Protein AF-A0A140K676-F1 (afdb_monomer)

Radius of gyration: 35.65 Å; Cα contacts (8 Å, |Δi|>4): 917; chains: 1; bounding box: 70×56×112 Å

Foldseek 3Di:
DVVVVVVPDDPVVVVVVPPDLVCPLVPQLQDDDLLVLLCQQLVLLLLLVVLVVVLVVLLLVLLVVVDPLSNVLVVLCVVVVLLLVLLLLLLLLLLLLVLLLCVLLVPLVLNLLLLQLSLVVQQVVLVVQLVVQLVCLVVSSVVVVDDPVSSVSNNLLSNLLSVLSSLVRSLSNLQSSCLLSSDNNLNSVLSNQLSVQLSVQSCCACVVPPNRDNNNSNSNSNSNSVSSVSSVCSSCCCVCVRVNSHDDPDDDPVSSVVSCCSSCLRSVLSSLLSVLVVVLVVVLLVLQVVVDPLSSLLVVLLVVVVVSLCSSLVSSLSSLLSSLLSCVSNVVLVSLVVNLVSQLVCLCVSLVVQLVVLLVCQLVSQCVPDVDPSSSVSNNLLSNQQSNLRSLLSLLSSLQSSCSSNSNNVVNSVLSCCLRPVQLVVQLVVLCPPPHNSSNSNSNSVSSNVSSVVSVVVSVVVSVVVVVVVVVVVVVVVCVVVVVVVVVVVVPDDPPDPPCPLKDKEKAKEKEAFPAQAPVRLLVGLVVGVVVQCVLAVDDLVFWAAKEKEWEPRHDNDFSLVSCCPDPSNVPHHYYYDYDDDDPPPDHRMMMMMIIGIDSDDNVSRQHYQDDPSCVVCVVNVVVD

Sequence (625 aa):
MIFAKIGLLTKSEVCVMKSNPSQAIEQTLTTGSVRSHLIQLSVPMFWGLLTVVALSLTDTYFVAQLGTKELAAMSFIFPIFSTFACLAMGLGNGAGAVIARAIGEGDRDKMKRLITDTLALSVLISVCFTLAGLITIKPLFTALGAEAEILPAIADYMEIWYLGTISLVVPIIANSIIRAAGNSQFPALVMTVATVVNIVLDPLLIFGWAGFPRLEVQGAALATVISQIIGLIAVFWFLYYREKVIIFNPPKIQEVAESWQEVLHIGIPAAVTNAISPIAIAIITSMIAAYGAEAVAGFGIASRIESLVFIAFIALSASVTPLVGQNWGAGKLKRVNQSFYWSAIFCLIWGGLAALILGLSSSHLASVFNQNPEVISIATTYLIIVPVSYAAAGVVQMSGSTFNALGKPLPSVVMNLVQMFVLYLPLAYAGSRLLGVNEIFIGISLSNLAIGLGAYCWNQKALKNLAHQFVQSTNQLFNYYIDMNQLTFLQHRPAYRPQTVSWRVRGLRGATTVTENSSRAIAEAVRELFDVLERKNQLDPELIVSVVFSVTKDLNAIFPASVVRHRPGWDLVPLLDVQQMDVPDSLPRCIRVLIQFNTPLPQTALQPVYLRDAALLRPDLAIAH

Secondary structure (DSSP, 8-state):
-HHHHTT-S-HHHHHHTTS-TT-TT---TTSS-HHHHHHHHHHHHHHHHHHHHHHHHHHHHHHHTT-HHHHHHHHHHHHHHHHHHHHHHHHHHHHHHHHHHHHHHT-HHHHHHHHHHHHHHHHHHHHHHHHHHHHHHHHHHHHTT--TTTHHHHHHHHHHHHHHHHHHHHHHHHHHHHHHTT--HHHHHHHHHHHHHHHHHHHHHHH-GGG----HHHHHHHHHHHHHHHHHHHHHHIIIIIS-----SPPPHHHHHHHHHHHHHHHHHHHHHHHHHHHHHHHHHHHHHTT-HHHHHHHHHHHHHHHHHHHHHHHHHHHHHHHHHHHHHTT-HHHHHHHHHHHHHHHHHHHHHHHHHHHHHHHHHHHHH---HHHHHHHHHHHHHSGGGHHHHHHHHHHHHHHHHTT--HHHHHHHHIIIIIIIHHHHHHHHHHT-SHHHHHHHHHHHHHHHHHHHHHHHHHHHHHHHHHHHHHHHHHHHHTTTTTTHHHH------------EEEEEEEEEE-SSS-HHHHHHHHHHHHHHHHHHH---GGGEEEEEEEE-TT--SS-HHHHHTTSTT-SSS-EEEEEPP--TT--SSEEEEEEEEEESS-GGG---EE-GGGGGG-HHHHTT-

Mean predicted aligned error: 14.44 Å

Solvent-accessible surface area (backbone atoms only — not comparable to full-atom values): 31403 Å² total; per-residue (Å²): 118,71,61,65,76,69,67,80,58,55,76,68,62,56,54,69,68,68,61,64,93,88,50,81,68,66,56,60,69,71,55,84,59,64,69,56,50,46,50,64,27,14,54,35,29,32,53,17,51,51,30,53,51,52,36,57,53,48,56,53,54,58,42,52,70,76,32,70,64,57,40,50,28,50,60,67,47,45,63,57,53,50,51,52,47,25,45,31,51,8,38,10,52,12,42,12,11,54,43,2,21,27,58,25,58,64,40,63,65,62,28,26,46,44,54,34,47,49,52,52,51,38,49,52,51,27,51,54,49,26,56,53,44,67,76,34,48,67,67,52,42,47,71,73,66,52,50,85,85,43,45,58,61,37,47,53,23,46,55,53,39,36,74,29,35,46,31,52,39,41,34,50,28,46,38,26,44,44,29,20,45,62,41,24,55,61,43,17,48,40,39,38,51,24,29,54,49,21,68,59,33,28,56,28,25,26,66,18,44,97,80,39,68,65,42,43,64,40,12,46,31,48,20,48,37,54,17,26,41,54,30,31,52,51,48,49,47,42,41,46,73,70,59,58,40,62,70,84,74,84,73,57,69,67,62,45,52,51,45,50,48,61,23,45,65,30,5,53,48,40,14,53,47,52,47,50,54,62,53,52,52,52,53,50,48,58,59,39,45,77,72,36,71,51,44,40,51,6,48,54,55,36,53,55,55,48,52,62,62,45,42,56,47,54,17,40,30,65,30,44,17,21,43,33,2,18,13,51,38,52,68,36,56,71,56,32,53,49,47,53,51,54,50,42,51,47,19,46,52,53,18,50,48,49,19,52,53,34,41,79,40,18,60,64,58,29,48,74,78,39,86,52,68,68,26,24,50,46,17,20,52,42,31,48,50,35,32,70,17,37,21,24,46,35,30,35,48,46,38,29,26,47,29,36,17,72,71,43,29,62,65,35,36,51,53,53,48,43,34,46,68,67,31,26,50,50,34,24,52,52,19,50,74,74,79,35,76,72,33,27,36,50,17,44,21,52,21,30,39,54,44,14,53,49,32,51,55,48,47,56,51,50,54,52,52,48,53,51,50,51,54,50,51,52,51,47,50,49,47,62,77,42,45,61,73,80,35,50,80,66,74,68,60,68,81,88,63,88,70,80,70,58,62,42,81,43,79,46,47,37,30,30,44,41,94,51,67,38,48,65,43,46,43,52,43,52,50,54,51,47,58,51,43,37,70,66,55,69,69,54,51,91,42,40,68,36,36,41,37,35,28,31,86,74,50,77,58,63,63,67,49,65,56,53,42,75,41,92,68,31,76,81,42,50,65,42,75,45,76,46,84,92,56,88,95,53,79,71,37,28,42,36,38,42,37,33,27,58,36,60,67,59,77,86,76,58,60,65,43,53,38,74,74,34,24,71,80,43,58,88,64,58,76,80,117

Nearest PDB structures (foldseek):
  6ids-assembly1_A  TM=9.600E-01  e=5.001E-21  Vibrio cholerae
  6idr-assembly1_A  TM=9.554E-01  e=7.047E-21  Vibrio cholerae
  6hfb-assembly4_D  TM=9.243E-01  e=1.798E-19  Pyrococcus furiosus DSM 3638
  6hfb-assembly3_C  TM=9.202E-01  e=8.909E-19  Pyrococcus furiosus DSM 3638
  6z70-assembly1_A  TM=9.331E-01  e=6.863E-17  Aquifex aeolicus VF5

Structure (mmCIF, N/CA/C/O backbone):
data_AF-A0A140K676-F1
#
_entry.id   AF-A0A140K676-F1
#
loop_
_atom_site.group_PDB
_atom_site.id
_atom_site.type_symbol
_atom_site.label_atom_id
_atom_site.label_alt_id
_atom_site.label_comp_id
_atom_site.label_asym_id
_atom_site.label_entity_id
_atom_site.label_seq_id
_atom_site.pdbx_PDB_ins_code
_atom_site.Cartn_x
_atom_site.Cartn_y
_atom_site.Cartn_z
_atom_site.occupancy
_atom_site.B_iso_or_equiv
_atom_site.auth_seq_id
_atom_site.auth_comp_id
_atom_site.auth_asym_id
_atom_site.auth_atom_id
_atom_site.pdbx_PDB_model_num
ATOM 1 N N . MET A 1 1 ? -15.828 -25.464 -1.361 1.00 40.56 1 MET A N 1
ATOM 2 C CA . MET A 1 1 ? -15.954 -26.929 -1.554 1.00 40.56 1 MET A CA 1
ATOM 3 C C . MET A 1 1 ? -15.278 -27.414 -2.843 1.00 40.56 1 MET A C 1
ATOM 5 O O . MET A 1 1 ? -14.651 -28.461 -2.804 1.00 40.56 1 MET A O 1
ATOM 9 N N . ILE A 1 2 ? -15.319 -26.646 -3.943 1.00 31.61 2 ILE A N 1
ATOM 10 C CA . ILE A 1 2 ? -14.657 -26.984 -5.223 1.00 31.61 2 ILE A CA 1
ATOM 11 C C . ILE A 1 2 ? -13.115 -26.942 -5.124 1.00 31.61 2 ILE A C 1
ATOM 13 O O . ILE A 1 2 ? -12.456 -27.889 -5.527 1.00 31.61 2 ILE A O 1
ATOM 17 N N . PHE A 1 3 ? -12.532 -25.935 -4.465 1.00 35.12 3 PHE A N 1
ATOM 18 C CA . PHE A 1 3 ? -11.067 -25.795 -4.345 1.00 35.12 3 PHE A CA 1
ATOM 19 C C . PHE A 1 3 ? -10.370 -26.852 -3.466 1.00 35.12 3 PHE A C 1
ATOM 21 O O . PHE A 1 3 ? -9.222 -27.198 -3.718 1.00 35.12 3 PHE A O 1
ATOM 28 N N . ALA A 1 4 ? -11.070 -27.437 -2.486 1.00 34.41 4 ALA A N 1
ATOM 29 C CA . ALA A 1 4 ? -10.532 -28.542 -1.683 1.00 34.41 4 ALA A CA 1
ATOM 30 C C . ALA A 1 4 ? -10.482 -29.870 -2.465 1.00 34.41 4 ALA A C 1
ATOM 32 O O . ALA A 1 4 ? -9.687 -30.744 -2.139 1.00 34.41 4 ALA A O 1
ATOM 33 N N . LYS A 1 5 ? -11.311 -30.017 -3.511 1.00 35.34 5 LYS A N 1
ATOM 34 C CA . LYS A 1 5 ? -11.314 -31.193 -4.395 1.00 35.34 5 LYS A CA 1
ATOM 35 C C . LYS A 1 5 ? -10.171 -31.184 -5.417 1.00 35.34 5 LYS A C 1
ATOM 37 O O . LYS A 1 5 ? -9.880 -32.235 -5.970 1.00 35.34 5 LYS A O 1
ATOM 42 N N . ILE A 1 6 ? -9.525 -30.036 -5.644 1.00 41.72 6 ILE A N 1
ATOM 43 C CA . ILE A 1 6 ? -8.452 -29.858 -6.643 1.00 41.72 6 ILE A CA 1
ATOM 44 C C . ILE A 1 6 ? -7.050 -29.938 -5.987 1.00 41.72 6 ILE A C 1
ATOM 46 O O . ILE A 1 6 ? -6.035 -29.786 -6.649 1.00 41.72 6 ILE A O 1
ATOM 50 N N . GLY A 1 7 ? -6.958 -30.209 -4.677 1.00 29.70 7 GLY A N 1
ATOM 51 C CA . GLY A 1 7 ? -5.672 -30.454 -4.000 1.00 29.70 7 GLY A CA 1
ATOM 52 C C . GLY A 1 7 ? -4.792 -29.215 -3.778 1.00 29.70 7 GLY A C 1
ATOM 53 O O . GLY A 1 7 ? -3.665 -29.349 -3.318 1.00 29.70 7 GLY A O 1
ATOM 54 N N . LEU A 1 8 ? -5.310 -28.014 -4.050 1.00 36.53 8 LEU A N 1
ATOM 55 C CA . LEU A 1 8 ? -4.585 -26.741 -3.931 1.00 36.53 8 LEU A CA 1
ATOM 56 C C . LEU A 1 8 ? -4.536 -26.161 -2.503 1.00 36.53 8 LEU A C 1
ATOM 58 O O . LEU A 1 8 ? -3.976 -25.088 -2.313 1.00 36.53 8 LEU A O 1
ATOM 62 N N . LEU A 1 9 ? -5.128 -26.828 -1.503 1.00 36.81 9 LEU A N 1
ATOM 63 C CA . LEU A 1 9 ? -5.138 -26.372 -0.106 1.00 36.81 9 LEU A CA 1
ATOM 64 C C . LEU A 1 9 ? -4.888 -27.532 0.864 1.00 36.81 9 LEU A C 1
ATOM 66 O O . LEU A 1 9 ? -5.482 -28.608 0.756 1.00 36.81 9 LEU A O 1
ATOM 70 N N . THR A 1 10 ? -4.044 -27.285 1.858 1.00 42.03 10 THR A N 1
ATOM 71 C CA . THR A 1 10 ? -3.733 -28.200 2.961 1.00 42.03 10 THR A CA 1
ATOM 72 C C . THR A 1 10 ? -4.886 -28.277 3.975 1.00 42.03 10 THR A C 1
ATOM 74 O O . THR A 1 10 ? -5.682 -27.348 4.129 1.00 42.03 10 THR A O 1
ATOM 77 N N . LYS A 1 11 ? -4.999 -29.389 4.723 1.00 38.41 11 LYS A N 1
ATOM 78 C CA . LYS A 1 11 ? -6.058 -29.586 5.744 1.00 38.41 11 LYS A CA 1
ATOM 79 C C . LYS A 1 11 ? -6.100 -28.469 6.805 1.00 38.41 11 LYS A C 1
ATOM 81 O O . LYS A 1 11 ? -7.173 -28.195 7.341 1.00 38.41 11 LYS A O 1
ATOM 86 N N . SER A 1 12 ? -4.974 -27.808 7.080 1.00 39.28 12 SER A N 1
ATOM 87 C CA . SER A 1 12 ? -4.892 -26.641 7.969 1.00 39.28 12 SER A CA 1
ATOM 88 C C . SER A 1 12 ? -5.598 -25.407 7.400 1.00 39.28 12 SER A C 1
ATOM 90 O O . SER A 1 12 ? -6.291 -24.715 8.140 1.00 39.28 12 SER A O 1
ATOM 92 N N . GLU A 1 13 ? -5.519 -25.169 6.090 1.00 42.41 13 GLU A N 1
ATOM 93 C CA . GLU A 1 13 ? -6.164 -24.025 5.422 1.00 42.41 13 GLU A CA 1
ATOM 94 C C . GLU A 1 13 ? -7.688 -24.201 5.322 1.00 42.41 13 GLU A C 1
ATOM 96 O O . GLU A 1 13 ? -8.450 -23.238 5.410 1.00 42.41 13 GLU A O 1
ATOM 101 N N . VAL A 1 14 ? -8.160 -25.450 5.237 1.00 42.53 14 VAL A N 1
ATOM 102 C CA . VAL A 1 14 ? -9.596 -25.781 5.285 1.00 42.53 14 VAL A CA 1
ATOM 103 C C . VAL A 1 14 ? -10.177 -25.602 6.695 1.00 42.53 14 VAL A C 1
ATOM 105 O O . VAL A 1 14 ? -11.349 -25.254 6.836 1.00 42.53 14 VAL A O 1
ATOM 108 N N . CYS A 1 15 ? -9.373 -25.802 7.743 1.00 33.28 15 CYS A N 1
ATOM 109 C CA . CYS A 1 15 ? -9.807 -25.646 9.134 1.00 33.28 15 CYS A CA 1
ATOM 110 C C . CYS A 1 15 ? -10.018 -24.169 9.514 1.00 33.28 15 CYS A C 1
ATOM 112 O O . CYS A 1 15 ? -10.996 -23.840 10.183 1.00 33.28 15 CYS A O 1
ATOM 114 N N . VAL A 1 16 ? -9.180 -23.260 8.999 1.00 43.84 16 VAL A N 1
ATOM 115 C CA . VAL A 1 16 ? -9.335 -21.804 9.199 1.00 43.84 16 VAL A CA 1
ATOM 116 C C . VAL A 1 16 ? -10.613 -21.265 8.538 1.00 43.84 16 VAL A C 1
ATOM 118 O O . VAL A 1 16 ? -11.197 -20.303 9.023 1.00 43.84 16 VAL A O 1
ATOM 121 N N . MET A 1 17 ? -11.115 -21.917 7.483 1.00 37.88 17 MET A N 1
ATOM 122 C CA . MET A 1 17 ? -12.381 -21.547 6.830 1.00 37.88 17 MET A CA 1
ATOM 123 C C . MET A 1 17 ? -13.646 -22.123 7.494 1.00 37.88 17 MET A C 1
ATOM 125 O O . MET A 1 17 ? -14.744 -21.870 7.004 1.00 37.88 17 MET A O 1
ATOM 129 N N . LYS A 1 18 ? -13.524 -22.894 8.585 1.00 34.31 18 LYS A N 1
ATOM 130 C CA . LYS A 1 18 ? -14.664 -23.453 9.339 1.00 34.31 18 LYS A CA 1
ATOM 131 C C . LYS A 1 18 ? -15.122 -22.590 10.525 1.00 34.31 18 LYS A C 1
ATOM 133 O O . LYS A 1 18 ? -15.976 -23.038 11.288 1.00 34.31 18 LYS A O 1
ATOM 138 N N . SER A 1 19 ? -14.592 -21.380 10.704 1.00 35.16 19 SER A N 1
ATOM 139 C CA . SER A 1 19 ? -15.116 -20.445 11.705 1.00 35.16 19 SER A CA 1
ATOM 140 C C . SER A 1 19 ? -16.458 -19.835 11.264 1.00 35.16 19 SER A C 1
ATOM 142 O O . SER A 1 19 ? -16.751 -19.705 10.077 1.00 35.16 19 SER A O 1
ATOM 144 N N . ASN A 1 20 ? -17.301 -19.526 12.252 1.00 30.52 20 ASN A N 1
ATOM 145 C CA . ASN A 1 20 ? -18.691 -19.078 12.130 1.00 30.52 20 ASN A CA 1
ATOM 146 C C . ASN A 1 20 ? -18.935 -18.026 11.014 1.00 30.52 20 ASN A C 1
ATOM 148 O O . ASN A 1 20 ? -18.246 -17.004 10.985 1.00 30.52 20 ASN A O 1
ATOM 152 N N . PRO A 1 21 ? -19.978 -18.174 10.168 1.00 37.00 21 PRO A N 1
ATOM 153 C CA . PRO A 1 21 ? -20.281 -17.245 9.068 1.00 37.00 21 PRO A CA 1
ATOM 154 C C . PRO A 1 21 ? -20.748 -15.837 9.499 1.00 37.00 21 PRO A C 1
ATOM 156 O O . PRO A 1 21 ? -21.052 -15.010 8.644 1.00 37.00 21 PRO A O 1
ATOM 159 N N . SER A 1 22 ? -20.807 -15.536 10.801 1.00 34.41 22 SER A N 1
ATOM 160 C CA . SER A 1 22 ? -21.144 -14.214 11.352 1.00 34.41 22 SER A CA 1
ATOM 161 C C . SER A 1 22 ? -19.926 -13.335 11.707 1.00 34.41 22 SER A C 1
ATOM 163 O O . SER A 1 22 ? -20.117 -12.183 12.104 1.00 34.41 22 SER A O 1
ATOM 165 N N . GLN A 1 23 ? -18.688 -13.831 11.548 1.00 39.94 23 GLN A N 1
ATOM 166 C CA . GLN A 1 23 ? -17.457 -13.168 12.030 1.00 39.94 23 GLN A CA 1
ATOM 167 C C . GLN A 1 23 ? -16.334 -13.011 10.985 1.00 39.94 23 GLN A C 1
ATOM 169 O O . GLN A 1 23 ? -15.195 -12.735 11.352 1.00 39.94 23 GLN A O 1
ATOM 174 N N . ALA A 1 24 ? -16.600 -13.174 9.688 1.00 43.78 24 ALA A N 1
ATOM 175 C CA . ALA A 1 24 ? -15.534 -13.301 8.684 1.00 43.78 24 ALA A CA 1
ATOM 176 C C . ALA A 1 24 ? -14.632 -12.042 8.484 1.00 43.78 24 ALA A C 1
ATOM 178 O O . ALA A 1 24 ? -13.481 -12.198 8.080 1.00 43.78 24 ALA A O 1
ATOM 179 N N . ILE A 1 25 ? -15.057 -10.845 8.933 1.00 45.72 25 ILE A N 1
ATOM 180 C CA . ILE A 1 25 ? -14.231 -9.609 9.013 1.00 45.72 25 ILE A CA 1
ATOM 181 C C . ILE A 1 25 ? -13.645 -9.337 10.419 1.00 45.72 25 ILE A C 1
ATOM 183 O O . ILE A 1 25 ? -12.929 -8.367 10.627 1.00 45.72 25 ILE A O 1
ATOM 187 N N . GLU A 1 26 ? -13.859 -10.190 11.422 1.00 47.03 26 GLU A N 1
ATOM 188 C CA . GLU A 1 26 ? -13.297 -9.978 12.772 1.00 47.03 26 GLU A CA 1
ATOM 189 C C . GLU A 1 26 ? -11.885 -10.560 12.960 1.00 47.03 26 GLU A C 1
ATOM 191 O O . GLU A 1 26 ? -11.504 -10.932 14.073 1.00 47.03 26 GLU A O 1
ATOM 196 N N . GLN A 1 27 ? -11.046 -10.584 11.917 1.00 56.81 27 GLN A N 1
ATOM 197 C CA . GLN A 1 27 ? -9.596 -10.695 12.127 1.00 56.81 27 GLN A CA 1
ATOM 198 C C . GLN A 1 27 ? -9.052 -9.356 12.626 1.00 56.81 27 GLN A C 1
ATOM 200 O O . GLN A 1 27 ? -8.407 -8.583 11.924 1.00 56.81 27 GLN A O 1
ATOM 205 N N . THR A 1 28 ? -9.361 -9.072 13.884 1.00 69.75 28 THR A N 1
ATOM 206 C CA . THR A 1 28 ? -9.000 -7.829 14.544 1.00 69.75 28 THR A CA 1
ATOM 207 C C . THR A 1 28 ? -7.474 -7.737 14.689 1.00 69.75 28 THR A C 1
ATOM 209 O O . THR A 1 28 ? -6.879 -8.367 15.567 1.00 69.75 28 THR A O 1
ATOM 212 N N . LEU A 1 29 ? -6.825 -6.866 13.903 1.00 89.62 29 LEU A N 1
ATOM 213 C CA . LEU A 1 29 ? -5.378 -6.582 13.995 1.00 89.62 29 LEU A CA 1
ATOM 214 C C . LEU A 1 29 ? -5.011 -5.784 15.265 1.00 89.62 29 LEU A C 1
ATOM 216 O O . LEU A 1 29 ? -3.852 -5.419 15.520 1.00 89.62 29 LEU A O 1
ATOM 220 N N . THR A 1 30 ? -6.014 -5.479 16.088 1.00 90.38 30 THR A N 1
ATOM 221 C CA . THR A 1 30 ? -5.878 -4.703 17.321 1.00 90.38 30 THR A CA 1
ATOM 222 C C . THR A 1 30 ? -5.461 -5.559 18.528 1.00 90.38 30 THR A C 1
ATOM 224 O O . THR A 1 30 ? -5.093 -5.014 19.573 1.00 90.38 30 THR A O 1
ATOM 227 N N . THR A 1 31 ? -5.462 -6.888 18.404 1.00 87.69 31 THR A N 1
ATOM 228 C CA . THR A 1 31 ? -4.997 -7.847 19.430 1.00 87.69 31 THR A CA 1
ATOM 229 C C . THR A 1 31 ? -3.792 -8.654 18.940 1.00 87.69 31 THR A C 1
ATOM 231 O O . THR A 1 31 ? -3.355 -8.471 17.813 1.00 87.69 31 THR A O 1
ATOM 234 N N . GLY A 1 32 ? -3.170 -9.486 19.783 1.00 90.12 32 GLY A N 1
ATOM 235 C CA . GLY A 1 32 ? -2.039 -10.346 19.387 1.00 90.12 32 GLY A CA 1
ATOM 236 C C . GLY A 1 32 ? -0.720 -9.612 19.087 1.00 90.12 32 GLY A C 1
ATOM 237 O O . GLY A 1 32 ? -0.555 -8.431 19.387 1.00 90.12 32 GLY A O 1
ATOM 238 N N . SER A 1 33 ? 0.252 -10.314 18.503 1.00 93.94 33 SER A N 1
ATOM 239 C CA . SER A 1 33 ? 1.601 -9.788 18.229 1.00 93.94 33 SER A CA 1
ATOM 240 C C . SER A 1 33 ? 1.626 -8.866 17.003 1.00 93.94 33 SER A C 1
ATOM 242 O O . SER A 1 33 ? 1.277 -9.284 15.904 1.00 93.94 33 SER A O 1
ATOM 244 N N . VAL A 1 34 ? 2.090 -7.620 17.163 1.00 94.50 34 VAL A N 1
ATOM 245 C CA . VAL A 1 34 ? 2.258 -6.660 16.049 1.00 94.50 34 VAL A CA 1
ATOM 246 C C . VAL A 1 34 ? 3.226 -7.204 14.991 1.00 94.50 34 VAL A C 1
ATOM 248 O O . VAL A 1 34 ? 2.920 -7.181 13.803 1.00 94.50 34 VAL A O 1
ATOM 251 N N . ARG A 1 35 ? 4.361 -7.771 15.423 1.00 94.38 35 ARG A N 1
ATOM 252 C CA . ARG A 1 35 ? 5.355 -8.388 14.531 1.00 94.38 35 ARG A CA 1
ATOM 253 C C . ARG A 1 35 ? 4.759 -9.545 13.726 1.00 94.38 35 ARG A C 1
ATOM 255 O O . ARG A 1 35 ? 5.034 -9.659 12.538 1.00 94.38 35 ARG A O 1
ATOM 262 N N . SER A 1 36 ? 3.942 -10.387 14.363 1.00 93.12 36 SER A N 1
ATOM 263 C CA . SER A 1 36 ? 3.289 -11.514 13.686 1.00 93.12 36 SER A CA 1
ATOM 264 C C . SER A 1 36 ? 2.330 -11.032 12.603 1.00 93.12 36 SER A C 1
ATOM 266 O O . SER A 1 36 ? 2.377 -11.551 11.494 1.00 93.12 36 SER A O 1
ATOM 268 N N . HIS A 1 37 ? 1.516 -10.010 12.888 1.00 94.44 37 HIS A N 1
ATOM 269 C CA . HIS A 1 37 ? 0.615 -9.434 11.887 1.00 94.44 37 HIS A CA 1
ATOM 270 C C . HIS A 1 37 ? 1.376 -8.816 10.716 1.00 94.44 37 HIS A C 1
ATOM 272 O O . HIS A 1 37 ? 0.993 -9.045 9.576 1.00 94.44 37 HIS A O 1
ATOM 278 N N . LEU A 1 38 ? 2.478 -8.096 10.965 1.00 94.94 38 LEU A N 1
ATOM 279 C CA . LEU A 1 38 ? 3.310 -7.566 9.879 1.00 94.94 38 LEU A CA 1
ATOM 280 C C . LEU A 1 38 ? 3.798 -8.682 8.949 1.00 94.94 38 LEU A C 1
ATOM 282 O O . LEU A 1 38 ? 3.681 -8.545 7.737 1.00 94.94 38 LEU A O 1
ATOM 286 N N . ILE A 1 39 ? 4.287 -9.801 9.492 1.00 94.75 39 ILE A N 1
ATOM 287 C CA . ILE A 1 39 ? 4.764 -10.936 8.684 1.00 94.75 39 ILE A CA 1
ATOM 288 C C . ILE A 1 39 ? 3.603 -11.605 7.935 1.00 94.75 39 ILE A C 1
ATOM 290 O O . ILE A 1 39 ? 3.694 -11.814 6.727 1.00 94.75 39 ILE A O 1
ATOM 294 N N . GLN A 1 40 ? 2.506 -11.910 8.633 1.00 93.06 40 GLN A N 1
ATOM 295 C CA . GLN A 1 40 ? 1.332 -12.575 8.055 1.00 93.06 40 GLN A CA 1
ATOM 296 C C . GLN A 1 40 ? 0.687 -11.751 6.938 1.00 93.06 40 GLN A C 1
ATOM 298 O O . GLN A 1 40 ? 0.209 -12.319 5.960 1.00 93.06 40 GLN A O 1
ATOM 303 N N . LEU A 1 41 ? 0.707 -10.422 7.059 1.00 94.38 41 LEU A N 1
ATOM 304 C CA . LEU A 1 41 ? 0.199 -9.526 6.030 1.00 94.38 41 LEU A CA 1
ATOM 305 C C . LEU A 1 41 ? 1.191 -9.367 4.869 1.00 94.38 41 LEU A C 1
ATOM 307 O O . LEU A 1 41 ? 0.790 -9.489 3.713 1.00 94.38 41 LEU A O 1
ATOM 311 N N . SER A 1 42 ? 2.481 -9.175 5.162 1.00 96.44 42 SER A N 1
ATOM 312 C CA . SER A 1 42 ? 3.479 -8.803 4.147 1.00 96.44 42 SER A CA 1
ATOM 313 C C . SER A 1 42 ? 3.928 -9.968 3.271 1.00 96.44 42 SER A C 1
ATOM 315 O O . SER A 1 42 ? 4.154 -9.763 2.084 1.00 96.44 42 SER A O 1
ATOM 317 N N . VAL A 1 43 ? 4.057 -11.187 3.810 1.00 96.56 43 VAL A N 1
ATOM 318 C CA . VAL A 1 43 ? 4.580 -12.335 3.041 1.00 96.56 43 VAL A CA 1
ATOM 319 C C . VAL A 1 43 ? 3.670 -12.711 1.864 1.00 96.56 43 VAL A C 1
ATOM 321 O O . VAL A 1 43 ? 4.181 -12.812 0.748 1.00 96.56 43 VAL A O 1
ATOM 324 N N . PRO A 1 44 ? 2.340 -12.864 2.032 1.00 95.88 44 PRO A N 1
ATOM 325 C CA . PRO A 1 44 ? 1.454 -13.083 0.891 1.00 95.88 44 PRO A CA 1
ATOM 326 C C . PRO A 1 44 ? 1.507 -11.923 -0.104 1.00 95.88 44 PRO A C 1
ATOM 328 O O . PRO A 1 44 ? 1.557 -12.154 -1.307 1.00 95.88 44 PRO A O 1
ATOM 331 N N . MET A 1 45 ? 1.563 -10.676 0.378 1.00 95.38 45 MET A N 1
ATOM 332 C CA . MET A 1 45 ? 1.644 -9.513 -0.510 1.00 95.38 45 MET A CA 1
ATOM 333 C C . MET A 1 45 ? 2.922 -9.477 -1.336 1.00 95.38 45 MET A C 1
ATOM 335 O O . MET A 1 45 ? 2.860 -9.135 -2.512 1.00 95.38 45 MET A O 1
ATOM 339 N N . PHE A 1 46 ? 4.058 -9.852 -0.750 1.00 97.12 46 PHE A N 1
ATOM 340 C CA . PHE A 1 46 ? 5.316 -9.983 -1.475 1.00 97.12 46 PHE A CA 1
ATOM 341 C C . PHE A 1 46 ? 5.179 -10.990 -2.619 1.00 97.12 46 PHE A C 1
ATOM 343 O O . PHE A 1 46 ? 5.523 -10.667 -3.753 1.00 97.12 46 PHE A O 1
ATOM 350 N N . TRP A 1 47 ? 4.593 -12.162 -2.350 1.00 96.25 47 TRP A N 1
ATOM 351 C CA . TRP A 1 47 ? 4.319 -13.163 -3.383 1.00 96.25 47 TRP A CA 1
ATOM 352 C C . TRP A 1 47 ? 3.387 -12.642 -4.475 1.00 96.25 47 TRP A C 1
ATOM 354 O O . TRP A 1 47 ? 3.712 -12.754 -5.652 1.00 96.25 47 TRP A O 1
ATOM 364 N N . GLY A 1 48 ? 2.269 -12.016 -4.101 1.00 95.31 48 GLY A N 1
ATOM 365 C CA . GLY A 1 48 ? 1.338 -11.431 -5.066 1.00 95.31 48 GLY A CA 1
ATOM 366 C C . GLY A 1 48 ? 2.013 -10.388 -5.959 1.00 95.31 48 GLY A C 1
ATOM 367 O O . GLY A 1 48 ? 1.880 -10.437 -7.179 1.00 95.31 48 GLY A O 1
ATOM 368 N N . LEU A 1 49 ? 2.792 -9.471 -5.384 1.00 94.25 49 LEU A N 1
ATOM 369 C CA . LEU A 1 49 ? 3.513 -8.452 -6.153 1.00 94.25 49 LEU A CA 1
ATOM 370 C C . LEU A 1 49 ? 4.602 -9.054 -7.049 1.00 94.25 49 LEU A C 1
ATOM 372 O O . LEU A 1 49 ? 4.776 -8.588 -8.171 1.00 94.25 49 LEU A O 1
ATOM 376 N N . LEU A 1 50 ? 5.281 -10.113 -6.601 1.00 94.81 50 LEU A N 1
ATOM 377 C CA . LEU A 1 50 ? 6.239 -10.840 -7.432 1.00 94.81 50 LEU A CA 1
ATOM 378 C C . LEU A 1 50 ? 5.558 -11.442 -8.670 1.00 94.81 50 LEU A C 1
ATOM 380 O O . LEU A 1 50 ? 6.118 -11.370 -9.761 1.00 94.81 50 LEU A O 1
ATOM 384 N N . THR A 1 51 ? 4.330 -11.963 -8.532 1.00 94.88 51 THR A N 1
ATOM 385 C CA . THR A 1 51 ? 3.566 -12.451 -9.694 1.00 94.88 51 THR A CA 1
ATOM 386 C C . THR A 1 51 ? 3.226 -11.332 -10.677 1.00 94.88 51 THR A C 1
ATOM 388 O O . THR A 1 51 ? 3.392 -11.517 -11.874 1.00 94.88 51 THR A O 1
ATOM 391 N N . VAL A 1 52 ? 2.887 -10.130 -10.202 1.00 91.06 52 VAL A N 1
ATOM 392 C CA . VAL A 1 52 ? 2.632 -8.976 -11.086 1.00 91.06 52 VAL A CA 1
ATOM 393 C C . VAL A 1 52 ? 3.892 -8.530 -11.838 1.00 91.06 52 VAL A C 1
ATOM 395 O O . VAL A 1 52 ? 3.800 -8.063 -12.970 1.00 91.06 52 VAL A O 1
ATOM 398 N N . VAL A 1 53 ? 5.081 -8.692 -11.254 1.00 90.69 53 VAL A N 1
ATOM 399 C CA . VAL A 1 53 ? 6.337 -8.450 -11.983 1.00 90.69 53 VAL A CA 1
ATOM 400 C C . VAL A 1 53 ? 6.621 -9.565 -12.992 1.00 90.69 53 VAL A C 1
ATOM 402 O O . VAL A 1 53 ? 7.063 -9.287 -14.101 1.00 90.69 53 VAL A O 1
ATOM 405 N N . ALA A 1 54 ? 6.337 -10.823 -12.652 1.00 91.19 54 ALA A N 1
ATOM 406 C CA . ALA A 1 54 ? 6.454 -11.927 -13.604 1.00 91.19 54 ALA A CA 1
ATOM 407 C C . ALA A 1 54 ? 5.509 -11.748 -14.805 1.00 91.19 54 ALA A C 1
ATOM 409 O O . ALA A 1 54 ? 5.907 -12.020 -15.936 1.00 91.19 54 ALA A O 1
ATOM 410 N N . LEU A 1 55 ? 4.300 -11.235 -14.559 1.00 91.19 55 LEU A N 1
ATOM 411 C CA . LEU A 1 55 ? 3.339 -10.844 -15.585 1.00 91.19 55 LEU A CA 1
ATOM 412 C C . LEU A 1 55 ? 3.958 -9.836 -16.560 1.00 91.19 55 LEU A C 1
ATOM 414 O O . LEU A 1 55 ? 4.084 -10.131 -17.739 1.00 91.19 55 LEU A O 1
ATOM 418 N N . SER A 1 56 ? 4.444 -8.692 -16.066 1.00 88.38 56 SER A N 1
ATOM 419 C CA . SER A 1 56 ? 4.975 -7.640 -16.945 1.00 88.38 56 SER A CA 1
ATOM 420 C C . SER A 1 56 ? 6.190 -8.084 -17.767 1.00 88.38 56 SER A C 1
ATOM 422 O O . SER A 1 56 ? 6.357 -7.657 -18.912 1.00 88.38 56 SER A O 1
ATOM 424 N N . LEU A 1 57 ? 7.034 -8.960 -17.211 1.00 88.06 57 LEU A N 1
ATOM 425 C CA . LEU A 1 57 ? 8.143 -9.571 -17.944 1.00 88.06 57 LEU A CA 1
ATOM 426 C C . LEU A 1 57 ? 7.653 -10.517 -19.044 1.00 88.06 57 LEU A C 1
ATOM 428 O O . LEU A 1 57 ? 8.237 -10.533 -20.127 1.00 88.06 57 LEU A O 1
ATOM 432 N N . THR A 1 58 ? 6.596 -11.281 -18.773 1.00 90.56 58 THR A N 1
ATOM 433 C CA . THR A 1 58 ? 6.032 -12.250 -19.717 1.00 90.56 58 THR A CA 1
ATOM 434 C C . THR A 1 58 ? 5.329 -11.554 -20.882 1.00 90.56 58 THR A C 1
ATOM 436 O O . THR A 1 58 ? 5.662 -11.856 -22.028 1.00 90.56 58 THR A O 1
ATOM 439 N N . ASP A 1 59 ? 4.489 -10.548 -20.613 1.00 88.88 59 ASP A N 1
ATOM 440 C CA . ASP A 1 59 ? 3.859 -9.713 -21.647 1.00 88.88 59 ASP A CA 1
ATOM 441 C C . ASP A 1 59 ? 4.920 -9.106 -22.572 1.00 88.88 59 ASP A C 1
ATOM 443 O O . ASP A 1 59 ? 4.855 -9.207 -23.799 1.00 88.88 59 ASP A O 1
ATOM 447 N N . THR A 1 60 ? 5.955 -8.499 -21.976 1.00 87.06 60 THR A N 1
ATOM 448 C CA . THR A 1 60 ? 7.039 -7.868 -22.741 1.00 87.06 60 THR A CA 1
ATOM 449 C C . THR A 1 60 ? 7.770 -8.898 -23.603 1.00 87.06 60 THR A C 1
ATOM 451 O O . THR A 1 60 ? 8.115 -8.607 -24.746 1.00 87.06 60 THR A O 1
ATOM 454 N N . TYR A 1 61 ? 8.000 -10.104 -23.077 1.00 91.56 61 TYR A N 1
ATOM 455 C CA . TYR A 1 61 ? 8.663 -11.185 -23.800 1.00 91.56 61 TYR A CA 1
ATOM 456 C C . TYR A 1 61 ? 7.850 -11.676 -25.003 1.00 91.56 61 TYR A C 1
ATOM 458 O O . TYR A 1 61 ? 8.423 -11.869 -26.076 1.00 91.56 61 TYR A O 1
ATOM 466 N N . PHE A 1 62 ? 6.538 -11.872 -24.856 1.00 92.38 62 PHE A N 1
ATOM 467 C CA . PHE A 1 62 ? 5.702 -12.329 -25.965 1.00 92.38 62 PHE A CA 1
ATOM 468 C C . PHE A 1 62 ? 5.486 -11.245 -27.017 1.00 92.38 62 PHE A C 1
ATOM 470 O O . PHE A 1 62 ? 5.607 -11.531 -28.208 1.00 92.38 62 PHE A O 1
ATOM 477 N N . VAL A 1 63 ? 5.263 -9.991 -26.614 1.00 88.31 63 VAL A N 1
ATOM 478 C CA . VAL A 1 63 ? 5.127 -8.891 -27.580 1.00 88.31 63 VAL A CA 1
ATOM 479 C C . VAL A 1 63 ? 6.438 -8.635 -28.328 1.00 88.31 63 VAL A C 1
ATOM 481 O O . VAL A 1 63 ? 6.413 -8.401 -29.534 1.00 88.31 63 VAL A O 1
ATOM 484 N N . ALA A 1 64 ? 7.593 -8.764 -27.667 1.00 88.31 64 ALA A N 1
ATOM 485 C CA . ALA A 1 64 ? 8.895 -8.618 -28.324 1.00 88.31 64 ALA A CA 1
ATOM 486 C C . ALA A 1 64 ? 9.141 -9.645 -29.449 1.00 88.31 64 ALA A C 1
ATOM 488 O O . ALA A 1 64 ? 9.971 -9.395 -30.321 1.00 88.31 64 ALA A O 1
ATOM 489 N N . GLN A 1 65 ? 8.433 -10.781 -29.457 1.00 90.75 65 GLN A N 1
ATOM 490 C CA . GLN A 1 65 ? 8.528 -11.780 -30.528 1.00 90.75 65 GLN A CA 1
ATOM 491 C C . GLN A 1 65 ? 7.701 -11.433 -31.772 1.00 90.75 65 GLN A C 1
ATOM 493 O O . GLN A 1 65 ? 7.950 -12.015 -32.826 1.00 90.75 65 GLN A O 1
ATOM 498 N N . LEU A 1 66 ? 6.726 -10.522 -31.674 1.00 89.06 66 LEU A N 1
ATOM 499 C CA . LEU A 1 66 ? 5.939 -10.082 -32.831 1.00 89.06 66 LEU A CA 1
ATOM 500 C C . LEU A 1 66 ? 6.772 -9.207 -33.770 1.00 89.06 66 LEU A C 1
ATOM 502 O O . LEU A 1 66 ? 6.741 -9.402 -34.984 1.00 89.06 66 LEU A O 1
ATOM 506 N N . GLY A 1 67 ? 7.551 -8.289 -33.198 1.00 89.19 67 GLY A N 1
ATOM 507 C CA . GLY A 1 67 ? 8.385 -7.374 -33.959 1.00 89.19 67 GLY A CA 1
ATOM 508 C C . GLY A 1 67 ? 8.768 -6.121 -33.179 1.00 89.19 67 GLY A C 1
ATOM 509 O O . GLY A 1 67 ? 8.313 -5.852 -32.064 1.00 89.19 67 GLY A O 1
ATOM 510 N N . THR A 1 68 ? 9.661 -5.335 -33.778 1.00 86.56 68 THR A N 1
ATOM 511 C CA . THR A 1 68 ? 10.145 -4.074 -33.201 1.00 86.56 68 THR A CA 1
ATOM 512 C C . THR A 1 68 ? 9.065 -2.994 -33.184 1.00 86.56 68 THR A C 1
ATOM 514 O O . THR A 1 68 ? 9.056 -2.158 -32.281 1.00 86.56 68 THR A O 1
ATOM 517 N N . LYS A 1 69 ? 8.138 -3.022 -34.148 1.00 87.06 69 LYS A N 1
ATOM 518 C CA . LYS A 1 69 ? 7.035 -2.064 -34.275 1.00 87.06 69 LYS A CA 1
ATOM 519 C C . LYS A 1 69 ? 6.028 -2.206 -33.134 1.00 87.06 69 LYS A C 1
ATOM 521 O O . LYS A 1 69 ? 5.626 -1.217 -32.527 1.00 87.06 69 LYS A O 1
ATOM 526 N N . GLU A 1 70 ? 5.668 -3.438 -32.807 1.00 88.06 70 GLU A N 1
ATOM 527 C CA . GLU A 1 70 ? 4.743 -3.801 -31.735 1.00 88.06 70 GLU A CA 1
ATOM 528 C C . GLU A 1 70 ? 5.352 -3.468 -30.370 1.00 88.06 70 GLU A C 1
ATOM 530 O O . GLU A 1 70 ? 4.695 -2.889 -29.502 1.00 88.06 70 GLU A O 1
ATOM 535 N N . LEU A 1 71 ? 6.649 -3.739 -30.204 1.00 85.19 71 LEU A N 1
ATOM 536 C CA . LEU A 1 71 ? 7.391 -3.366 -29.003 1.00 85.19 71 LEU A CA 1
ATOM 537 C C . LEU A 1 71 ? 7.498 -1.837 -28.830 1.00 85.19 71 LEU A C 1
ATOM 539 O O . LEU A 1 71 ? 7.388 -1.323 -27.710 1.00 85.19 71 LEU A O 1
ATOM 543 N N . ALA A 1 72 ? 7.670 -1.094 -29.928 1.00 86.19 72 ALA A N 1
ATOM 544 C CA . ALA A 1 72 ? 7.642 0.366 -29.909 1.00 86.19 72 ALA A CA 1
ATOM 545 C C . ALA A 1 72 ? 6.256 0.893 -29.500 1.00 86.19 72 ALA A C 1
ATOM 547 O O . ALA A 1 72 ? 6.172 1.769 -28.638 1.00 86.19 72 ALA A O 1
ATOM 548 N N . ALA A 1 73 ? 5.169 0.315 -30.029 1.00 88.44 73 ALA A N 1
ATOM 549 C CA . ALA A 1 73 ? 3.804 0.655 -29.620 1.00 88.44 73 ALA A CA 1
ATOM 550 C C . ALA A 1 73 ? 3.595 0.463 -28.105 1.00 88.44 73 ALA A C 1
ATOM 552 O O . ALA A 1 73 ? 3.120 1.378 -27.427 1.00 88.44 73 ALA A O 1
ATOM 553 N N . MET A 1 74 ? 4.036 -0.670 -27.545 1.00 87.50 74 MET A N 1
ATOM 554 C CA . MET A 1 74 ? 3.964 -0.930 -26.098 1.00 87.50 74 MET A CA 1
ATOM 555 C C . MET A 1 74 ? 4.724 0.106 -25.264 1.00 87.50 74 MET A C 1
ATOM 557 O O . MET A 1 74 ? 4.271 0.489 -24.183 1.00 87.50 74 MET A O 1
ATOM 561 N N . SER A 1 75 ? 5.851 0.605 -25.775 1.00 86.88 75 SER A N 1
ATOM 562 C CA 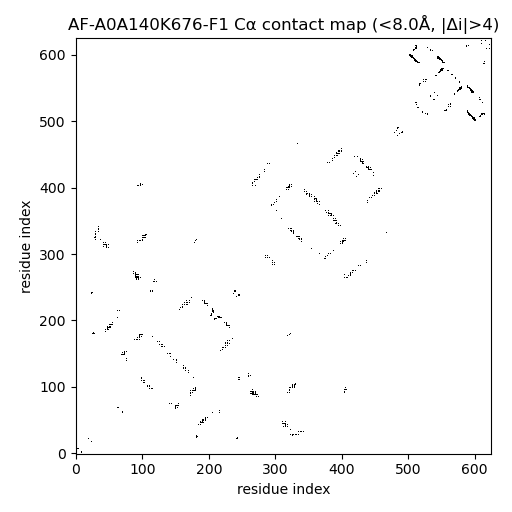. SER A 1 75 ? 6.644 1.636 -25.098 1.00 86.88 75 SER A CA 1
ATOM 563 C C . SER A 1 75 ? 5.895 2.969 -25.000 1.00 86.88 75 SER A C 1
ATOM 565 O O . SER A 1 75 ? 5.980 3.636 -23.969 1.00 86.88 75 SER A O 1
ATOM 567 N N . PHE A 1 76 ? 5.105 3.334 -26.018 1.00 88.88 76 PHE A N 1
ATOM 568 C CA . PHE A 1 76 ? 4.216 4.502 -25.956 1.00 88.88 76 PHE A CA 1
ATOM 569 C C . PHE A 1 76 ? 3.042 4.295 -24.992 1.00 88.88 76 PHE A C 1
ATOM 571 O O . PHE A 1 76 ? 2.638 5.232 -24.304 1.00 88.88 76 PHE A O 1
ATOM 578 N N . ILE A 1 77 ? 2.496 3.079 -24.924 1.00 91.31 77 ILE A N 1
ATOM 579 C CA . ILE A 1 77 ? 1.337 2.734 -24.085 1.00 91.31 77 ILE A CA 1
ATOM 580 C C . ILE A 1 77 ? 1.688 2.732 -22.588 1.00 91.31 77 ILE A C 1
ATOM 582 O O . ILE A 1 77 ? 0.885 3.148 -21.747 1.00 91.31 77 ILE A O 1
ATOM 586 N N . PHE A 1 78 ? 2.895 2.291 -22.232 1.00 87.50 78 PHE A N 1
ATOM 587 C CA . PHE A 1 78 ? 3.311 2.083 -20.843 1.00 87.50 78 PHE A CA 1
ATOM 588 C C . PHE A 1 78 ? 3.187 3.325 -19.922 1.00 87.50 78 PHE A C 1
ATOM 590 O O . PHE A 1 78 ? 2.663 3.188 -18.810 1.00 87.50 78 PHE A O 1
ATOM 597 N N . PRO A 1 79 ? 3.582 4.552 -20.326 1.00 87.81 79 PRO A N 1
ATOM 598 C CA . PRO A 1 79 ? 3.343 5.767 -19.538 1.00 87.81 79 PRO A CA 1
ATOM 599 C C . PRO A 1 79 ? 1.870 5.998 -19.172 1.00 87.81 79 PRO A C 1
ATOM 601 O O . PRO A 1 79 ? 1.555 6.419 -18.056 1.00 87.81 79 PRO A O 1
ATOM 604 N N . ILE A 1 80 ? 0.952 5.675 -20.084 1.00 90.69 80 ILE A N 1
ATOM 605 C CA . ILE A 1 80 ? -0.486 5.809 -19.847 1.00 90.69 80 ILE A CA 1
ATOM 606 C C . ILE A 1 80 ? -0.943 4.774 -18.818 1.00 90.69 80 ILE A C 1
ATOM 608 O O . ILE A 1 80 ? -1.541 5.139 -17.803 1.00 90.69 80 ILE A O 1
ATOM 612 N N . PHE A 1 81 ? -0.573 3.505 -19.018 1.00 88.62 81 PHE A N 1
ATOM 613 C CA . PHE A 1 81 ? -0.838 2.424 -18.065 1.00 88.62 81 PHE A CA 1
ATOM 614 C C . PHE A 1 81 ? -0.336 2.763 -16.653 1.00 88.62 81 PHE A C 1
ATOM 616 O O . PHE A 1 81 ? -1.089 2.685 -15.680 1.00 88.62 81 PHE A O 1
ATOM 623 N N . SER A 1 82 ? 0.926 3.184 -16.540 1.00 87.44 82 SER A N 1
ATOM 624 C CA . SER A 1 82 ? 1.553 3.515 -15.256 1.00 87.44 82 SER A CA 1
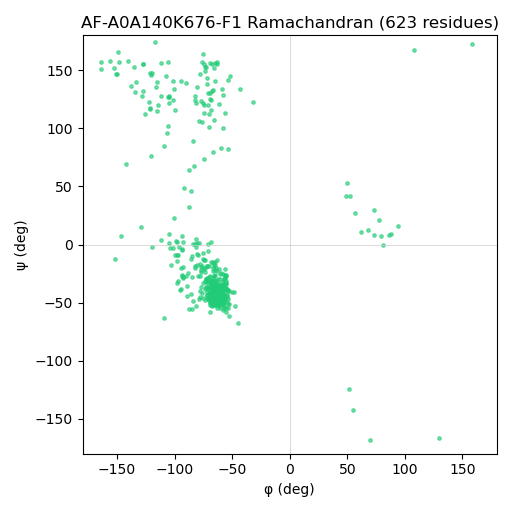ATOM 625 C C . SER A 1 82 ? 0.869 4.691 -14.555 1.00 87.44 82 SER A C 1
ATOM 627 O O . SER A 1 82 ? 0.647 4.627 -13.348 1.00 87.44 82 SER A O 1
ATOM 629 N N . THR A 1 83 ? 0.437 5.716 -15.296 1.00 88.38 83 THR A N 1
ATOM 630 C CA . THR A 1 83 ? -0.321 6.846 -14.738 1.00 88.38 83 THR A CA 1
ATOM 631 C C . THR A 1 83 ? -1.637 6.379 -14.114 1.00 88.38 83 THR A C 1
ATOM 633 O O . THR A 1 83 ? -1.933 6.709 -12.961 1.00 88.38 83 THR A O 1
ATOM 636 N N . PHE A 1 84 ? -2.411 5.556 -14.830 1.00 89.31 84 PHE A N 1
ATOM 637 C CA . PHE A 1 84 ? -3.655 4.992 -14.300 1.00 89.31 84 PHE A CA 1
ATOM 638 C C . PHE A 1 84 ? -3.412 4.081 -13.096 1.00 89.31 84 PHE A C 1
ATOM 640 O O . PHE A 1 84 ? -4.152 4.158 -12.112 1.00 89.31 84 PHE A O 1
ATOM 647 N N . ALA A 1 85 ? -2.351 3.274 -13.131 1.00 89.44 85 ALA A N 1
ATOM 648 C CA . ALA A 1 85 ? -1.955 2.437 -12.006 1.00 89.44 85 ALA A CA 1
ATOM 649 C C . ALA A 1 85 ? -1.605 3.281 -10.766 1.00 89.44 85 ALA A C 1
ATOM 651 O O . ALA A 1 85 ? -2.120 3.001 -9.683 1.00 89.44 85 ALA A O 1
ATOM 652 N N . CYS A 1 86 ? -0.819 4.357 -10.904 1.00 90.69 86 CYS A N 1
ATOM 653 C CA . CYS A 1 86 ? -0.478 5.268 -9.803 1.00 90.69 86 CYS A CA 1
ATOM 654 C C . CYS A 1 86 ? -1.724 5.903 -9.167 1.00 90.69 86 CYS A C 1
ATOM 656 O O . CYS A 1 86 ? -1.826 5.950 -7.934 1.00 90.69 86 CYS A O 1
ATOM 658 N N . LEU A 1 87 ? -2.678 6.349 -9.994 1.00 91.88 87 LEU A N 1
ATOM 659 C CA . LEU A 1 87 ? -3.953 6.923 -9.552 1.00 91.88 87 LEU A CA 1
ATOM 660 C C . LEU A 1 87 ? -4.808 5.888 -8.806 1.00 91.88 87 LEU A C 1
ATOM 662 O O . LEU A 1 87 ? -5.258 6.149 -7.689 1.00 91.88 87 LEU A O 1
ATOM 666 N N . ALA A 1 88 ? -4.979 4.693 -9.379 1.00 94.25 88 ALA A N 1
ATOM 667 C CA . ALA A 1 88 ? -5.752 3.610 -8.773 1.00 94.25 88 ALA A CA 1
ATOM 668 C C . ALA A 1 88 ? -5.129 3.116 -7.457 1.00 94.25 88 ALA A C 1
ATOM 670 O O . ALA A 1 88 ? -5.841 2.904 -6.475 1.00 94.25 88 ALA A O 1
ATOM 671 N N . MET A 1 89 ? -3.800 2.987 -7.400 1.00 93.38 89 MET A N 1
ATOM 672 C CA . MET A 1 89 ? -3.072 2.640 -6.177 1.00 93.38 89 MET A CA 1
ATOM 673 C C . MET A 1 89 ? -3.203 3.729 -5.110 1.00 93.38 89 MET A C 1
ATOM 675 O O . MET A 1 89 ? -3.387 3.413 -3.937 1.00 93.38 89 MET A O 1
ATOM 679 N N . GLY A 1 90 ? -3.142 5.008 -5.497 1.00 93.75 90 GLY A N 1
ATOM 680 C CA . GLY A 1 90 ? -3.365 6.125 -4.581 1.00 93.75 90 GLY A CA 1
ATOM 681 C C . GLY A 1 90 ? -4.758 6.074 -3.961 1.00 93.75 90 GLY A C 1
ATOM 682 O O . GLY A 1 90 ? -4.894 6.091 -2.737 1.00 93.75 90 GLY A O 1
ATOM 683 N N . LEU A 1 91 ? -5.786 5.897 -4.794 1.00 95.38 91 LEU A N 1
ATOM 684 C CA . LEU A 1 91 ? -7.166 5.740 -4.341 1.00 95.38 91 LEU A CA 1
ATOM 685 C C . LEU A 1 91 ? -7.350 4.500 -3.452 1.00 95.38 91 LEU A C 1
ATOM 687 O O . LEU A 1 91 ? -7.990 4.589 -2.407 1.00 95.38 91 LEU A O 1
ATOM 691 N N . GLY A 1 92 ? -6.731 3.371 -3.810 1.00 96.00 92 GLY A N 1
ATOM 692 C CA . GLY A 1 92 ? -6.720 2.151 -3.001 1.00 96.00 92 GLY A CA 1
ATOM 693 C C . GLY A 1 92 ? -6.066 2.347 -1.629 1.00 96.00 92 GLY A C 1
ATOM 694 O O . GLY A 1 92 ? -6.596 1.874 -0.624 1.00 96.00 92 GLY A O 1
ATOM 695 N N . ASN A 1 93 ? -4.966 3.101 -1.555 1.00 93.94 93 ASN A N 1
ATOM 696 C CA . ASN A 1 93 ? -4.313 3.456 -0.293 1.00 93.94 93 ASN A CA 1
ATOM 697 C C . ASN A 1 93 ? -5.212 4.345 0.580 1.00 93.94 93 ASN A C 1
ATOM 699 O O . ASN A 1 93 ? -5.295 4.128 1.790 1.00 93.94 93 ASN A O 1
ATOM 703 N N . GLY A 1 94 ? -5.909 5.312 -0.029 1.00 95.38 94 GLY A N 1
ATOM 704 C CA . GLY A 1 94 ? -6.896 6.149 0.655 1.00 95.38 94 GLY A CA 1
ATOM 705 C C . GLY A 1 94 ? -8.060 5.332 1.209 1.00 95.38 94 GLY A C 1
ATOM 706 O O . GLY A 1 94 ? -8.323 5.370 2.410 1.00 95.38 94 GLY A O 1
ATOM 707 N N . ALA A 1 95 ? -8.681 4.513 0.360 1.00 96.38 95 ALA A N 1
ATOM 708 C CA . ALA A 1 95 ? -9.747 3.588 0.729 1.00 96.38 95 ALA A CA 1
ATOM 709 C C . ALA A 1 95 ? -9.338 2.676 1.890 1.00 96.38 95 ALA A C 1
ATOM 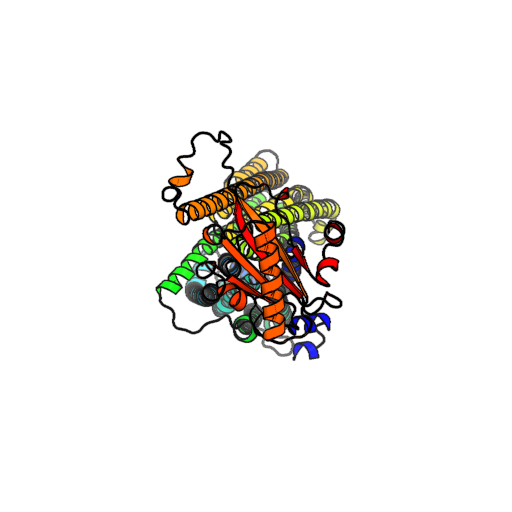711 O O . ALA A 1 95 ? -10.022 2.602 2.911 1.00 96.38 95 ALA A O 1
ATOM 712 N N . GLY A 1 96 ? -8.180 2.021 1.759 1.00 95.69 96 GLY A N 1
ATOM 713 C CA . GLY A 1 96 ? -7.668 1.106 2.768 1.00 95.69 96 GLY A CA 1
ATOM 714 C C . GLY A 1 96 ? -7.412 1.789 4.111 1.00 95.69 96 GLY A C 1
ATOM 715 O O . GLY A 1 96 ? -7.722 1.212 5.150 1.00 95.69 96 GLY A O 1
ATOM 716 N N . ALA A 1 97 ? -6.908 3.027 4.111 1.00 96.00 97 ALA A N 1
ATOM 717 C CA . ALA A 1 97 ? -6.675 3.792 5.332 1.00 96.00 97 ALA A CA 1
ATOM 718 C C . ALA A 1 97 ? -7.980 4.169 6.054 1.00 96.00 97 ALA A C 1
ATOM 720 O O . ALA A 1 97 ? -8.083 3.958 7.263 1.00 96.00 97 ALA A O 1
ATOM 721 N N . VAL A 1 98 ? -8.973 4.707 5.335 1.00 96.31 98 VAL A N 1
ATOM 722 C CA . VAL A 1 98 ? -10.260 5.111 5.932 1.00 96.31 98 VAL A CA 1
ATOM 723 C C . VAL A 1 98 ? -11.018 3.887 6.459 1.00 96.31 98 VAL A C 1
ATOM 725 O O . VAL A 1 98 ? -11.469 3.885 7.604 1.00 96.31 98 VAL A O 1
ATOM 728 N N . ILE A 1 99 ? -11.083 2.809 5.673 1.00 96.38 99 ILE A N 1
ATOM 729 C CA . ILE A 1 99 ? -11.792 1.580 6.053 1.00 96.38 99 ILE A CA 1
ATOM 730 C C . ILE A 1 99 ? -11.091 0.871 7.216 1.00 96.38 99 ILE A C 1
ATOM 732 O O . ILE A 1 99 ? -11.763 0.422 8.142 1.00 96.38 99 ILE A O 1
ATOM 736 N N . ALA A 1 100 ? -9.754 0.820 7.238 1.00 96.44 100 ALA A N 1
ATOM 737 C CA . ALA A 1 100 ? -9.021 0.258 8.371 1.00 96.44 100 ALA A CA 1
ATOM 738 C C . ALA A 1 100 ? -9.311 1.017 9.674 1.00 96.44 100 ALA A C 1
ATOM 740 O O . ALA A 1 100 ? -9.447 0.389 10.722 1.00 96.44 100 ALA A O 1
ATOM 741 N N . ARG A 1 101 ? -9.449 2.350 9.627 1.00 94.69 101 ARG A N 1
ATOM 742 C CA . ARG A 1 101 ? -9.860 3.133 10.803 1.00 94.69 101 ARG A CA 1
ATOM 743 C C . ARG A 1 101 ? -11.281 2.803 11.241 1.00 94.69 101 ARG A C 1
ATOM 745 O O . ARG A 1 101 ? -11.459 2.515 12.417 1.00 94.69 101 ARG A O 1
ATOM 752 N N . ALA A 1 102 ? -12.244 2.758 10.318 1.00 94.31 102 ALA A N 1
ATOM 753 C CA . ALA A 1 102 ? -13.629 2.397 10.636 1.00 94.31 102 ALA A CA 1
ATOM 754 C C . ALA A 1 102 ? -13.734 0.992 11.269 1.00 94.31 102 ALA A C 1
ATOM 756 O O . ALA A 1 102 ? -14.451 0.799 12.248 1.00 94.31 102 ALA A O 1
ATOM 757 N N . ILE A 1 103 ? -12.945 0.025 10.781 1.00 94.69 103 ILE A N 1
ATOM 758 C CA . ILE A 1 103 ? -12.828 -1.310 11.394 1.00 94.69 103 ILE A CA 1
ATOM 759 C C . ILE A 1 103 ? -12.256 -1.217 12.814 1.00 94.69 103 ILE A C 1
ATOM 761 O O . ILE A 1 103 ? -12.757 -1.869 13.726 1.00 94.69 103 ILE A O 1
ATOM 765 N N . GLY A 1 104 ? -11.217 -0.403 13.016 1.00 93.69 104 GLY A N 1
ATOM 766 C CA . GLY A 1 104 ? -10.621 -0.160 14.331 1.00 93.69 104 GLY A CA 1
ATOM 767 C C . GLY A 1 104 ? -11.567 0.510 15.330 1.00 93.69 104 GLY A C 1
ATOM 768 O O . GLY A 1 104 ? -11.548 0.163 16.507 1.00 93.69 104 GLY A O 1
ATOM 769 N N . GLU A 1 105 ? -12.394 1.441 14.853 1.00 92.56 105 GLU A N 1
ATOM 770 C CA . GLU A 1 105 ? -13.437 2.139 15.619 1.00 92.56 105 GLU A CA 1
ATOM 771 C C . GLU A 1 105 ? -14.570 1.188 16.052 1.00 92.56 105 GLU A C 1
ATOM 773 O O . GLU A 1 105 ? -15.297 1.482 16.997 1.00 92.56 105 GLU A O 1
ATOM 778 N N . GLY A 1 106 ? -14.709 0.032 15.391 1.00 89.56 106 GLY A N 1
ATOM 779 C CA . GLY A 1 106 ? -15.802 -0.916 15.620 1.00 89.56 106 GLY A CA 1
ATOM 780 C C . GLY A 1 106 ? -17.118 -0.516 14.943 1.00 89.56 106 GLY A C 1
ATOM 781 O O . GLY A 1 106 ? -18.135 -1.180 15.149 1.00 89.56 106 GLY A O 1
ATOM 782 N N . ASP A 1 107 ? -17.108 0.530 14.112 1.00 89.00 107 ASP A N 1
ATOM 783 C CA . ASP A 1 107 ? -18.284 1.035 13.404 1.00 89.00 107 ASP A CA 1
ATOM 784 C C . ASP A 1 107 ? -18.518 0.246 12.106 1.00 89.00 107 ASP A C 1
ATOM 786 O O . ASP A 1 107 ? -18.003 0.556 11.024 1.00 89.00 107 ASP A O 1
ATOM 790 N N . ARG A 1 108 ? -19.293 -0.837 12.227 1.00 89.00 108 ARG A N 1
ATOM 791 C CA . ARG A 1 108 ? -19.589 -1.739 11.106 1.00 89.00 108 ARG A CA 1
ATOM 792 C C . ARG A 1 108 ? -20.445 -1.090 10.022 1.00 89.00 108 ARG A C 1
ATOM 794 O O . ARG A 1 108 ? -20.296 -1.467 8.858 1.00 89.00 108 ARG A O 1
ATOM 801 N N . ASP A 1 109 ? -21.326 -0.162 10.374 1.00 90.69 109 ASP A N 1
ATOM 802 C CA . ASP A 1 109 ? -22.226 0.470 9.409 1.00 90.69 109 ASP A CA 1
ATOM 803 C C . ASP A 1 109 ? -21.461 1.487 8.566 1.00 90.69 109 ASP A C 1
ATOM 805 O O . ASP A 1 109 ? -21.496 1.410 7.333 1.00 90.69 109 ASP A O 1
ATOM 809 N N . LYS A 1 110 ? -20.647 2.335 9.211 1.00 91.38 110 LYS A N 1
ATOM 810 C CA . LYS A 1 110 ? -19.700 3.219 8.522 1.00 91.38 110 LYS A CA 1
ATOM 811 C C . LYS A 1 110 ? -18.738 2.427 7.646 1.00 91.38 110 LYS A C 1
ATOM 813 O O . LYS A 1 110 ? -18.533 2.784 6.490 1.00 91.38 110 LYS A O 1
ATOM 818 N N . MET A 1 111 ? -18.192 1.313 8.141 1.00 93.88 111 MET A N 1
ATOM 819 C CA . MET A 1 111 ? -17.321 0.435 7.351 1.00 93.88 111 MET A CA 1
ATOM 820 C C . MET A 1 111 ? -18.013 -0.069 6.075 1.00 93.88 111 MET A C 1
ATOM 822 O O . MET A 1 111 ? -17.476 0.105 4.982 1.00 93.88 111 MET A O 1
ATOM 826 N N . LYS A 1 112 ? -19.193 -0.697 6.184 1.00 93.94 112 LYS A N 1
ATOM 827 C CA . LYS A 1 112 ? -19.936 -1.214 5.017 1.00 93.94 112 LYS A CA 1
ATOM 828 C C . LYS A 1 112 ? -20.272 -0.109 4.024 1.00 93.94 112 LYS A C 1
ATOM 830 O O . LYS A 1 112 ? -20.211 -0.320 2.807 1.00 93.94 112 LYS A O 1
ATOM 835 N N . ARG A 1 113 ? -20.600 1.073 4.547 1.00 94.44 113 ARG A N 1
ATOM 836 C CA . ARG A 1 113 ? -20.918 2.227 3.723 1.00 94.44 113 ARG A CA 1
ATOM 837 C C . ARG A 1 113 ? -19.714 2.728 2.944 1.00 94.44 113 ARG A C 1
ATOM 839 O O . ARG A 1 113 ? -19.789 2.804 1.722 1.00 94.44 113 ARG A O 1
ATOM 846 N N . LEU A 1 114 ? -18.594 2.954 3.626 1.00 95.38 114 LEU A N 1
ATOM 847 C CA . LEU A 1 114 ? -17.332 3.341 3.002 1.00 95.38 114 LEU A CA 1
ATOM 848 C C . LEU A 1 114 ? -16.916 2.345 1.919 1.00 95.38 114 LEU A C 1
ATOM 850 O O . LEU A 1 114 ? -16.529 2.763 0.832 1.00 95.38 114 LEU A O 1
ATOM 854 N N . ILE A 1 115 ? -17.026 1.037 2.180 1.00 95.94 115 ILE A N 1
ATOM 855 C CA . ILE A 1 115 ? -16.711 -0.012 1.198 1.00 95.94 115 ILE A CA 1
ATOM 856 C C . ILE A 1 115 ? -17.561 0.153 -0.064 1.00 95.94 115 ILE A C 1
ATOM 858 O O . ILE A 1 115 ? -17.023 0.190 -1.170 1.00 95.94 115 ILE A O 1
ATOM 862 N N . THR A 1 116 ? -18.876 0.274 0.099 1.00 95.56 116 THR A N 1
ATOM 863 C CA . THR A 1 116 ? -19.822 0.373 -1.020 1.00 95.56 116 THR A CA 1
ATOM 864 C C . THR A 1 116 ? -19.608 1.661 -1.817 1.00 95.56 116 THR A C 1
ATOM 866 O O . THR A 1 116 ? -19.446 1.613 -3.037 1.00 95.56 116 THR A O 1
ATOM 869 N N . ASP A 1 117 ? -19.522 2.802 -1.132 1.00 95.81 117 ASP A N 1
ATOM 870 C CA . ASP A 1 117 ? -19.374 4.115 -1.763 1.00 95.81 117 ASP A CA 1
ATOM 871 C C . ASP A 1 117 ? -18.030 4.251 -2.479 1.00 95.81 117 ASP A C 1
ATOM 873 O O . ASP A 1 117 ? -17.958 4.836 -3.559 1.00 95.81 117 ASP A O 1
ATOM 877 N N . THR A 1 118 ? -16.970 3.665 -1.922 1.00 96.00 118 THR A N 1
ATOM 878 C CA . THR A 1 118 ? -15.647 3.643 -2.554 1.00 96.00 118 THR A CA 1
ATOM 879 C C . THR A 1 118 ? -15.635 2.784 -3.815 1.00 96.00 118 THR A C 1
ATOM 881 O O . THR A 1 118 ? -15.026 3.169 -4.814 1.00 96.00 118 THR A O 1
ATOM 884 N N . LEU A 1 119 ? -16.309 1.629 -3.806 1.00 96.12 119 LEU A N 1
ATOM 885 C CA . LEU A 1 119 ? -16.445 0.810 -5.012 1.00 96.12 119 LEU A CA 1
ATOM 886 C C . LEU A 1 119 ? -17.250 1.558 -6.085 1.00 96.12 119 LEU A C 1
ATOM 888 O O . LEU A 1 119 ? -16.836 1.577 -7.243 1.00 96.12 119 LEU A O 1
ATOM 892 N N . ALA A 1 120 ? -18.323 2.257 -5.713 1.00 95.31 120 ALA A N 1
ATOM 893 C CA . ALA A 1 120 ? -19.066 3.110 -6.642 1.00 95.31 120 ALA A CA 1
ATOM 894 C C . ALA A 1 120 ? -18.194 4.245 -7.218 1.00 95.31 120 ALA A C 1
ATOM 896 O O . ALA A 1 120 ? -18.192 4.461 -8.431 1.00 95.31 120 ALA A O 1
ATOM 897 N N . LEU A 1 121 ? -17.389 4.909 -6.378 1.00 95.88 121 LEU A N 1
ATOM 898 C CA . LEU A 1 121 ? -16.421 5.921 -6.815 1.00 95.88 121 LEU A CA 1
ATOM 899 C C . LEU A 1 121 ? -15.405 5.341 -7.803 1.00 95.88 121 LEU A C 1
ATOM 901 O O . LEU A 1 121 ? -15.086 5.978 -8.804 1.00 95.88 121 LEU A O 1
ATOM 905 N N . SER A 1 122 ? -14.911 4.127 -7.548 1.00 95.50 122 SER A N 1
ATOM 906 C CA . SER A 1 122 ? -13.953 3.472 -8.438 1.00 95.50 122 SER A CA 1
ATOM 907 C C . SER A 1 122 ? -14.533 3.200 -9.824 1.00 95.50 122 SER A C 1
ATOM 909 O O . SER A 1 122 ? -13.870 3.484 -10.816 1.00 95.50 122 SER A O 1
ATOM 911 N N . VAL A 1 123 ? -15.789 2.748 -9.899 1.00 95.75 123 VAL A N 1
ATOM 912 C CA . VAL A 1 123 ? -16.499 2.543 -11.169 1.00 95.75 123 VAL A CA 1
ATOM 913 C C . VAL A 1 123 ? -16.689 3.870 -11.899 1.00 95.75 123 VAL A C 1
ATOM 915 O O . VAL A 1 123 ? -16.400 3.949 -13.091 1.00 95.75 123 VAL A O 1
ATOM 918 N N . LEU A 1 124 ? -17.112 4.925 -11.194 1.00 95.75 124 LEU A N 1
ATOM 919 C CA . LEU A 1 124 ? -17.272 6.257 -11.781 1.00 95.75 124 LEU A CA 1
ATOM 920 C C . LEU A 1 124 ? -15.955 6.765 -12.384 1.00 95.75 124 LEU A C 1
ATOM 922 O O . LEU A 1 124 ? -15.927 7.199 -13.533 1.00 95.75 124 LEU A O 1
ATOM 926 N N . ILE A 1 125 ? -14.855 6.662 -11.635 1.00 93.88 125 ILE A N 1
ATOM 927 C CA . ILE A 1 125 ? -13.523 7.068 -12.095 1.00 93.88 125 ILE A CA 1
ATOM 928 C C . ILE A 1 125 ? -13.089 6.241 -13.313 1.00 93.88 125 ILE A C 1
ATOM 930 O O . ILE A 1 125 ? -12.607 6.812 -14.290 1.00 93.88 125 ILE A O 1
ATOM 934 N N . SER A 1 126 ? -13.310 4.922 -13.307 1.00 94.94 126 SER A N 1
ATOM 935 C CA . SER A 1 126 ? -13.017 4.060 -14.458 1.00 94.94 126 SER A CA 1
ATOM 936 C C . SER A 1 126 ? -13.804 4.445 -15.705 1.00 94.94 126 SER A C 1
ATOM 938 O O . SER A 1 126 ? -13.230 4.462 -16.792 1.00 94.94 126 SER A O 1
ATOM 940 N N . VAL A 1 127 ? -15.093 4.770 -15.571 1.00 96.00 127 VAL A N 1
ATOM 941 C CA . VAL A 1 127 ? -15.928 5.208 -16.700 1.00 96.00 127 VAL A CA 1
ATOM 942 C C . VAL A 1 127 ? -15.414 6.534 -17.256 1.00 96.00 127 VAL A C 1
ATOM 944 O O . VAL A 1 127 ? -15.203 6.643 -18.462 1.00 96.00 127 VAL A O 1
ATOM 947 N N . CYS A 1 128 ? -15.131 7.512 -16.391 1.00 94.50 128 CYS A N 1
ATOM 948 C CA . CYS A 1 128 ? -14.555 8.792 -16.807 1.00 94.50 128 CYS A CA 1
ATOM 949 C C . CYS A 1 128 ? -13.229 8.603 -17.559 1.00 94.50 128 CYS A C 1
ATOM 951 O O . CYS A 1 128 ? -13.017 9.218 -18.602 1.00 94.50 128 CYS A O 1
ATOM 953 N N . PHE A 1 129 ? -12.357 7.721 -17.066 1.00 91.81 129 PHE A N 1
ATOM 954 C CA . PHE A 1 129 ? -11.083 7.413 -17.710 1.00 91.81 129 PHE A CA 1
ATOM 955 C C . PHE A 1 129 ? -11.225 6.665 -19.028 1.00 91.81 129 PHE A C 1
ATOM 957 O O . PHE A 1 129 ? -10.505 6.978 -19.969 1.00 91.81 129 PHE A O 1
ATOM 964 N N . THR A 1 130 ? -12.174 5.738 -19.122 1.00 95.19 130 THR A N 1
ATOM 965 C CA . THR A 1 130 ? -12.469 5.022 -20.367 1.00 95.19 130 THR A CA 1
ATOM 966 C C . THR A 1 130 ? -12.929 6.003 -21.444 1.00 95.19 130 THR A C 1
ATOM 968 O O . THR A 1 130 ? -12.387 6.011 -22.544 1.00 95.19 130 THR A O 1
ATOM 971 N N . LEU A 1 131 ? -13.875 6.889 -21.114 1.00 95.88 131 LEU A N 1
ATOM 972 C CA . LEU A 1 131 ? -14.393 7.890 -22.051 1.00 95.88 131 LEU A CA 1
ATOM 973 C C . LEU A 1 131 ? -13.308 8.880 -22.486 1.00 95.88 131 LEU A C 1
ATOM 975 O O . LEU A 1 131 ? -13.121 9.102 -23.681 1.00 95.88 131 LEU A O 1
ATOM 979 N N . ALA A 1 132 ? -12.570 9.447 -21.528 1.00 94.19 132 ALA A N 1
ATOM 980 C CA . ALA A 1 132 ? -11.482 10.373 -21.827 1.00 94.19 132 ALA A CA 1
ATOM 981 C C . ALA A 1 132 ? -10.389 9.695 -22.664 1.00 94.19 132 ALA A C 1
ATOM 983 O O . ALA A 1 132 ? -9.918 10.270 -23.642 1.00 94.19 132 ALA A O 1
ATOM 984 N N . GLY A 1 133 ? -10.026 8.461 -22.318 1.00 93.50 133 GLY A N 1
ATOM 985 C CA . GLY A 1 133 ? -9.024 7.663 -23.011 1.00 93.50 133 GLY A CA 1
ATOM 986 C C . GLY A 1 133 ? -9.379 7.401 -24.468 1.00 93.50 133 GLY A C 1
ATOM 987 O O . GLY A 1 133 ? -8.616 7.777 -25.353 1.00 93.50 133 GLY A O 1
ATOM 988 N N . LEU A 1 134 ? -10.568 6.847 -24.727 1.00 94.94 134 LEU A N 1
ATOM 989 C CA . LEU A 1 134 ? -11.032 6.520 -26.081 1.00 94.94 134 LEU A CA 1
ATOM 990 C C . LEU A 1 134 ? -11.082 7.749 -27.001 1.00 94.94 134 LEU A C 1
ATOM 992 O O . LEU A 1 134 ? -10.661 7.678 -28.153 1.00 94.94 134 LEU A O 1
ATOM 996 N N . ILE A 1 135 ? -11.543 8.896 -26.490 1.00 96.00 135 ILE A N 1
ATOM 997 C CA . ILE A 1 135 ? -11.615 10.144 -27.269 1.00 96.00 135 ILE A CA 1
ATOM 998 C C . ILE A 1 135 ? -10.212 10.706 -27.555 1.00 96.00 135 ILE A C 1
ATOM 1000 O O . ILE A 1 135 ? -10.005 11.387 -28.562 1.00 96.00 135 ILE A O 1
ATOM 1004 N N . THR A 1 136 ? -9.237 10.429 -26.685 1.00 95.00 136 THR A N 1
ATOM 1005 C CA . THR A 1 136 ? -7.907 11.043 -26.748 1.00 95.00 136 THR A CA 1
ATOM 1006 C C . THR A 1 136 ? -6.821 10.164 -27.357 1.00 95.00 136 THR A C 1
ATOM 1008 O O . THR A 1 136 ? -5.735 10.694 -27.552 1.00 95.00 136 THR A O 1
ATOM 1011 N N . ILE A 1 137 ? -7.081 8.903 -27.748 1.00 94.25 137 ILE A N 1
ATOM 1012 C CA . ILE A 1 137 ? -6.064 7.984 -28.314 1.00 94.25 137 ILE A CA 1
ATOM 1013 C C . ILE A 1 137 ? -5.192 8.687 -29.368 1.00 94.25 137 ILE A C 1
ATOM 1015 O O . ILE A 1 137 ? -4.013 8.943 -29.140 1.00 94.25 137 ILE A O 1
ATOM 1019 N N . LYS A 1 138 ? -5.769 9.064 -30.513 1.00 93.38 138 LYS A N 1
ATOM 1020 C CA . LYS A 1 138 ? -5.008 9.687 -31.608 1.00 93.38 138 LYS A CA 1
ATOM 1021 C C . LYS A 1 138 ? -4.287 10.978 -31.181 1.00 93.38 138 LYS A C 1
ATOM 1023 O O . LYS A 1 138 ? -3.067 11.016 -31.317 1.00 93.38 138 LYS A O 1
ATOM 1028 N N . PRO A 1 139 ? -4.966 12.017 -30.647 1.00 94.69 139 PRO A N 1
ATOM 1029 C CA . PRO A 1 139 ? -4.290 13.273 -30.322 1.00 94.69 139 PRO A CA 1
ATOM 1030 C C . PRO A 1 139 ? -3.221 13.118 -29.233 1.00 94.69 139 PRO A C 1
ATOM 1032 O O . PRO A 1 139 ? -2.184 13.770 -29.316 1.00 94.69 139 PRO A O 1
ATOM 1035 N N . LEU A 1 140 ? -3.433 12.243 -28.245 1.00 93.12 140 LEU A N 1
ATOM 1036 C CA . LEU A 1 140 ? -2.475 11.995 -27.170 1.00 93.12 140 LEU A CA 1
ATOM 1037 C C . LEU A 1 140 ? -1.214 11.314 -27.697 1.00 93.12 140 LEU A C 1
ATOM 1039 O O . LEU A 1 140 ? -0.114 11.802 -27.461 1.00 93.12 140 LEU A O 1
ATOM 1043 N N . PHE A 1 141 ? -1.357 10.213 -28.437 1.00 92.50 141 PHE A N 1
ATOM 1044 C CA . PHE A 1 141 ? -0.201 9.464 -28.925 1.00 92.50 141 PHE A CA 1
ATOM 1045 C C . PHE A 1 141 ? 0.555 10.209 -30.029 1.00 92.50 141 PHE A C 1
ATOM 1047 O O . PHE A 1 141 ? 1.783 10.162 -30.049 1.00 92.50 141 PHE A O 1
ATOM 1054 N N . THR A 1 142 ? -0.129 10.990 -30.871 1.00 92.94 142 THR A N 1
ATOM 1055 C CA . THR A 1 142 ? 0.548 11.918 -31.790 1.00 92.94 142 THR A CA 1
ATOM 1056 C C . THR A 1 142 ? 1.324 12.996 -31.029 1.00 92.94 142 THR A C 1
ATOM 1058 O O . THR A 1 142 ? 2.462 13.284 -31.388 1.00 92.94 142 THR A O 1
ATOM 1061 N N . ALA A 1 143 ? 0.768 13.557 -29.948 1.00 91.31 143 ALA A N 1
ATOM 1062 C CA . ALA A 1 143 ? 1.476 14.535 -29.116 1.00 91.31 143 ALA A CA 1
ATOM 1063 C C . ALA A 1 143 ? 2.686 13.935 -28.376 1.00 91.31 143 ALA A C 1
ATOM 1065 O O . ALA A 1 143 ? 3.658 14.643 -28.122 1.00 91.31 143 ALA A O 1
ATOM 1066 N N . LEU A 1 144 ? 2.652 12.636 -28.064 1.00 87.00 144 LEU A N 1
ATOM 1067 C CA . LEU A 1 144 ? 3.790 11.898 -27.508 1.00 87.00 144 LEU A CA 1
ATOM 1068 C C . LEU A 1 144 ? 4.872 11.572 -28.552 1.00 87.00 144 LEU A C 1
ATOM 1070 O O . LEU A 1 144 ? 5.939 11.097 -28.173 1.00 87.00 144 LEU A O 1
ATOM 1074 N N . GLY A 1 145 ? 4.625 11.840 -29.839 1.00 89.06 145 GLY A N 1
ATOM 1075 C CA . GLY A 1 145 ? 5.575 11.602 -30.927 1.00 89.06 145 GLY A CA 1
ATOM 1076 C C . GLY A 1 145 ? 5.408 10.260 -31.641 1.00 89.06 145 GLY A C 1
ATOM 1077 O O . GLY A 1 145 ? 6.322 9.843 -32.346 1.00 89.06 145 GLY A O 1
ATOM 1078 N N . ALA A 1 146 ? 4.272 9.571 -31.482 1.00 90.25 146 ALA A N 1
ATOM 1079 C CA . ALA A 1 146 ? 4.002 8.348 -32.234 1.00 90.25 146 ALA A CA 1
ATOM 1080 C C . ALA A 1 146 ? 3.789 8.657 -33.725 1.00 90.25 146 ALA A C 1
ATOM 1082 O O . ALA A 1 146 ? 2.919 9.449 -34.101 1.00 90.25 146 ALA A O 1
ATOM 1083 N N . GLU A 1 147 ? 4.572 7.997 -34.577 1.00 90.44 147 GLU A N 1
ATOM 1084 C CA . GLU A 1 147 ? 4.475 8.116 -36.030 1.00 90.44 147 GLU A CA 1
ATOM 1085 C C . GLU A 1 147 ? 3.186 7.481 -36.573 1.00 90.44 147 GLU A C 1
ATOM 1087 O O . GLU A 1 147 ? 2.619 6.554 -35.984 1.00 90.44 147 GLU A O 1
ATOM 1092 N N . ALA A 1 148 ? 2.745 7.942 -37.749 1.00 89.19 148 ALA A N 1
ATOM 1093 C CA . ALA A 1 148 ? 1.522 7.470 -38.403 1.00 89.19 148 ALA A CA 1
ATOM 1094 C C . ALA A 1 148 ? 1.494 5.949 -38.630 1.00 89.19 148 ALA A C 1
ATOM 1096 O O . ALA A 1 148 ? 0.422 5.350 -38.659 1.00 89.19 148 ALA A O 1
ATOM 1097 N N . GLU A 1 149 ? 2.665 5.326 -38.757 1.00 90.38 149 GLU A N 1
ATOM 1098 C CA . GLU A 1 149 ? 2.802 3.890 -38.959 1.00 90.38 149 GLU A CA 1
ATOM 1099 C C . GLU A 1 149 ? 2.516 3.058 -37.690 1.00 90.38 149 GLU A C 1
ATOM 1101 O O . GLU A 1 149 ? 2.020 1.933 -37.801 1.00 90.38 149 GLU A O 1
ATOM 1106 N N . ILE A 1 150 ? 2.807 3.591 -36.497 1.00 91.19 150 ILE A N 1
ATOM 1107 C CA . ILE A 1 150 ? 2.670 2.885 -35.206 1.00 91.19 150 ILE A CA 1
ATOM 1108 C C . ILE A 1 150 ? 1.299 3.163 -34.568 1.00 91.19 150 ILE A C 1
ATOM 1110 O O . ILE A 1 150 ? 0.771 2.327 -33.834 1.00 91.19 150 ILE A O 1
ATOM 1114 N N . LEU A 1 151 ? 0.680 4.306 -34.888 1.00 91.38 151 LEU A N 1
ATOM 1115 C CA . LEU A 1 151 ? -0.632 4.706 -34.364 1.00 91.38 151 LEU A CA 1
ATOM 1116 C C . LEU A 1 151 ? -1.734 3.632 -34.482 1.00 91.38 151 LEU A C 1
ATOM 1118 O O . LEU A 1 151 ? -2.479 3.495 -33.512 1.00 91.38 151 LEU A O 1
ATOM 1122 N N . PRO A 1 152 ? -1.861 2.860 -35.583 1.00 91.69 152 PRO A N 1
ATOM 1123 C CA . PRO A 1 152 ? -2.843 1.778 -35.659 1.00 91.69 152 PRO A CA 1
ATOM 1124 C C . PRO A 1 152 ? -2.623 0.698 -34.594 1.00 91.69 152 PRO A C 1
ATOM 1126 O O . PRO A 1 152 ? -3.560 0.353 -33.887 1.00 91.69 152 PRO A O 1
ATOM 1129 N N . ALA A 1 153 ? -1.381 0.242 -34.397 1.00 88.88 153 ALA A N 1
ATOM 1130 C CA . ALA A 1 153 ? -1.059 -0.775 -33.390 1.00 88.88 153 ALA A CA 1
ATOM 1131 C C . ALA A 1 153 ? -1.330 -0.280 -31.958 1.00 88.88 153 ALA A C 1
ATOM 1133 O O . ALA A 1 153 ? -1.782 -1.039 -31.102 1.00 88.88 153 ALA A O 1
ATOM 1134 N N . ILE A 1 154 ? -1.089 1.011 -31.702 1.00 92.94 154 ILE A N 1
ATOM 1135 C CA . ILE A 1 154 ? -1.435 1.640 -30.424 1.00 92.94 154 ILE A CA 1
ATOM 1136 C C . ILE A 1 154 ? -2.954 1.690 -30.234 1.00 92.94 154 ILE A C 1
ATOM 1138 O O . ILE A 1 154 ? -3.439 1.354 -29.156 1.00 92.94 154 ILE A O 1
ATOM 1142 N N . ALA A 1 155 ? -3.704 2.120 -31.253 1.00 93.00 155 ALA A N 1
ATOM 1143 C CA . ALA A 1 155 ? -5.159 2.227 -31.179 1.00 93.00 155 ALA A CA 1
ATOM 1144 C C . ALA A 1 155 ? -5.808 0.861 -30.923 1.00 93.00 155 ALA A C 1
ATOM 1146 O O . ALA A 1 155 ? -6.588 0.727 -29.985 1.00 93.00 155 ALA A O 1
ATOM 1147 N N . ASP A 1 156 ? -5.386 -0.152 -31.673 1.00 90.50 156 ASP A N 1
ATOM 1148 C CA . ASP A 1 156 ? -5.829 -1.538 -31.552 1.00 90.50 156 ASP A CA 1
ATOM 1149 C C . ASP A 1 156 ? -5.659 -2.096 -30.127 1.00 90.50 156 ASP A C 1
ATOM 1151 O O . ASP A 1 156 ? -6.560 -2.740 -29.586 1.00 90.50 156 ASP A O 1
ATOM 1155 N N . TYR A 1 157 ? -4.523 -1.812 -29.479 1.00 93.12 157 TYR A N 1
ATOM 1156 C CA . TYR A 1 157 ? -4.306 -2.182 -28.078 1.00 93.12 157 TYR A CA 1
ATOM 1157 C C . TYR A 1 157 ? -5.186 -1.363 -27.126 1.00 93.12 157 TYR A C 1
ATOM 1159 O O . TYR A 1 157 ? -5.840 -1.895 -26.224 1.00 93.12 157 TYR A O 1
ATOM 1167 N N . MET A 1 158 ? -5.164 -0.038 -27.292 1.00 94.94 158 MET A N 1
ATOM 1168 C CA . MET A 1 158 ? -5.712 0.902 -26.320 1.00 94.94 158 MET A CA 1
ATOM 1169 C C . MET A 1 158 ? -7.233 0.914 -26.299 1.00 94.94 158 MET A C 1
ATOM 1171 O O . MET A 1 158 ? -7.802 1.106 -25.229 1.00 94.94 158 MET A O 1
ATOM 1175 N N . GLU A 1 159 ? -7.906 0.673 -27.423 1.00 95.19 159 GLU A N 1
ATOM 1176 C CA . GLU A 1 159 ? -9.365 0.544 -27.455 1.00 95.19 159 GLU A CA 1
ATOM 1177 C C . GLU A 1 159 ? -9.836 -0.609 -26.558 1.00 95.19 159 GLU A C 1
ATOM 1179 O O . GLU A 1 159 ? -10.694 -0.415 -25.693 1.00 95.19 159 GLU A O 1
ATOM 1184 N N . ILE A 1 160 ? -9.210 -1.784 -26.684 1.00 95.38 160 ILE A N 1
ATOM 1185 C CA . ILE A 1 160 ? -9.512 -2.956 -25.850 1.00 95.38 160 ILE A CA 1
ATOM 1186 C C . ILE A 1 160 ? -9.162 -2.671 -24.387 1.00 95.38 160 ILE A C 1
ATOM 1188 O O . ILE A 1 160 ? -9.966 -2.917 -23.483 1.00 95.38 160 ILE A O 1
ATOM 1192 N N . TRP A 1 161 ? -7.970 -2.124 -24.144 1.00 94.00 161 TRP A N 1
ATOM 1193 C CA . TRP A 1 161 ? -7.489 -1.861 -22.793 1.00 94.00 161 TRP A CA 1
ATOM 1194 C C . TRP A 1 161 ? -8.352 -0.825 -22.055 1.00 94.00 161 TRP A C 1
ATOM 1196 O O . TRP A 1 161 ? -8.706 -1.045 -20.894 1.00 94.00 161 TRP A O 1
ATOM 1206 N N . TYR A 1 162 ? -8.771 0.257 -22.725 1.00 95.44 162 TYR A N 1
ATOM 1207 C CA . TYR A 1 162 ? -9.652 1.265 -22.132 1.00 95.44 162 TYR A CA 1
ATOM 1208 C C . TYR A 1 162 ? -11.029 0.695 -21.786 1.00 95.44 162 TYR A C 1
ATOM 1210 O O . TYR A 1 162 ? -11.555 0.974 -20.710 1.00 95.44 162 TYR A O 1
ATOM 1218 N N . LEU A 1 163 ? -11.609 -0.162 -22.627 1.00 94.31 163 LEU A N 1
ATOM 1219 C CA . LEU A 1 163 ? -12.857 -0.848 -22.271 1.00 94.31 163 LEU A CA 1
ATOM 1220 C C . LEU A 1 163 ? -12.679 -1.755 -21.038 1.00 94.31 163 LEU A C 1
ATOM 1222 O O . LEU A 1 163 ? -13.601 -1.917 -20.236 1.00 94.31 163 LEU A O 1
ATOM 1226 N N . GLY A 1 164 ? -11.472 -2.289 -20.843 1.00 93.12 164 GLY A N 1
ATOM 1227 C CA . GLY A 1 164 ? -11.086 -3.088 -19.686 1.00 93.12 164 GLY A CA 1
ATOM 1228 C C . GLY A 1 164 ? -10.719 -2.305 -18.420 1.00 93.12 164 GLY A C 1
ATOM 1229 O O . GLY A 1 164 ? -10.581 -2.932 -17.369 1.00 93.12 164 GLY A O 1
ATOM 1230 N N . THR A 1 165 ? -10.597 -0.969 -18.442 1.00 92.06 165 THR A N 1
ATOM 1231 C CA . THR A 1 165 ? -10.044 -0.195 -17.303 1.00 92.06 165 THR A CA 1
ATOM 1232 C C . THR A 1 165 ? -10.801 -0.409 -15.986 1.00 92.06 165 THR A C 1
ATOM 1234 O O . THR A 1 165 ? -10.216 -0.352 -14.902 1.00 92.06 165 THR A O 1
ATOM 1237 N N . ILE A 1 166 ? -12.106 -0.691 -16.048 1.00 94.12 166 ILE A N 1
ATOM 1238 C CA . ILE A 1 166 ? -12.911 -1.030 -14.864 1.00 94.12 166 ILE A CA 1
ATOM 1239 C C . ILE A 1 166 ? -12.409 -2.302 -14.166 1.00 94.12 166 ILE A C 1
ATOM 1241 O O . ILE A 1 166 ? -12.347 -2.357 -12.938 1.00 94.12 166 ILE A O 1
ATOM 1245 N N . SER A 1 167 ? -11.978 -3.296 -14.944 1.00 94.44 167 SER A N 1
ATOM 1246 C CA . SER A 1 167 ? -11.407 -4.545 -14.440 1.00 94.44 167 SER A CA 1
ATOM 1247 C C . SER A 1 167 ? -9.988 -4.379 -13.884 1.00 94.44 167 SER A C 1
ATOM 1249 O O . SER A 1 167 ? -9.535 -5.229 -13.128 1.00 94.44 167 SER A O 1
ATOM 1251 N N . LEU A 1 168 ? -9.328 -3.246 -14.142 1.00 92.31 168 LEU A N 1
ATOM 1252 C CA . LEU A 1 168 ? -8.059 -2.872 -13.513 1.00 92.31 168 LEU A CA 1
ATOM 1253 C C . LEU A 1 168 ? -8.270 -2.119 -12.192 1.00 92.31 168 LEU A C 1
ATOM 1255 O O . LEU A 1 168 ? -7.745 -2.500 -11.146 1.00 92.31 168 LEU A O 1
ATOM 1259 N N . VAL A 1 169 ? -9.027 -1.021 -12.235 1.00 95.06 169 VAL A N 1
ATOM 1260 C CA . VAL A 1 169 ? -9.111 -0.058 -11.125 1.00 95.06 169 VAL A CA 1
ATOM 1261 C C . VAL A 1 169 ? -9.902 -0.627 -9.952 1.00 95.06 169 VAL A C 1
ATOM 1263 O O . VAL A 1 169 ? -9.461 -0.533 -8.802 1.00 95.06 169 VAL A O 1
ATOM 1266 N N . VAL A 1 170 ? -11.053 -1.250 -10.227 1.00 95.44 170 VAL A N 1
ATOM 1267 C CA . VAL A 1 170 ? -11.926 -1.772 -9.171 1.00 95.44 170 VAL A CA 1
ATOM 1268 C C . VAL A 1 170 ? -11.215 -2.865 -8.364 1.00 95.44 170 VAL A C 1
ATOM 1270 O O . VAL A 1 170 ? -11.240 -2.775 -7.135 1.00 95.44 170 VAL A O 1
ATOM 1273 N N . PRO A 1 171 ? -10.498 -3.843 -8.961 1.00 94.75 171 PRO A N 1
ATOM 1274 C CA . PRO A 1 171 ? -9.790 -4.853 -8.177 1.00 94.75 171 PRO A CA 1
ATOM 1275 C C . PRO A 1 171 ? -8.613 -4.309 -7.381 1.00 94.75 171 PRO A C 1
ATOM 1277 O O . PRO A 1 171 ? -8.384 -4.789 -6.275 1.00 94.75 171 PRO A O 1
ATOM 1280 N N . ILE A 1 172 ? -7.890 -3.292 -7.863 1.00 94.88 172 ILE A N 1
ATOM 1281 C CA . ILE A 1 172 ? -6.826 -2.639 -7.076 1.00 94.88 172 ILE A CA 1
ATOM 1282 C C . ILE A 1 172 ? -7.403 -2.062 -5.776 1.00 94.88 172 ILE A C 1
ATOM 1284 O O . ILE A 1 172 ? -6.845 -2.259 -4.687 1.00 94.88 172 ILE A O 1
ATOM 1288 N N . ILE A 1 173 ? -8.553 -1.398 -5.869 1.00 96.62 173 ILE A N 1
ATOM 1289 C CA . ILE A 1 173 ? -9.221 -0.777 -4.725 1.00 96.62 173 ILE A CA 1
ATOM 1290 C C . ILE A 1 173 ? -9.866 -1.844 -3.841 1.00 96.62 173 ILE A C 1
ATOM 1292 O O . ILE A 1 173 ? -9.603 -1.866 -2.642 1.00 96.62 173 ILE A O 1
ATOM 1296 N N . ALA A 1 174 ? -10.602 -2.796 -4.412 1.00 96.25 174 ALA A N 1
ATOM 1297 C CA . ALA A 1 174 ? -11.210 -3.908 -3.683 1.00 96.25 174 ALA A CA 1
ATOM 1298 C C . ALA A 1 174 ? -10.164 -4.753 -2.937 1.00 96.25 174 ALA A C 1
ATOM 1300 O O . ALA A 1 174 ? -10.338 -5.055 -1.760 1.00 96.25 174 ALA A O 1
ATOM 1301 N N . ASN A 1 175 ? -9.025 -5.062 -3.560 1.00 95.75 175 ASN A N 1
ATOM 1302 C CA . ASN A 1 175 ? -7.910 -5.726 -2.886 1.00 95.75 175 ASN A CA 1
ATOM 1303 C C . ASN A 1 175 ? -7.374 -4.887 -1.720 1.00 95.75 175 ASN A C 1
ATOM 1305 O O . ASN A 1 175 ? -7.015 -5.441 -0.685 1.00 95.75 175 ASN A O 1
ATOM 1309 N N . SER A 1 176 ? -7.342 -3.559 -1.850 1.00 95.25 176 SER A N 1
ATOM 1310 C CA . SER A 1 176 ? -6.950 -2.662 -0.755 1.00 95.25 176 SER A CA 1
ATOM 1311 C C . SER A 1 176 ? -7.956 -2.674 0.398 1.00 95.25 176 SER A C 1
ATOM 1313 O O . SER A 1 176 ? -7.544 -2.668 1.556 1.00 95.25 176 SER A O 1
ATOM 1315 N N . ILE A 1 177 ? -9.253 -2.788 0.099 1.00 95.44 177 ILE A N 1
ATOM 1316 C CA . ILE A 1 177 ? -10.329 -2.968 1.085 1.00 95.44 177 ILE A CA 1
ATOM 1317 C C . ILE A 1 177 ? -10.183 -4.306 1.821 1.00 95.44 177 ILE A C 1
ATOM 1319 O O . ILE A 1 177 ? -10.236 -4.354 3.048 1.00 95.44 177 ILE A O 1
ATOM 1323 N N . ILE A 1 178 ? -9.949 -5.399 1.093 1.00 95.06 178 ILE A N 1
ATOM 1324 C CA . ILE A 1 178 ? -9.781 -6.732 1.689 1.00 95.06 178 ILE A CA 1
ATOM 1325 C C . ILE A 1 178 ? -8.532 -6.763 2.590 1.00 95.06 178 ILE A C 1
ATOM 1327 O O . ILE A 1 178 ? -8.574 -7.310 3.695 1.00 95.06 178 ILE A O 1
ATOM 1331 N N . ARG A 1 179 ? -7.449 -6.078 2.190 1.00 94.50 179 ARG A N 1
ATOM 1332 C CA . ARG A 1 179 ? -6.277 -5.864 3.058 1.00 94.50 179 ARG A CA 1
ATOM 1333 C C . ARG A 1 179 ? -6.593 -5.002 4.275 1.00 94.50 179 ARG A C 1
ATOM 1335 O O . ARG A 1 179 ? -6.087 -5.305 5.352 1.00 94.50 179 ARG A O 1
ATOM 1342 N N . ALA A 1 180 ? -7.429 -3.969 4.135 1.00 94.62 180 ALA A N 1
ATOM 1343 C CA . ALA A 1 180 ? -7.905 -3.136 5.247 1.00 94.62 180 ALA A CA 1
ATOM 1344 C C . ALA A 1 180 ? -8.566 -3.972 6.353 1.00 94.62 180 ALA A C 1
ATOM 1346 O O . ALA A 1 180 ? -8.388 -3.672 7.532 1.00 94.62 180 ALA A O 1
ATOM 1347 N N . ALA A 1 181 ? -9.246 -5.056 5.967 1.00 91.50 181 ALA A N 1
ATOM 1348 C CA . ALA A 1 181 ? -9.853 -6.049 6.853 1.00 91.50 181 ALA A CA 1
ATOM 1349 C C . ALA A 1 181 ? -8.877 -7.085 7.444 1.00 91.50 181 ALA A C 1
ATOM 1351 O O . ALA A 1 181 ? -9.296 -7.958 8.196 1.00 91.50 181 ALA A O 1
ATOM 1352 N N . GLY A 1 182 ? -7.578 -6.994 7.144 1.00 91.12 182 GLY A N 1
ATOM 1353 C CA . GLY A 1 182 ? -6.560 -7.909 7.664 1.00 91.12 182 GLY A CA 1
ATOM 1354 C C . GLY A 1 182 ? -6.347 -9.175 6.831 1.00 91.12 182 GLY A C 1
ATOM 1355 O O . GLY A 1 182 ? -5.595 -10.049 7.251 1.00 91.12 182 GLY A O 1
ATOM 1356 N N . ASN A 1 183 ? -6.939 -9.272 5.635 1.00 92.38 183 ASN A N 1
ATOM 1357 C CA . ASN A 1 183 ? -6.735 -10.403 4.734 1.00 92.38 183 ASN A CA 1
ATOM 1358 C C . ASN A 1 183 ? -5.823 -10.016 3.557 1.00 92.38 183 ASN A C 1
ATOM 1360 O O . ASN A 1 183 ? -6.250 -9.380 2.597 1.00 92.38 183 ASN A O 1
ATOM 1364 N N . SER A 1 184 ? -4.551 -10.414 3.613 1.00 92.94 184 SER A N 1
ATOM 1365 C CA . SER A 1 184 ? -3.600 -10.264 2.497 1.00 92.94 184 SER A CA 1
ATOM 1366 C C . SER A 1 184 ? -3.503 -11.499 1.600 1.00 92.94 184 SER A C 1
ATOM 1368 O O . SER A 1 184 ? -3.071 -11.394 0.452 1.00 92.94 184 SER A O 1
ATOM 1370 N N . GLN A 1 185 ? -3.917 -12.663 2.102 1.00 93.88 185 GLN A N 1
ATOM 1371 C CA . GLN A 1 185 ? -3.829 -13.932 1.382 1.00 93.88 185 GLN A CA 1
ATOM 1372 C C . GLN A 1 185 ? -4.754 -13.954 0.170 1.00 93.88 185 GLN A C 1
ATOM 1374 O O . GLN A 1 185 ? -4.343 -14.370 -0.909 1.00 93.88 185 GLN A O 1
ATOM 1379 N N . PHE A 1 186 ? -5.991 -13.484 0.333 1.00 94.62 186 PHE A N 1
ATOM 1380 C CA . PHE A 1 186 ? -6.956 -13.475 -0.756 1.00 94.62 186 PHE A CA 1
ATOM 1381 C C . PHE A 1 186 ? -6.538 -12.526 -1.896 1.00 94.62 186 PHE A C 1
ATOM 1383 O O . PHE A 1 186 ? -6.482 -12.992 -3.032 1.00 94.62 186 PHE A O 1
ATOM 1390 N N . PRO A 1 187 ? -6.137 -11.263 -1.640 1.00 95.00 187 PRO A N 1
ATOM 1391 C CA . PRO A 1 187 ? -5.559 -10.404 -2.673 1.00 95.00 187 PRO A CA 1
ATOM 1392 C C . PRO A 1 187 ? -4.354 -11.023 -3.390 1.00 95.00 187 PRO A C 1
ATOM 1394 O O . PRO A 1 187 ? -4.299 -11.000 -4.616 1.00 95.00 187 PRO A O 1
ATOM 1397 N N . ALA A 1 188 ? -3.414 -11.622 -2.650 1.00 96.38 188 ALA A N 1
ATOM 1398 C CA . ALA A 1 188 ? -2.242 -12.270 -3.238 1.00 96.38 188 ALA A CA 1
ATOM 1399 C C . ALA A 1 188 ? -2.612 -13.454 -4.145 1.00 96.38 188 ALA A C 1
ATOM 1401 O O . ALA A 1 188 ? -2.050 -13.609 -5.231 1.00 96.38 188 ALA A O 1
ATOM 1402 N N . LEU A 1 189 ? -3.592 -14.261 -3.728 1.00 96.06 189 LEU A N 1
ATOM 1403 C CA . LEU A 1 189 ? -4.131 -15.352 -4.533 1.00 96.06 189 LEU A CA 1
ATOM 1404 C C . LEU A 1 189 ? -4.795 -14.823 -5.807 1.00 96.06 189 LEU A C 1
ATOM 1406 O O . LEU A 1 189 ? -4.538 -15.355 -6.881 1.00 96.06 189 LEU A O 1
ATOM 1410 N N . VAL A 1 190 ? -5.606 -13.765 -5.711 1.00 95.69 190 VAL A N 1
ATOM 1411 C CA . VAL A 1 190 ? -6.243 -13.134 -6.878 1.00 95.69 190 VAL A CA 1
ATOM 1412 C C . VAL A 1 190 ? -5.193 -12.633 -7.872 1.00 95.69 190 VAL A C 1
ATOM 1414 O O . VAL A 1 190 ? -5.313 -12.911 -9.061 1.00 95.69 190 VAL A O 1
ATOM 1417 N N . MET A 1 191 ? -4.141 -11.958 -7.394 1.00 95.12 191 MET A N 1
ATOM 1418 C CA . MET A 1 191 ? -3.028 -11.488 -8.233 1.00 95.12 191 MET A CA 1
ATOM 1419 C C . MET A 1 191 ? -2.305 -12.652 -8.922 1.00 95.12 191 MET A C 1
ATOM 1421 O O . MET A 1 191 ? -2.036 -12.588 -10.121 1.00 95.12 191 MET A O 1
ATOM 1425 N N . THR A 1 192 ? -2.060 -13.739 -8.186 1.00 96.31 192 THR A N 1
ATOM 1426 C CA . THR A 1 192 ? -1.397 -14.942 -8.710 1.00 96.31 192 THR A CA 1
ATOM 1427 C C . THR A 1 192 ? -2.247 -15.624 -9.779 1.00 96.31 192 THR A C 1
ATOM 1429 O O . THR A 1 192 ? -1.748 -15.938 -10.853 1.00 96.31 192 THR A O 1
ATOM 1432 N N . VAL A 1 193 ? -3.540 -15.830 -9.515 1.00 96.12 193 VAL A N 1
ATOM 1433 C CA . VAL A 1 193 ? -4.460 -16.472 -10.464 1.00 96.12 193 VAL A CA 1
ATOM 1434 C C . VAL A 1 193 ? -4.614 -15.625 -11.722 1.00 96.12 193 VAL A C 1
ATOM 1436 O O . VAL A 1 193 ? -4.496 -16.166 -12.815 1.00 96.12 193 VAL A O 1
ATOM 1439 N N . ALA A 1 194 ? -4.824 -14.313 -11.585 1.00 94.75 194 ALA A N 1
ATOM 1440 C CA . ALA A 1 194 ? -4.908 -13.414 -12.734 1.00 94.75 194 ALA A CA 1
ATOM 1441 C C . ALA A 1 194 ? -3.615 -13.448 -13.567 1.00 94.75 194 ALA A C 1
ATOM 1443 O O . ALA A 1 194 ? -3.680 -13.575 -14.783 1.00 94.75 194 ALA A O 1
ATOM 1444 N N . THR A 1 195 ? -2.449 -13.430 -12.916 1.00 95.25 195 THR A N 1
ATOM 1445 C CA . THR A 1 195 ? -1.149 -13.554 -13.595 1.00 95.25 195 THR A CA 1
ATOM 1446 C C . THR A 1 195 ? -1.030 -14.867 -14.363 1.00 95.25 195 THR A C 1
ATOM 1448 O O . THR A 1 195 ? -0.691 -14.861 -15.538 1.00 95.25 195 THR A O 1
ATOM 1451 N N . VAL A 1 196 ? -1.317 -16.003 -13.722 1.00 96.31 196 VAL A N 1
ATOM 1452 C CA . VAL A 1 196 ? -1.197 -17.320 -14.364 1.00 96.31 196 VAL A CA 1
ATOM 1453 C C . VAL A 1 196 ? -2.150 -17.439 -15.548 1.00 96.31 196 VAL A C 1
ATOM 1455 O O . VAL A 1 196 ? -1.763 -17.962 -16.588 1.00 96.31 196 VAL A O 1
ATOM 1458 N N . VAL A 1 197 ? -3.383 -16.944 -15.409 1.00 96.56 197 VAL A N 1
ATOM 1459 C CA . VAL A 1 197 ? -4.338 -16.938 -16.519 1.00 96.56 197 VAL A CA 1
ATOM 146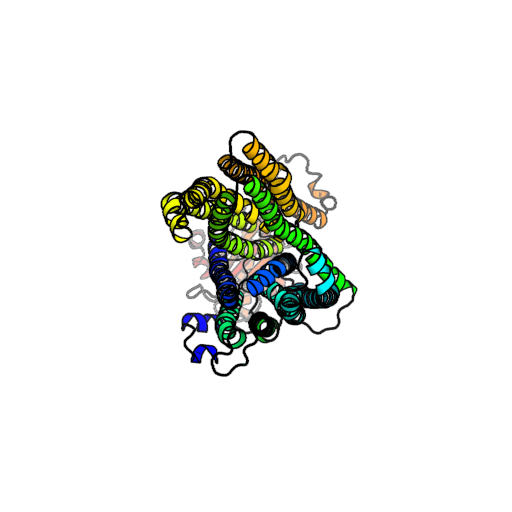0 C C . VAL A 1 197 ? -3.814 -16.091 -17.672 1.00 96.56 197 VAL A C 1
ATOM 1462 O O . VAL A 1 197 ? -3.852 -16.558 -18.805 1.00 96.56 197 VAL A O 1
ATOM 1465 N N . ASN A 1 198 ? -3.276 -14.903 -17.398 1.00 96.44 198 ASN A N 1
ATOM 1466 C CA . ASN A 1 198 ? -2.726 -14.051 -18.444 1.00 96.44 198 ASN A CA 1
ATOM 1467 C C . ASN A 1 198 ? -1.565 -14.740 -19.175 1.00 96.44 198 ASN A C 1
ATOM 1469 O O . ASN A 1 198 ? -1.642 -14.897 -20.387 1.00 96.44 198 ASN A O 1
ATOM 1473 N N . ILE A 1 199 ? -0.573 -15.256 -18.442 1.00 95.94 199 ILE A N 1
ATOM 1474 C CA . ILE A 1 199 ? 0.602 -15.934 -19.017 1.00 95.94 199 ILE A CA 1
ATOM 1475 C C . ILE A 1 199 ? 0.196 -17.095 -19.938 1.00 95.94 199 ILE A C 1
ATOM 1477 O O . ILE A 1 199 ? 0.879 -17.386 -20.918 1.00 95.94 199 ILE A O 1
ATOM 1481 N N . VAL A 1 200 ? -0.909 -17.779 -19.626 1.00 95.81 200 VAL A N 1
ATOM 1482 C CA . VAL A 1 200 ? -1.458 -18.854 -20.465 1.00 95.81 200 VAL A CA 1
ATOM 1483 C C . VAL A 1 200 ? -2.224 -18.302 -21.670 1.00 95.81 200 VAL A C 1
ATOM 1485 O O . VAL A 1 200 ? -2.127 -18.869 -22.757 1.00 95.81 200 VAL A O 1
ATOM 1488 N N . LEU A 1 201 ? -2.996 -17.228 -21.496 1.00 96.12 201 LEU A N 1
ATOM 1489 C CA . LEU A 1 201 ? -3.792 -16.616 -22.562 1.00 96.12 201 LEU A CA 1
ATOM 1490 C C . LEU A 1 201 ? -2.945 -15.866 -23.590 1.00 96.12 201 LEU A C 1
ATOM 1492 O O . LEU A 1 201 ? -3.316 -15.855 -24.760 1.00 96.12 201 LEU A O 1
ATOM 1496 N N . ASP A 1 202 ? -1.820 -15.290 -23.182 1.00 95.06 202 ASP A N 1
ATOM 1497 C CA . ASP A 1 202 ? -0.920 -14.538 -24.051 1.00 95.06 202 ASP A CA 1
ATOM 1498 C C . ASP A 1 202 ? -0.506 -15.329 -25.297 1.00 95.06 202 ASP A C 1
ATOM 1500 O O . ASP A 1 202 ? -0.882 -14.929 -26.395 1.00 95.06 202 ASP A O 1
ATOM 1504 N N . PRO A 1 203 ? 0.174 -16.488 -25.211 1.00 94.81 203 PRO A N 1
ATOM 1505 C CA . PRO A 1 203 ? 0.590 -17.206 -26.412 1.00 94.81 203 PRO A CA 1
ATOM 1506 C C . PRO A 1 203 ? -0.597 -17.737 -27.234 1.00 94.81 203 PRO A C 1
ATOM 1508 O O . PRO A 1 203 ? -0.495 -17.862 -28.457 1.00 94.81 203 PRO A O 1
ATOM 1511 N N . LEU A 1 204 ?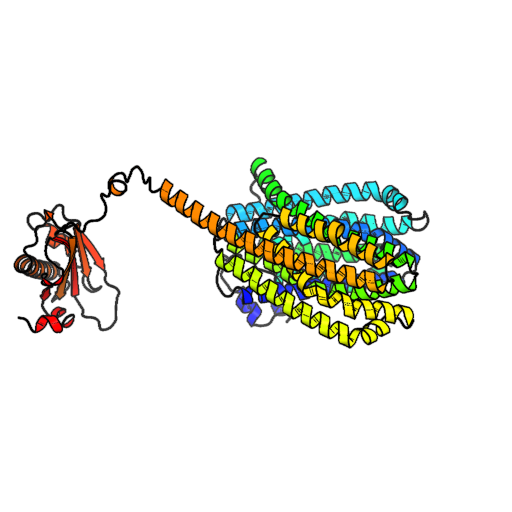 -1.738 -18.012 -26.588 1.00 96.19 204 LEU A N 1
ATOM 1512 C CA . LEU A 1 204 ? -2.965 -18.430 -27.271 1.00 96.19 204 LEU A CA 1
ATOM 1513 C C . LEU A 1 204 ? -3.532 -17.305 -28.144 1.00 96.19 204 LEU A C 1
ATOM 1515 O O . LEU A 1 204 ? -3.854 -17.548 -29.303 1.00 96.19 204 LEU A O 1
ATOM 1519 N N . LEU A 1 205 ? -3.625 -16.082 -27.618 1.00 96.12 205 LEU A N 1
ATOM 1520 C CA . LEU A 1 205 ? -4.254 -14.949 -28.303 1.00 96.12 205 LEU A CA 1
ATOM 1521 C C . LEU A 1 205 ? -3.271 -14.155 -29.173 1.00 96.12 205 LEU A C 1
ATOM 1523 O O . LEU A 1 205 ? -3.640 -13.696 -30.252 1.00 96.12 205 LEU A O 1
ATOM 1527 N N . ILE A 1 206 ? -2.016 -14.020 -28.745 1.00 94.31 206 ILE A N 1
ATOM 1528 C CA . ILE A 1 206 ? -0.971 -13.304 -29.483 1.00 94.31 206 ILE A CA 1
ATOM 1529 C C . ILE A 1 206 ? -0.595 -14.079 -30.748 1.00 94.31 206 ILE A C 1
ATOM 1531 O O . ILE A 1 206 ? -0.637 -13.520 -31.843 1.00 94.31 206 ILE A O 1
ATOM 1535 N N . PHE A 1 207 ? -0.267 -15.372 -30.622 1.00 95.12 207 PHE A N 1
ATOM 1536 C CA . PHE A 1 207 ? 0.234 -16.181 -31.743 1.00 95.12 207 PHE A CA 1
ATOM 1537 C C . PHE A 1 207 ? -0.822 -17.077 -32.396 1.00 95.12 207 PHE A C 1
ATOM 1539 O O . PHE A 1 207 ? -0.537 -17.677 -33.433 1.00 95.12 207 PHE A O 1
ATOM 1546 N N . GLY A 1 208 ? -2.020 -17.194 -31.817 1.00 92.81 208 GLY A N 1
ATOM 1547 C CA . GLY A 1 208 ? -3.060 -18.096 -32.319 1.00 92.81 208 GLY A CA 1
ATOM 1548 C C . GLY A 1 208 ? -2.778 -19.577 -32.036 1.00 92.81 208 GLY A C 1
ATOM 1549 O O . GLY A 1 208 ? -3.149 -20.458 -32.815 1.00 92.81 208 GLY A O 1
ATOM 1550 N N . TRP A 1 209 ? -2.064 -19.890 -30.948 1.00 91.38 209 TRP A N 1
ATOM 1551 C CA . TRP A 1 209 ? -1.801 -21.282 -30.569 1.00 91.38 209 TRP A CA 1
ATOM 1552 C C . TRP A 1 209 ? -3.100 -22.036 -30.247 1.00 91.38 209 TRP A C 1
ATOM 1554 O O . TRP A 1 209 ? -4.112 -21.449 -29.877 1.00 91.38 209 TRP A O 1
ATOM 1564 N N . ALA A 1 210 ? -3.073 -23.365 -30.390 1.00 88.12 210 ALA A N 1
ATOM 1565 C CA . ALA A 1 210 ? -4.217 -24.249 -30.129 1.00 88.12 210 ALA A CA 1
ATOM 1566 C C . ALA A 1 210 ? -5.499 -23.927 -30.938 1.00 88.12 210 ALA A C 1
ATOM 1568 O O . ALA A 1 210 ? -6.602 -24.250 -30.500 1.00 88.12 210 ALA A O 1
ATOM 1569 N N . GLY A 1 211 ? -5.359 -23.330 -32.129 1.00 88.75 211 GLY A N 1
ATOM 1570 C CA . GLY A 1 211 ? -6.475 -23.048 -33.043 1.00 88.75 211 GLY A CA 1
ATOM 1571 C C . GLY A 1 211 ? -7.196 -21.721 -32.790 1.00 88.75 211 GLY A C 1
ATOM 1572 O O . GLY A 1 211 ? -8.232 -21.472 -33.404 1.00 88.75 211 GLY A O 1
ATOM 1573 N N . PHE A 1 212 ? -6.665 -20.873 -31.906 1.00 92.44 212 PHE A N 1
ATOM 1574 C CA . PHE A 1 212 ? -7.154 -19.510 -31.708 1.00 92.44 212 PHE A CA 1
ATOM 1575 C C . PHE A 1 212 ? -6.757 -18.594 -32.882 1.00 92.44 212 PHE A C 1
ATOM 1577 O O . PHE A 1 212 ? -5.750 -18.842 -33.548 1.00 92.44 212 PHE A O 1
ATOM 1584 N N . PRO A 1 213 ? -7.524 -17.524 -33.163 1.00 91.62 213 PRO A N 1
ATOM 1585 C CA . PRO A 1 213 ? -7.107 -16.519 -34.134 1.00 91.62 213 PRO A CA 1
ATOM 1586 C C . PRO A 1 213 ? -5.844 -15.798 -33.642 1.00 91.62 213 PRO A C 1
ATOM 1588 O O . PRO A 1 213 ? -5.718 -15.492 -32.458 1.00 91.62 213 PRO A O 1
ATOM 1591 N N . ARG A 1 214 ? -4.918 -15.505 -34.559 1.00 93.38 214 ARG A N 1
ATOM 1592 C CA . ARG A 1 214 ? -3.724 -14.700 -34.275 1.00 93.38 214 ARG A CA 1
ATOM 1593 C C . ARG A 1 214 ? -4.124 -13.224 -34.198 1.00 93.38 214 ARG A C 1
ATOM 1595 O O . ARG A 1 214 ? -4.414 -12.625 -35.230 1.00 93.38 214 ARG A O 1
ATOM 1602 N N . LEU A 1 215 ? -4.170 -12.673 -32.985 1.00 93.19 215 LEU A N 1
ATOM 1603 C CA . LEU A 1 215 ? -4.597 -11.292 -32.708 1.00 93.19 215 LEU A CA 1
ATOM 1604 C C . LEU A 1 215 ? -3.426 -10.346 -32.401 1.00 93.19 215 LEU A C 1
ATOM 1606 O O . LEU A 1 215 ? -3.643 -9.154 -32.198 1.00 93.19 215 LEU A O 1
ATOM 1610 N N . GLU A 1 216 ? -2.194 -10.856 -32.352 1.00 92.56 216 GLU A N 1
ATOM 1611 C CA . GLU A 1 216 ? -0.976 -10.059 -32.167 1.00 92.56 216 GLU A CA 1
ATOM 1612 C C . GLU A 1 216 ? -1.085 -9.126 -30.945 1.00 92.56 216 GLU A C 1
ATOM 1614 O O . GLU A 1 216 ? -1.374 -9.587 -29.838 1.00 92.56 216 GLU A O 1
ATOM 1619 N N . VAL A 1 217 ? -0.889 -7.818 -31.125 1.00 90.25 217 VAL A N 1
ATOM 1620 C CA . VAL A 1 217 ? -0.938 -6.818 -30.047 1.00 90.25 217 VAL A CA 1
ATOM 1621 C C . VAL A 1 217 ? -2.331 -6.723 -29.407 1.00 90.25 217 VAL A C 1
ATOM 1623 O O . VAL A 1 217 ? -2.438 -6.566 -28.189 1.00 90.25 217 VAL A O 1
ATOM 1626 N N . GLN A 1 218 ? -3.406 -6.894 -30.185 1.00 93.31 218 GLN A N 1
ATOM 1627 C CA . GLN A 1 218 ? -4.773 -6.952 -29.647 1.00 93.31 218 GLN A CA 1
ATOM 1628 C C . GLN A 1 218 ? -4.954 -8.168 -28.730 1.00 93.31 218 GLN A C 1
ATOM 1630 O O . GLN A 1 218 ? -5.653 -8.094 -27.717 1.00 93.31 218 GLN A O 1
ATOM 1635 N N . GLY A 1 219 ? -4.292 -9.281 -29.063 1.00 93.81 219 GLY A N 1
ATOM 1636 C CA . GLY A 1 219 ? -4.291 -10.503 -28.265 1.00 93.81 219 GLY A CA 1
ATOM 1637 C C . GLY A 1 219 ? -3.726 -10.288 -26.862 1.00 93.81 219 GLY A C 1
ATOM 1638 O O . GLY A 1 219 ? -4.345 -10.728 -25.894 1.00 93.81 219 GLY A O 1
ATOM 1639 N N . ALA A 1 220 ? -2.620 -9.544 -26.746 1.00 92.44 220 ALA A N 1
ATOM 1640 C CA . ALA A 1 220 ? -2.009 -9.188 -25.461 1.00 92.44 220 ALA A CA 1
ATOM 1641 C C . ALA A 1 220 ? -2.939 -8.311 -24.597 1.00 92.44 220 ALA A C 1
ATOM 1643 O O . ALA A 1 220 ? -3.145 -8.569 -23.405 1.00 92.44 220 ALA A O 1
ATOM 1644 N N . ALA A 1 221 ? -3.582 -7.305 -25.207 1.00 94.00 221 ALA A N 1
ATOM 1645 C CA . ALA A 1 221 ? -4.572 -6.478 -24.514 1.00 94.00 221 ALA A CA 1
ATOM 1646 C C . ALA A 1 221 ? -5.748 -7.326 -24.003 1.00 94.00 221 ALA A C 1
ATOM 1648 O O . ALA A 1 221 ? -6.160 -7.206 -22.846 1.00 94.00 221 ALA A O 1
ATOM 1649 N N . LEU A 1 222 ? -6.270 -8.222 -24.843 1.00 96.12 222 LEU A N 1
ATOM 1650 C CA . LEU A 1 222 ? -7.409 -9.069 -24.505 1.00 96.12 222 LEU A CA 1
ATOM 1651 C C . LEU A 1 222 ? -7.071 -10.085 -23.402 1.00 96.12 222 LEU A C 1
ATOM 1653 O O . LEU A 1 222 ? -7.855 -10.240 -22.464 1.00 96.12 222 LEU A O 1
ATOM 1657 N N . ALA A 1 223 ? -5.901 -10.729 -23.462 1.00 95.56 223 ALA A N 1
ATOM 1658 C CA . ALA A 1 223 ? -5.408 -11.630 -22.418 1.00 95.56 223 ALA A CA 1
ATOM 1659 C C . ALA A 1 223 ? -5.332 -10.924 -21.055 1.00 95.56 223 ALA A C 1
ATOM 1661 O O . ALA A 1 223 ? -5.787 -11.450 -20.029 1.00 95.56 223 ALA A O 1
ATOM 1662 N N . THR A 1 224 ? -4.826 -9.691 -21.053 1.00 93.62 224 THR A N 1
ATOM 1663 C CA . THR A 1 224 ? -4.754 -8.819 -19.876 1.00 93.62 224 THR A CA 1
ATOM 1664 C C . THR A 1 224 ? -6.136 -8.501 -19.317 1.00 93.62 224 THR A C 1
ATOM 1666 O O . THR A 1 224 ? -6.384 -8.723 -18.128 1.00 93.62 224 THR A O 1
ATOM 1669 N N . VAL A 1 225 ? -7.065 -8.047 -20.159 1.00 96.06 225 VAL A N 1
ATOM 1670 C CA . VAL A 1 225 ? -8.424 -7.685 -19.732 1.00 96.06 225 VAL A CA 1
ATOM 1671 C C . VAL A 1 225 ? -9.200 -8.901 -19.220 1.00 96.06 225 VAL A C 1
ATOM 1673 O O . VAL A 1 225 ? -9.824 -8.820 -18.165 1.00 96.06 225 VAL A O 1
ATOM 1676 N N . ILE A 1 226 ? -9.125 -10.058 -19.885 1.00 96.94 226 ILE A N 1
ATOM 1677 C CA . ILE A 1 226 ? -9.794 -11.290 -19.424 1.00 96.94 226 ILE A CA 1
ATOM 1678 C C . ILE A 1 226 ? -9.287 -11.696 -18.035 1.00 96.94 226 ILE A C 1
ATOM 1680 O O . ILE A 1 226 ? -10.073 -12.015 -17.138 1.00 96.94 226 ILE A O 1
ATOM 1684 N N . SER A 1 227 ? -7.975 -11.639 -17.830 1.00 95.81 227 SER A N 1
ATOM 1685 C CA . SER A 1 227 ? -7.348 -11.993 -16.555 1.00 95.81 227 SER A CA 1
ATOM 1686 C C . SER A 1 227 ? -7.744 -11.038 -15.429 1.00 95.81 227 SER A C 1
ATOM 1688 O O . SER A 1 227 ? -8.026 -11.458 -14.303 1.00 95.81 227 SER A O 1
ATOM 1690 N N . GLN A 1 228 ? -7.849 -9.748 -15.745 1.00 94.88 228 GLN A N 1
ATOM 1691 C CA . GLN A 1 228 ? -8.351 -8.725 -14.834 1.00 94.88 228 GLN A CA 1
ATOM 1692 C C . GLN A 1 228 ? -9.841 -8.900 -14.518 1.00 94.88 228 GLN A C 1
ATOM 1694 O O . GLN A 1 228 ? -10.233 -8.756 -13.361 1.00 94.88 228 GLN A O 1
ATOM 1699 N N . ILE A 1 229 ? -10.673 -9.289 -15.492 1.00 97.25 229 ILE A N 1
ATOM 1700 C CA . ILE A 1 229 ? -12.092 -9.619 -15.278 1.00 97.25 229 ILE A CA 1
ATOM 1701 C C . ILE A 1 229 ? -12.235 -10.801 -14.316 1.00 97.25 229 ILE A C 1
ATOM 1703 O O . ILE A 1 229 ? -13.081 -10.767 -13.423 1.00 97.25 229 ILE A O 1
ATOM 1707 N N . ILE A 1 230 ? -11.392 -11.828 -14.431 1.00 96.19 230 ILE A N 1
ATOM 1708 C CA . ILE A 1 230 ? -11.384 -12.944 -13.473 1.00 96.19 230 ILE A CA 1
ATOM 1709 C C . ILE A 1 230 ? -11.056 -12.435 -12.065 1.00 96.19 230 ILE A C 1
ATOM 1711 O O . ILE A 1 230 ? -11.731 -12.804 -11.100 1.00 96.19 230 ILE A O 1
ATOM 1715 N N . GLY A 1 231 ? -10.075 -11.535 -11.945 1.00 95.56 231 GLY A N 1
ATOM 1716 C CA . GLY A 1 231 ? -9.760 -10.872 -10.681 1.00 95.56 231 GLY A CA 1
ATOM 1717 C C . GLY A 1 231 ? -10.927 -10.048 -10.128 1.00 95.56 231 GLY A C 1
ATOM 1718 O O . GLY A 1 231 ? -11.246 -10.157 -8.944 1.00 95.56 231 GLY A O 1
ATOM 1719 N N . LEU A 1 232 ? -11.610 -9.287 -10.987 1.00 96.69 232 LEU A N 1
ATOM 1720 C CA . LEU A 1 232 ? -12.809 -8.506 -10.676 1.00 96.69 232 LEU A CA 1
ATOM 1721 C C . LEU A 1 232 ? -13.935 -9.380 -10.128 1.00 96.69 232 LEU A C 1
ATOM 1723 O O . LEU A 1 232 ? -14.487 -9.091 -9.065 1.00 96.69 232 LEU A O 1
ATOM 1727 N N . ILE A 1 233 ? -14.238 -10.479 -10.815 1.00 96.94 233 ILE A N 1
ATOM 1728 C CA . ILE A 1 233 ? -15.247 -11.444 -10.380 1.00 96.94 233 ILE A CA 1
ATOM 1729 C C . ILE A 1 233 ? -14.856 -12.032 -9.020 1.00 96.94 233 ILE A C 1
ATOM 1731 O O . ILE A 1 233 ? -15.700 -12.113 -8.128 1.00 96.94 233 ILE A O 1
ATOM 1735 N N . ALA A 1 234 ? -13.584 -12.392 -8.823 1.00 95.81 234 ALA A N 1
ATOM 1736 C CA . ALA A 1 234 ? -13.110 -12.968 -7.568 1.00 95.81 234 ALA A CA 1
ATOM 1737 C C . ALA A 1 234 ? -13.261 -12.001 -6.379 1.00 95.81 234 ALA A C 1
ATOM 1739 O O . ALA A 1 234 ? -13.789 -12.397 -5.336 1.00 95.81 234 ALA A O 1
ATOM 1740 N N . VAL A 1 235 ? -12.852 -10.734 -6.521 1.00 94.75 235 VAL A N 1
ATOM 1741 C CA . VAL A 1 235 ? -12.966 -9.744 -5.432 1.00 94.75 235 VAL A CA 1
ATOM 1742 C C . VAL A 1 235 ? -14.417 -9.378 -5.126 1.00 94.75 235 VAL A C 1
ATOM 1744 O O . VAL A 1 235 ? -14.772 -9.269 -3.952 1.00 94.75 235 VAL A O 1
ATOM 1747 N N . PHE A 1 236 ? -15.283 -9.259 -6.138 1.00 94.44 236 PHE A N 1
ATOM 1748 C CA . PHE A 1 236 ? -16.709 -9.015 -5.910 1.00 94.44 236 PHE A CA 1
ATOM 1749 C C . PHE A 1 236 ? -17.392 -10.212 -5.266 1.00 94.44 236 PHE A C 1
ATOM 1751 O O . PHE A 1 236 ? -18.168 -10.039 -4.328 1.00 94.44 236 PHE A O 1
ATOM 1758 N N . TRP A 1 237 ? -17.069 -11.428 -5.712 1.00 94.81 237 TRP A N 1
ATOM 1759 C CA . TRP A 1 237 ? -17.572 -12.641 -5.082 1.00 94.81 237 TRP A CA 1
ATOM 1760 C C . TRP A 1 237 ? -17.190 -12.692 -3.598 1.00 94.81 237 TRP A C 1
ATOM 1762 O O . TRP A 1 237 ? -18.032 -12.982 -2.746 1.00 94.81 237 TRP A O 1
ATOM 1772 N N . PHE A 1 238 ? -15.947 -12.335 -3.272 1.00 93.12 238 PHE A N 1
ATOM 1773 C CA . PHE A 1 238 ? -15.470 -12.270 -1.895 1.00 93.12 238 PHE A CA 1
ATOM 1774 C C . PHE A 1 238 ? -16.212 -11.207 -1.069 1.00 93.12 238 PHE A C 1
ATOM 1776 O O . PHE A 1 238 ? -16.763 -11.520 -0.016 1.00 93.12 238 PHE A O 1
ATOM 1783 N N . LEU A 1 239 ? -16.294 -9.964 -1.550 1.00 93.25 239 LEU A N 1
ATOM 1784 C CA . LEU A 1 239 ? -16.910 -8.863 -0.800 1.00 93.25 239 LEU A CA 1
ATOM 1785 C C . LEU A 1 239 ? -18.434 -9.001 -0.656 1.00 93.25 239 LEU A C 1
ATOM 1787 O O . LEU A 1 239 ? -18.986 -8.679 0.399 1.00 93.25 239 LEU A O 1
ATOM 1791 N N . TYR A 1 240 ? -19.121 -9.489 -1.692 1.00 91.81 240 TYR A N 1
ATOM 1792 C CA . TYR A 1 240 ? -20.577 -9.620 -1.692 1.00 91.81 240 TYR A CA 1
ATOM 1793 C C . TYR A 1 240 ? -21.056 -10.924 -1.044 1.00 91.81 240 TYR A C 1
ATOM 1795 O O . TYR A 1 240 ? -21.846 -10.883 -0.103 1.00 91.81 240 TYR A O 1
ATOM 1803 N N . TYR A 1 241 ? -20.582 -12.085 -1.509 1.00 86.00 241 TYR A N 1
ATOM 1804 C CA . TYR A 1 241 ? -21.124 -13.374 -1.062 1.00 86.00 241 TYR A CA 1
ATOM 1805 C C . TYR A 1 241 ? -20.478 -13.885 0.224 1.00 86.00 241 TYR A C 1
ATOM 1807 O O . TYR A 1 241 ? -21.182 -14.410 1.090 1.00 86.00 241 TYR A O 1
ATOM 1815 N N . ARG A 1 242 ? -19.150 -13.764 0.349 1.00 87.94 242 ARG A N 1
ATOM 1816 C CA . ARG A 1 242 ? -18.419 -14.298 1.506 1.00 87.94 242 ARG A CA 1
ATOM 1817 C C . ARG A 1 242 ? -18.494 -13.355 2.703 1.00 87.94 242 ARG A C 1
ATOM 1819 O O . ARG A 1 242 ? -18.910 -13.787 3.771 1.00 87.94 242 ARG A O 1
ATOM 1826 N N . GLU A 1 243 ? -18.133 -12.089 2.509 1.00 86.81 243 GLU A N 1
ATOM 1827 C CA . GLU A 1 243 ? -18.040 -11.112 3.602 1.00 86.81 243 GLU A CA 1
ATOM 1828 C C . GLU A 1 243 ? -19.323 -10.295 3.827 1.00 86.81 243 GLU A C 1
ATOM 1830 O O . GLU A 1 243 ? -19.526 -9.750 4.912 1.00 86.81 243 GLU A O 1
ATOM 1835 N N . LYS A 1 244 ? -20.222 -10.226 2.832 1.00 88.69 244 LYS A N 1
ATOM 1836 C CA . LYS A 1 244 ? -21.526 -9.536 2.919 1.00 88.69 244 LYS A CA 1
ATOM 1837 C C . LYS A 1 244 ? -21.418 -8.080 3.396 1.00 88.69 244 LYS A C 1
ATOM 1839 O O . LYS A 1 244 ? -22.212 -7.613 4.220 1.00 88.69 244 LYS A O 1
ATOM 1844 N N . VAL A 1 245 ? -20.418 -7.362 2.884 1.00 89.81 245 VAL A N 1
ATOM 1845 C CA . VAL A 1 245 ? -20.153 -5.956 3.243 1.00 89.81 245 VAL A CA 1
ATOM 1846 C C . VAL A 1 245 ? -20.713 -4.935 2.268 1.00 89.81 245 VAL A C 1
ATOM 1848 O O . VAL A 1 245 ? -20.792 -3.760 2.614 1.00 89.81 245 VAL A O 1
ATOM 1851 N N . ILE A 1 246 ? -21.118 -5.373 1.079 1.00 90.38 246 ILE A N 1
ATOM 1852 C CA . ILE A 1 246 ? -21.740 -4.503 0.083 1.00 90.38 246 ILE A CA 1
ATOM 1853 C C . ILE A 1 246 ? -23.222 -4.351 0.426 1.00 90.38 246 ILE A C 1
ATOM 1855 O O . ILE A 1 246 ? -23.941 -5.346 0.551 1.00 90.38 246 ILE A O 1
ATOM 1859 N N . ILE A 1 247 ? -23.665 -3.105 0.578 1.00 91.12 247 ILE A N 1
ATOM 1860 C CA . ILE A 1 247 ? -25.055 -2.752 0.878 1.00 91.12 247 ILE A CA 1
ATOM 1861 C C . ILE A 1 247 ? -25.729 -2.130 -0.349 1.00 91.12 247 ILE A C 1
ATOM 1863 O O . ILE A 1 247 ? -25.094 -1.419 -1.116 1.00 91.12 247 ILE A O 1
ATOM 1867 N N . PHE A 1 248 ? -27.024 -2.399 -0.534 1.00 85.50 248 PHE A N 1
ATOM 1868 C CA . PHE A 1 248 ? -27.805 -1.928 -1.694 1.00 85.50 248 PHE A CA 1
ATOM 1869 C C . PHE A 1 248 ? -28.864 -0.885 -1.323 1.00 85.50 248 PHE A C 1
ATOM 1871 O O . PHE A 1 248 ? -29.650 -0.465 -2.169 1.00 85.50 248 PHE A O 1
ATOM 1878 N N . ASN A 1 249 ? -28.910 -0.466 -0.058 1.00 82.75 249 ASN A N 1
ATOM 1879 C CA . ASN A 1 249 ? -29.859 0.544 0.387 1.00 82.75 249 ASN A CA 1
ATOM 1880 C C . ASN A 1 249 ? -29.506 1.893 -0.256 1.00 82.75 249 ASN A C 1
ATOM 1882 O O . ASN A 1 249 ? -28.335 2.276 -0.205 1.00 82.75 249 ASN A O 1
ATOM 1886 N N . PRO A 1 250 ? -30.485 2.619 -0.831 1.00 78.69 250 PRO A N 1
ATOM 1887 C CA . PRO A 1 250 ? -30.226 3.883 -1.501 1.00 78.69 250 PRO A CA 1
ATOM 1888 C C . PRO A 1 250 ? -29.649 4.894 -0.502 1.00 78.69 250 PRO A C 1
ATOM 1890 O O . PRO A 1 250 ? -30.298 5.200 0.504 1.00 78.69 250 PRO A O 1
ATOM 1893 N N . PRO A 1 251 ? -28.440 5.414 -0.759 1.00 82.88 251 PRO A N 1
ATOM 1894 C CA . PRO A 1 251 ? -27.847 6.448 0.063 1.00 82.88 251 PRO A CA 1
ATOM 1895 C C . PRO A 1 251 ? -28.602 7.766 0.103 1.00 82.88 251 PRO A C 1
ATOM 1897 O O . PRO A 1 251 ? -29.200 8.178 -0.892 1.00 82.88 251 PRO A O 1
ATOM 1900 N N . LYS A 1 252 ? -28.380 8.545 1.166 1.00 89.50 252 LYS A N 1
ATOM 1901 C CA . LYS A 1 252 ? -28.424 10.005 1.017 1.00 89.50 252 LYS A CA 1
ATOM 1902 C C . LYS A 1 252 ? -27.190 10.459 0.238 1.00 89.50 252 LYS A C 1
ATOM 1904 O O . LYS A 1 252 ? -26.081 10.011 0.522 1.00 89.50 252 LYS A O 1
ATOM 1909 N N . ILE A 1 253 ? -27.372 11.394 -0.695 1.00 90.44 253 ILE A N 1
ATOM 1910 C CA . ILE A 1 253 ? -26.276 11.969 -1.500 1.00 90.44 253 ILE A CA 1
ATOM 1911 C C . ILE A 1 253 ? -25.169 12.532 -0.597 1.00 90.44 253 ILE A C 1
ATOM 1913 O O . ILE A 1 253 ? -23.990 12.353 -0.884 1.00 90.44 253 ILE A O 1
ATOM 1917 N N . GLN A 1 254 ? -25.550 13.153 0.522 1.00 92.69 254 GLN A N 1
ATOM 1918 C CA . GLN A 1 254 ? -24.609 13.701 1.494 1.00 92.69 254 GLN A CA 1
ATOM 1919 C C . GLN A 1 254 ? -23.671 12.632 2.080 1.00 92.69 254 GLN A C 1
ATOM 1921 O O . GLN A 1 254 ? -22.466 12.842 2.111 1.00 92.69 254 GLN A O 1
ATOM 1926 N N . GLU A 1 255 ? -24.189 11.460 2.454 1.00 90.81 255 GLU A N 1
ATOM 1927 C CA . GLU A 1 255 ? -23.377 10.365 3.010 1.00 90.81 255 GLU A CA 1
ATOM 1928 C C . GLU A 1 255 ? -22.382 9.803 1.973 1.00 90.81 255 GLU A C 1
ATOM 1930 O O . GLU A 1 255 ? -21.277 9.382 2.321 1.00 90.81 255 GLU A O 1
ATOM 1935 N N . VAL A 1 256 ? -22.764 9.803 0.685 1.00 93.50 256 VAL A N 1
ATOM 1936 C CA . VAL A 1 256 ? -21.870 9.388 -0.414 1.00 93.50 256 VAL A CA 1
ATOM 1937 C C . VAL A 1 256 ? -20.755 10.408 -0.586 1.00 93.50 256 VAL A C 1
ATOM 1939 O O . VAL A 1 256 ? -19.585 10.041 -0.673 1.00 93.50 256 VAL A O 1
ATOM 1942 N N . ALA A 1 257 ? -21.113 11.693 -0.606 1.00 94.75 257 ALA A N 1
ATOM 1943 C CA . ALA A 1 257 ? -20.158 12.782 -0.745 1.00 94.75 257 ALA A CA 1
ATOM 1944 C C . ALA A 1 257 ? -19.151 12.808 0.415 1.00 94.75 257 ALA A C 1
ATOM 1946 O O . ALA A 1 257 ? -17.956 12.954 0.167 1.00 94.75 257 ALA A O 1
ATOM 1947 N N . GLU A 1 258 ? -19.605 12.600 1.653 1.00 95.25 258 GLU A N 1
ATOM 1948 C CA . GLU A 1 258 ? -18.745 12.493 2.838 1.00 95.25 258 GLU A CA 1
ATOM 1949 C C . GLU A 1 258 ? -17.768 11.313 2.713 1.00 95.25 258 GLU A C 1
ATOM 1951 O O . GLU A 1 258 ? -16.556 11.498 2.843 1.00 95.25 258 GLU A O 1
ATOM 1956 N N . SER A 1 259 ? -18.265 10.128 2.338 1.00 95.62 259 SER A N 1
ATOM 1957 C CA . SER A 1 259 ? -17.424 8.943 2.108 1.00 95.62 259 SER A CA 1
ATOM 1958 C C . SER A 1 259 ? -16.371 9.185 1.021 1.00 95.62 259 SER A C 1
ATOM 1960 O O . SER A 1 259 ? -15.194 8.855 1.190 1.00 95.62 259 SER A O 1
ATOM 1962 N N . TRP A 1 260 ? -16.766 9.792 -0.100 1.00 97.12 260 TRP A N 1
ATOM 1963 C CA . TRP A 1 260 ? -15.851 10.117 -1.195 1.00 97.12 260 TRP A CA 1
ATOM 1964 C C . TRP A 1 260 ? -14.824 11.161 -0.781 1.00 97.12 260 TRP A C 1
ATOM 1966 O O . TRP A 1 260 ? -13.651 11.020 -1.119 1.00 97.12 260 TRP A O 1
ATOM 1976 N N . GLN A 1 261 ? -15.228 12.176 -0.023 1.00 97.06 261 GLN A N 1
ATOM 1977 C CA . GLN A 1 261 ? -14.324 13.197 0.486 1.00 97.06 261 GLN A CA 1
ATOM 1978 C C . GLN A 1 261 ? -13.279 12.595 1.431 1.00 97.06 261 GLN A C 1
ATOM 1980 O O . GLN A 1 261 ? -12.096 12.901 1.284 1.00 97.06 261 GLN A O 1
ATOM 1985 N N . GLU A 1 262 ? -13.671 11.716 2.359 1.00 95.31 262 GLU A N 1
ATOM 1986 C CA . GLU A 1 262 ? -12.733 11.039 3.265 1.00 95.31 262 GLU A CA 1
ATOM 1987 C C . GLU A 1 262 ? -11.683 10.226 2.498 1.00 95.31 262 GLU A C 1
ATOM 1989 O O . GLU A 1 262 ? -10.485 10.287 2.795 1.00 95.31 262 GLU A O 1
ATOM 1994 N N . VAL A 1 263 ? -12.129 9.484 1.483 1.00 96.81 263 VAL A N 1
ATOM 1995 C CA . VAL A 1 263 ? -11.260 8.638 0.663 1.00 96.81 263 VAL A CA 1
ATOM 1996 C C . VAL A 1 263 ? -10.354 9.480 -0.231 1.00 96.81 263 VAL A C 1
ATOM 1998 O O . VAL A 1 263 ? -9.146 9.244 -0.259 1.00 96.81 263 VAL A O 1
ATOM 2001 N N . LEU A 1 264 ? -10.891 10.486 -0.927 1.00 97.06 264 LEU A N 1
ATOM 2002 C CA . LEU A 1 264 ? -10.134 11.357 -1.832 1.00 97.06 264 LEU A CA 1
ATOM 2003 C C . LEU A 1 264 ? -9.146 12.258 -1.085 1.00 97.06 264 LEU A C 1
ATOM 2005 O O . LEU A 1 264 ? -8.066 12.524 -1.615 1.00 97.06 264 LEU A O 1
ATOM 2009 N N . HIS A 1 265 ? -9.459 12.659 0.152 1.00 96.50 265 HIS A N 1
ATOM 2010 C CA . HIS A 1 265 ? -8.550 13.432 1.000 1.00 96.50 265 HIS A CA 1
ATOM 2011 C C . HIS A 1 265 ? -7.206 12.721 1.198 1.00 96.50 265 HIS A C 1
ATOM 2013 O O . HIS A 1 265 ? -6.170 13.378 1.231 1.00 96.50 265 HIS A O 1
ATOM 2019 N N . ILE A 1 266 ? -7.206 11.386 1.286 1.00 95.44 266 ILE A N 1
ATOM 2020 C CA . ILE A 1 266 ? -5.986 10.570 1.398 1.00 95.44 266 ILE A CA 1
ATOM 2021 C C . ILE A 1 266 ? -5.529 10.071 0.021 1.00 95.44 266 ILE A C 1
ATOM 2023 O O . ILE A 1 266 ? -4.332 10.048 -0.267 1.00 95.44 266 ILE A O 1
ATOM 2027 N N . GLY A 1 267 ? -6.476 9.699 -0.839 1.00 95.38 267 GLY A N 1
ATOM 2028 C CA . GLY A 1 267 ? -6.221 9.055 -2.120 1.00 95.38 267 GLY A CA 1
ATOM 2029 C C . GLY A 1 267 ? -5.525 9.950 -3.140 1.00 95.38 267 GLY A C 1
ATOM 2030 O O . GLY A 1 267 ? -4.567 9.505 -3.770 1.00 95.38 267 GLY A O 1
ATOM 2031 N N . ILE A 1 268 ? -5.942 11.216 -3.271 1.00 95.50 268 ILE A N 1
ATOM 2032 C CA . ILE A 1 268 ? -5.325 12.162 -4.216 1.00 95.50 268 ILE A CA 1
ATOM 2033 C C . ILE A 1 268 ? -3.860 12.442 -3.830 1.00 95.50 268 ILE A C 1
ATOM 2035 O O . ILE A 1 268 ? -2.981 12.227 -4.667 1.00 95.50 268 ILE A O 1
ATOM 2039 N N . PRO A 1 269 ? -3.534 12.829 -2.578 1.00 94.25 269 PRO A N 1
ATOM 2040 C CA . PRO A 1 269 ? -2.139 12.962 -2.145 1.00 94.25 269 PRO A CA 1
ATOM 2041 C C . PRO A 1 269 ? -1.294 11.691 -2.320 1.00 94.25 269 PRO A C 1
ATOM 2043 O O . PRO A 1 269 ? -0.126 11.763 -2.709 1.00 94.25 269 PRO A O 1
ATOM 2046 N N . ALA A 1 270 ? -1.863 10.516 -2.037 1.00 92.94 270 ALA A N 1
ATOM 2047 C CA . ALA A 1 270 ? -1.171 9.244 -2.224 1.00 92.94 270 ALA A CA 1
ATOM 2048 C C . ALA A 1 270 ? -0.894 8.954 -3.709 1.00 92.94 270 ALA A C 1
ATOM 2050 O O . ALA A 1 270 ? 0.193 8.488 -4.043 1.00 92.94 270 ALA A O 1
ATOM 2051 N N . ALA A 1 271 ? -1.829 9.280 -4.603 1.00 92.38 271 ALA A N 1
ATOM 2052 C CA . ALA A 1 271 ? -1.637 9.148 -6.042 1.00 92.38 271 ALA A CA 1
ATOM 2053 C C . ALA A 1 271 ? -0.520 10.065 -6.558 1.00 92.38 271 ALA A C 1
ATOM 2055 O O . ALA A 1 271 ? 0.352 9.608 -7.295 1.00 92.38 271 ALA A O 1
ATOM 2056 N N . VAL A 1 272 ? -0.494 11.326 -6.104 1.00 90.62 272 VAL A N 1
ATOM 2057 C CA . VAL A 1 272 ? 0.606 12.261 -6.392 1.00 90.62 272 VAL A CA 1
ATOM 2058 C C . VAL A 1 272 ? 1.932 11.675 -5.911 1.00 90.62 272 VAL A C 1
ATOM 2060 O O . VAL A 1 272 ? 2.901 11.661 -6.660 1.00 90.62 272 VAL A O 1
ATOM 2063 N N . THR A 1 273 ? 1.963 11.117 -4.699 1.00 91.25 273 THR A N 1
ATOM 2064 C CA . THR A 1 273 ? 3.167 10.492 -4.132 1.00 91.25 273 THR A CA 1
ATOM 2065 C C . THR A 1 273 ? 3.669 9.326 -4.991 1.00 91.25 273 THR A C 1
ATOM 2067 O O . THR A 1 273 ? 4.863 9.233 -5.260 1.00 91.25 273 THR A O 1
ATOM 2070 N N . ASN A 1 274 ? 2.767 8.472 -5.479 1.00 89.69 274 ASN A N 1
ATOM 2071 C CA . ASN A 1 274 ? 3.120 7.360 -6.364 1.00 89.69 274 ASN A CA 1
ATOM 2072 C C . ASN A 1 274 ? 3.639 7.837 -7.732 1.00 89.69 274 ASN A C 1
ATOM 2074 O O . ASN A 1 274 ? 4.488 7.171 -8.316 1.00 89.69 274 ASN A O 1
ATOM 2078 N N . ALA A 1 275 ? 3.157 8.978 -8.233 1.00 88.69 275 ALA A N 1
ATOM 2079 C CA . ALA A 1 275 ? 3.588 9.554 -9.508 1.00 88.69 275 ALA A CA 1
ATOM 2080 C C . ALA A 1 275 ? 4.957 10.263 -9.434 1.00 88.69 275 ALA A C 1
ATOM 2082 O O . ALA A 1 275 ? 5.632 10.385 -10.452 1.00 88.69 275 ALA A O 1
ATOM 2083 N N . ILE A 1 276 ? 5.409 10.689 -8.248 1.00 87.88 276 ILE A N 1
ATOM 2084 C CA . ILE A 1 276 ? 6.723 11.338 -8.060 1.00 87.88 276 ILE A CA 1
ATOM 2085 C C . ILE A 1 276 ? 7.867 10.415 -8.510 1.00 87.88 276 ILE A C 1
ATOM 2087 O O . ILE A 1 276 ? 8.793 10.863 -9.182 1.00 87.88 276 ILE A O 1
ATOM 2091 N N . SER A 1 277 ? 7.799 9.121 -8.183 1.00 82.75 277 SER A N 1
ATOM 2092 C CA . SER A 1 277 ? 8.870 8.157 -8.477 1.00 82.75 277 SER A CA 1
ATOM 2093 C C . SER A 1 277 ? 9.165 7.973 -9.978 1.00 82.75 277 SER A C 1
ATOM 2095 O O . SER A 1 277 ? 10.322 8.165 -10.360 1.00 82.75 277 SER A O 1
ATOM 2097 N N . PRO A 1 278 ? 8.190 7.670 -10.862 1.00 84.56 278 PRO A N 1
ATOM 2098 C CA . PRO A 1 278 ? 8.469 7.539 -12.293 1.00 84.56 278 PRO A CA 1
ATOM 2099 C C . PRO A 1 278 ? 8.962 8.850 -12.922 1.00 84.56 278 PRO A C 1
ATOM 2101 O O . PRO A 1 278 ? 9.849 8.815 -13.773 1.00 84.56 278 PRO A O 1
ATOM 2104 N N . ILE A 1 279 ? 8.471 10.010 -12.466 1.00 86.38 279 ILE A N 1
ATOM 2105 C CA . ILE A 1 279 ? 8.974 11.315 -12.928 1.00 86.38 279 ILE A CA 1
ATOM 2106 C C . ILE A 1 279 ? 10.443 11.492 -12.511 1.00 86.38 279 ILE A C 1
ATOM 2108 O O . ILE A 1 279 ? 11.265 11.931 -13.315 1.00 86.38 279 ILE A O 1
ATOM 2112 N N . ALA A 1 280 ? 10.806 11.111 -11.282 1.00 84.06 280 ALA A N 1
ATOM 2113 C CA . ALA A 1 280 ? 12.189 11.167 -10.812 1.00 84.06 280 ALA A CA 1
ATOM 2114 C C . ALA A 1 280 ? 13.117 10.269 -11.642 1.00 84.06 280 ALA A C 1
ATOM 2116 O O . ALA A 1 280 ? 14.199 10.708 -12.035 1.00 84.06 280 ALA A O 1
ATOM 2117 N N . ILE A 1 281 ? 12.681 9.047 -11.961 1.00 84.38 281 ILE A N 1
ATOM 2118 C CA . ILE A 1 281 ? 13.436 8.124 -12.818 1.00 84.38 281 ILE A CA 1
ATOM 2119 C C . ILE A 1 281 ? 13.615 8.714 -14.219 1.00 84.38 281 ILE A C 1
ATOM 2121 O O . ILE A 1 281 ? 14.726 8.678 -14.745 1.00 84.38 281 ILE A O 1
ATOM 2125 N N . ALA A 1 282 ? 12.569 9.299 -14.811 1.00 85.94 282 ALA A N 1
ATOM 2126 C CA . ALA A 1 282 ? 12.651 9.914 -16.136 1.00 85.94 282 ALA A CA 1
ATOM 2127 C C . ALA A 1 282 ? 13.673 11.063 -16.177 1.00 85.94 282 ALA A C 1
ATOM 2129 O O . ALA A 1 282 ? 14.520 11.108 -17.072 1.00 85.94 282 ALA A O 1
ATOM 2130 N N . ILE A 1 283 ? 13.657 11.953 -15.177 1.00 87.25 283 ILE A N 1
ATOM 2131 C CA . ILE A 1 283 ? 14.610 13.070 -15.100 1.00 87.25 283 ILE A CA 1
ATOM 2132 C C . ILE A 1 283 ? 16.041 12.551 -14.919 1.00 87.25 283 ILE A C 1
ATOM 2134 O O . ILE A 1 283 ? 16.934 12.977 -15.648 1.00 87.25 283 ILE A O 1
ATOM 2138 N N . ILE A 1 284 ? 16.281 11.591 -14.022 1.00 86.00 284 ILE A N 1
ATOM 2139 C CA . ILE A 1 284 ? 17.624 11.008 -13.856 1.00 86.00 284 ILE A CA 1
ATOM 2140 C C . ILE A 1 284 ? 18.095 10.307 -15.119 1.00 86.00 284 ILE A C 1
ATOM 2142 O O . ILE A 1 284 ? 19.241 10.483 -15.516 1.00 86.00 284 ILE A O 1
ATOM 2146 N N . THR A 1 285 ? 17.216 9.563 -15.784 1.00 88.12 285 THR A N 1
ATOM 2147 C CA . THR A 1 285 ? 17.547 8.911 -17.053 1.00 88.12 285 THR A CA 1
ATOM 2148 C C . THR A 1 285 ? 17.972 9.950 -18.089 1.00 88.12 285 THR A C 1
ATOM 2150 O O . THR A 1 285 ? 18.980 9.756 -18.760 1.00 88.12 285 THR A O 1
ATOM 2153 N N . SER A 1 286 ? 17.280 11.095 -18.164 1.00 86.56 286 SER A N 1
ATOM 2154 C CA . SER A 1 286 ? 17.669 12.196 -19.055 1.00 86.56 286 SER A CA 1
ATOM 2155 C C . SER A 1 286 ? 19.029 12.811 -18.699 1.00 86.56 286 SER A C 1
ATOM 2157 O O . SER A 1 286 ? 19.801 13.154 -19.590 1.00 86.56 286 SER A O 1
ATOM 2159 N N . MET A 1 287 ? 19.366 12.897 -17.407 1.00 87.06 287 MET A N 1
ATOM 2160 C CA . MET A 1 287 ? 20.677 13.371 -16.953 1.00 87.06 287 MET A CA 1
ATOM 2161 C C . MET A 1 287 ? 21.785 12.371 -17.295 1.00 87.06 287 MET A C 1
ATOM 2163 O O . MET A 1 287 ? 22.851 12.768 -17.751 1.00 87.06 287 MET A O 1
ATOM 2167 N N . ILE A 1 288 ? 21.527 11.075 -17.107 1.00 87.94 288 ILE A N 1
ATOM 2168 C CA . ILE A 1 288 ? 22.470 9.997 -17.425 1.00 87.94 288 ILE A CA 1
ATOM 2169 C C . ILE A 1 288 ? 22.673 9.880 -18.941 1.00 87.94 288 ILE A C 1
ATOM 2171 O O . ILE A 1 288 ? 23.784 9.604 -19.380 1.00 87.94 288 ILE A O 1
ATOM 2175 N N . ALA A 1 289 ? 21.648 10.167 -19.749 1.00 88.69 289 ALA A N 1
ATOM 2176 C CA . ALA A 1 289 ? 21.744 10.158 -21.208 1.00 88.69 289 ALA A CA 1
ATOM 2177 C C . ALA A 1 289 ? 22.789 11.138 -21.764 1.00 88.69 289 ALA A C 1
ATOM 2179 O O . ALA A 1 289 ? 23.342 10.891 -22.834 1.00 88.69 289 ALA A O 1
ATOM 2180 N N . ALA A 1 290 ? 23.127 12.202 -21.025 1.00 87.50 290 ALA A N 1
ATOM 2181 C CA . ALA A 1 290 ? 24.215 13.111 -21.390 1.00 87.50 290 ALA A CA 1
ATOM 2182 C C . ALA A 1 290 ? 25.607 12.443 -21.379 1.00 87.50 290 ALA A C 1
ATOM 2184 O O . ALA A 1 290 ? 26.551 13.001 -21.934 1.00 87.50 290 ALA A O 1
ATOM 2185 N N . TYR A 1 291 ? 25.734 11.259 -20.771 1.00 87.69 291 TYR A N 1
ATOM 2186 C CA . TYR A 1 291 ? 26.978 10.496 -20.651 1.00 87.69 291 TYR A CA 1
ATOM 2187 C C . TYR A 1 291 ? 27.053 9.284 -21.591 1.00 87.69 291 TYR A C 1
ATOM 2189 O O . TYR A 1 291 ? 27.978 8.488 -21.471 1.00 87.69 291 TYR A O 1
ATOM 2197 N N . GLY A 1 292 ? 26.114 9.144 -22.531 1.00 89.62 292 GLY A N 1
ATOM 2198 C CA . GLY A 1 292 ? 26.138 8.093 -23.552 1.00 89.62 292 GLY A CA 1
ATOM 2199 C C . GLY A 1 292 ? 25.099 6.989 -23.355 1.00 89.62 292 GLY A C 1
ATOM 2200 O O . GLY A 1 292 ? 24.445 6.874 -22.313 1.00 89.62 292 GLY A O 1
ATOM 2201 N N . ALA A 1 293 ? 24.925 6.172 -24.395 1.00 89.06 293 ALA A N 1
ATOM 2202 C CA . ALA A 1 293 ? 23.918 5.112 -24.431 1.00 89.06 293 ALA A CA 1
ATOM 2203 C C . ALA A 1 293 ? 24.256 3.967 -23.460 1.00 89.06 293 ALA A C 1
ATOM 2205 O O . ALA A 1 293 ? 23.366 3.368 -22.855 1.00 89.06 293 ALA A O 1
ATOM 2206 N N . GLU A 1 294 ? 25.544 3.705 -23.261 1.00 92.00 294 GLU A N 1
ATOM 2207 C CA . GLU A 1 294 ? 26.095 2.703 -22.356 1.00 92.00 294 GLU A CA 1
ATOM 2208 C C . GLU A 1 294 ? 25.742 3.023 -20.897 1.00 92.00 294 GLU A C 1
ATOM 2210 O O . GLU A 1 294 ? 25.345 2.132 -20.141 1.00 92.00 294 GLU A O 1
ATOM 2215 N N . ALA A 1 295 ? 25.790 4.304 -20.516 1.00 91.12 295 ALA A N 1
ATOM 2216 C CA . ALA A 1 295 ? 25.412 4.762 -19.182 1.00 91.12 295 ALA A CA 1
ATOM 2217 C C . ALA A 1 295 ? 23.919 4.568 -18.903 1.00 91.12 295 ALA A C 1
ATOM 2219 O O . ALA A 1 295 ? 23.537 4.072 -17.838 1.00 91.12 295 ALA A O 1
ATOM 2220 N N . VAL A 1 296 ? 23.073 4.889 -19.884 1.00 89.88 296 VAL A N 1
ATOM 2221 C CA . VAL A 1 296 ? 21.624 4.660 -19.803 1.00 89.88 296 VAL A CA 1
ATOM 2222 C C . VAL A 1 296 ? 21.318 3.167 -19.701 1.00 89.88 296 VAL A C 1
ATOM 2224 O O . VAL A 1 296 ? 20.500 2.766 -18.872 1.00 89.88 296 VAL A O 1
ATOM 2227 N N . ALA A 1 297 ? 22.000 2.330 -20.486 1.00 89.50 297 ALA A N 1
ATOM 2228 C CA . ALA A 1 297 ? 21.842 0.880 -20.426 1.00 89.50 297 ALA A CA 1
ATOM 2229 C C . ALA A 1 297 ? 22.250 0.313 -19.054 1.00 89.50 297 ALA A C 1
ATOM 2231 O O . ALA A 1 297 ? 21.509 -0.485 -18.476 1.00 89.50 297 ALA A O 1
ATOM 2232 N N . GLY A 1 298 ? 23.383 0.761 -18.499 1.00 92.31 298 GLY A N 1
ATOM 2233 C CA . GLY A 1 298 ? 23.863 0.337 -17.180 1.00 92.31 298 GLY A CA 1
ATOM 2234 C C . GLY A 1 298 ? 22.893 0.717 -16.059 1.00 92.31 298 GLY A C 1
ATOM 2235 O O . GLY A 1 298 ? 22.519 -0.126 -15.240 1.00 92.31 298 GLY A O 1
ATOM 2236 N N . PHE A 1 299 ? 22.401 1.958 -16.069 1.00 92.19 299 PHE A N 1
ATOM 2237 C CA . PHE A 1 299 ? 21.360 2.415 -15.145 1.00 92.19 299 PHE A CA 1
ATOM 2238 C C . PHE A 1 299 ? 20.041 1.642 -15.314 1.00 92.19 299 PHE A C 1
ATOM 2240 O O . PHE A 1 299 ? 19.388 1.291 -14.329 1.00 92.19 299 PHE A O 1
ATOM 2247 N N . GLY A 1 300 ? 19.657 1.319 -16.551 1.00 90.12 300 GLY A N 1
ATOM 2248 C CA . GLY A 1 300 ? 18.469 0.521 -16.857 1.00 90.12 300 GLY A CA 1
ATOM 2249 C C . GLY A 1 300 ? 18.523 -0.892 -16.269 1.00 90.12 300 GLY A C 1
ATOM 2250 O O . GLY A 1 300 ? 17.530 -1.372 -15.724 1.00 90.12 300 GLY A O 1
ATOM 2251 N N . ILE A 1 301 ? 19.683 -1.553 -16.318 1.00 91.25 301 ILE A N 1
ATOM 2252 C CA . ILE A 1 301 ? 19.885 -2.862 -15.673 1.00 91.25 301 ILE A CA 1
ATOM 2253 C C . ILE A 1 301 ? 19.774 -2.721 -14.153 1.00 91.25 301 ILE A C 1
ATOM 2255 O O . ILE A 1 301 ? 19.042 -3.470 -13.503 1.00 91.25 301 ILE A O 1
ATOM 2259 N N . ALA A 1 302 ? 20.468 -1.737 -13.583 1.00 93.62 302 ALA A N 1
ATOM 2260 C CA . ALA A 1 302 ? 20.536 -1.568 -12.140 1.00 93.62 302 ALA A CA 1
ATOM 2261 C C . ALA A 1 302 ? 19.174 -1.197 -11.517 1.00 93.62 302 ALA A C 1
ATOM 2263 O O . ALA A 1 302 ? 18.781 -1.780 -10.508 1.00 93.62 302 ALA A O 1
ATOM 2264 N N . SER A 1 303 ? 18.406 -0.312 -12.160 1.00 90.81 303 SER A N 1
ATOM 2265 C CA . SER A 1 303 ? 17.050 0.075 -11.731 1.00 90.81 303 SER A CA 1
ATOM 2266 C C . SER A 1 303 ? 16.036 -1.077 -11.805 1.00 90.81 303 SER A C 1
ATOM 2268 O O . SER A 1 303 ? 15.145 -1.184 -10.958 1.00 90.81 303 SER A O 1
ATOM 2270 N N . ARG A 1 304 ? 16.179 -2.007 -12.761 1.00 88.38 304 ARG A N 1
ATOM 2271 C CA . ARG A 1 304 ? 15.362 -3.237 -12.805 1.00 88.38 304 ARG A CA 1
ATOM 2272 C C . ARG A 1 304 ? 15.656 -4.156 -11.619 1.00 88.38 304 ARG A C 1
ATOM 2274 O O . ARG A 1 304 ? 14.724 -4.688 -11.019 1.00 88.38 304 ARG A O 1
ATOM 2281 N N . ILE A 1 305 ? 16.930 -4.312 -11.254 1.00 92.62 305 ILE A N 1
ATOM 2282 C CA . ILE A 1 305 ? 17.339 -5.090 -10.073 1.00 92.62 305 ILE A CA 1
ATOM 2283 C C . ILE A 1 305 ? 16.842 -4.412 -8.787 1.00 92.62 305 ILE A C 1
ATOM 2285 O O . ILE A 1 305 ? 16.270 -5.077 -7.923 1.00 92.62 305 ILE A O 1
ATOM 2289 N N . GLU A 1 306 ? 16.990 -3.089 -8.680 1.00 93.88 306 GLU A N 1
ATOM 2290 C CA . GLU A 1 306 ? 16.447 -2.286 -7.577 1.00 93.88 306 GLU A CA 1
ATOM 2291 C C . GLU A 1 306 ? 14.944 -2.524 -7.392 1.00 93.88 306 GLU A C 1
ATOM 2293 O O . GLU A 1 306 ? 14.482 -2.782 -6.278 1.00 93.88 306 GLU A O 1
ATOM 2298 N N . SER A 1 307 ? 14.186 -2.498 -8.490 1.00 91.31 307 SER A N 1
ATOM 2299 C CA . SER A 1 307 ? 12.733 -2.682 -8.474 1.00 91.31 307 SER A CA 1
ATOM 2300 C C . SER A 1 307 ? 12.326 -3.981 -7.768 1.00 91.31 307 SER A C 1
ATOM 2302 O O . SER A 1 307 ? 11.370 -3.974 -6.994 1.00 91.31 307 SER A O 1
ATOM 2304 N N . LEU A 1 308 ? 13.080 -5.074 -7.961 1.00 92.38 308 LEU A N 1
ATOM 2305 C CA . LEU A 1 308 ? 12.839 -6.364 -7.299 1.00 92.38 308 LEU A CA 1
ATOM 2306 C C . LEU A 1 308 ? 13.063 -6.298 -5.783 1.00 92.38 308 LEU A C 1
ATOM 2308 O O . LEU A 1 308 ? 12.281 -6.858 -5.014 1.00 92.38 308 LEU A O 1
ATOM 2312 N N . VAL A 1 309 ? 14.096 -5.581 -5.334 1.00 95.25 309 VAL A N 1
ATOM 2313 C CA . VAL A 1 309 ? 14.367 -5.376 -3.901 1.00 95.25 309 VAL A CA 1
ATOM 2314 C C . VAL A 1 309 ? 13.259 -4.553 -3.245 1.00 95.25 309 VAL A C 1
ATOM 2316 O O . VAL A 1 309 ? 12.847 -4.844 -2.116 1.00 95.25 309 VAL A O 1
ATOM 2319 N N . PHE A 1 310 ? 12.744 -3.550 -3.958 1.00 94.94 310 PHE A N 1
ATOM 2320 C CA . PHE A 1 310 ? 11.700 -2.657 -3.462 1.00 94.94 310 PHE A CA 1
ATOM 2321 C C . PHE A 1 310 ? 10.331 -3.327 -3.319 1.00 94.94 310 PHE A C 1
ATOM 2323 O O . PHE A 1 310 ? 9.521 -2.846 -2.523 1.00 94.94 310 PHE A O 1
ATOM 2330 N N . ILE A 1 311 ? 10.081 -4.470 -3.972 1.00 95.88 311 ILE A N 1
ATOM 2331 C CA . ILE A 1 311 ? 8.845 -5.253 -3.782 1.00 95.88 311 ILE A CA 1
ATOM 2332 C C . ILE A 1 311 ? 8.613 -5.560 -2.298 1.00 95.88 311 ILE A C 1
ATOM 2334 O O . ILE A 1 311 ? 7.485 -5.466 -1.814 1.00 95.88 311 ILE A O 1
ATOM 2338 N N . ALA A 1 312 ? 9.672 -5.874 -1.547 1.00 97.19 312 ALA A N 1
ATOM 2339 C CA . ALA A 1 312 ? 9.570 -6.153 -0.118 1.00 97.19 312 ALA A CA 1
ATOM 2340 C C . ALA A 1 312 ? 9.129 -4.925 0.695 1.00 97.19 312 ALA A C 1
ATOM 2342 O O . ALA A 1 312 ? 8.310 -5.053 1.609 1.00 97.19 312 ALA A O 1
ATOM 2343 N N . PHE A 1 313 ? 9.614 -3.728 0.344 1.00 97.25 313 PHE A N 1
ATOM 2344 C CA . PHE A 1 313 ? 9.155 -2.488 0.969 1.00 97.25 313 PHE A CA 1
ATOM 2345 C C . PHE A 1 313 ? 7.698 -2.199 0.612 1.00 97.25 313 PHE A C 1
ATOM 2347 O O . PHE A 1 313 ? 6.912 -1.916 1.513 1.00 97.25 313 PHE A O 1
ATOM 2354 N N . ILE A 1 314 ? 7.308 -2.372 -0.654 1.00 94.94 314 ILE A N 1
ATOM 2355 C CA . ILE A 1 314 ? 5.930 -2.147 -1.114 1.00 94.94 314 ILE A CA 1
ATOM 2356 C C . ILE A 1 314 ? 4.962 -3.117 -0.415 1.00 94.94 314 ILE A C 1
ATOM 2358 O O . ILE A 1 314 ? 3.903 -2.708 0.067 1.00 94.94 314 ILE A O 1
ATOM 2362 N N . ALA A 1 315 ? 5.336 -4.393 -0.286 1.00 96.75 315 ALA A N 1
ATOM 2363 C CA . ALA A 1 315 ? 4.549 -5.406 0.415 1.00 96.75 315 ALA A CA 1
ATOM 2364 C C . ALA A 1 315 ? 4.355 -5.070 1.903 1.00 96.75 315 ALA A C 1
ATOM 2366 O O . ALA A 1 315 ? 3.245 -5.188 2.437 1.00 96.75 315 ALA A O 1
ATOM 2367 N N . LEU A 1 316 ? 5.420 -4.611 2.570 1.00 97.44 316 LEU A N 1
ATOM 2368 C CA . LEU A 1 316 ? 5.350 -4.159 3.957 1.00 97.44 316 LEU A CA 1
ATOM 2369 C C . LEU A 1 316 ? 4.515 -2.878 4.087 1.00 97.44 316 LEU A C 1
ATOM 2371 O O . LEU A 1 316 ? 3.658 -2.789 4.961 1.00 97.44 316 LEU A O 1
ATOM 2375 N N . SER A 1 317 ? 4.702 -1.915 3.187 1.00 95.81 317 SER A N 1
ATOM 2376 C CA . SER A 1 317 ? 3.982 -0.638 3.133 1.00 95.81 317 SER A CA 1
ATOM 2377 C C . SER A 1 317 ? 2.470 -0.859 3.046 1.00 95.81 317 SER A C 1
ATOM 2379 O O . SER A 1 317 ? 1.713 -0.283 3.833 1.00 95.81 317 SER A O 1
ATOM 2381 N N . ALA A 1 318 ? 2.039 -1.775 2.173 1.00 93.75 318 ALA A N 1
ATOM 2382 C CA . ALA A 1 318 ? 0.643 -2.181 2.024 1.00 93.75 318 ALA A CA 1
ATOM 2383 C C . ALA A 1 318 ? 0.068 -2.881 3.272 1.00 93.75 318 ALA A C 1
ATOM 2385 O O . ALA A 1 318 ? -1.150 -2.903 3.454 1.00 93.75 318 ALA A O 1
ATOM 2386 N N . SER A 1 319 ? 0.931 -3.441 4.124 1.00 94.50 319 SER A N 1
ATOM 2387 C CA . SER A 1 319 ? 0.577 -4.146 5.364 1.00 94.50 319 SER A CA 1
ATOM 2388 C C . SER A 1 319 ? 0.588 -3.235 6.596 1.00 94.50 319 SER A C 1
ATOM 2390 O O . SER A 1 319 ? -0.165 -3.451 7.546 1.00 94.50 319 SER A O 1
ATOM 2392 N N . VAL A 1 320 ? 1.404 -2.179 6.584 1.00 96.75 320 VAL A N 1
ATOM 2393 C CA . VAL A 1 320 ? 1.444 -1.162 7.642 1.00 96.75 320 VAL A CA 1
ATOM 2394 C C . VAL A 1 320 ? 0.142 -0.372 7.687 1.00 96.75 320 VAL A C 1
ATOM 2396 O O . VAL A 1 320 ? -0.365 -0.118 8.777 1.00 96.75 320 VAL A O 1
ATOM 2399 N N . THR A 1 321 ? -0.433 -0.022 6.534 1.00 95.00 321 THR A N 1
ATOM 2400 C CA . THR A 1 321 ? -1.680 0.753 6.461 1.00 95.00 321 THR A CA 1
ATOM 2401 C C . THR A 1 321 ? -2.851 0.127 7.235 1.00 95.00 321 THR A C 1
ATOM 2403 O O . THR A 1 321 ? -3.386 0.814 8.108 1.00 95.00 321 THR A O 1
ATOM 2406 N N . PRO A 1 322 ? -3.248 -1.143 7.007 1.00 95.38 322 PRO A N 1
ATOM 2407 C CA . PRO A 1 322 ? -4.327 -1.769 7.773 1.00 95.38 322 PRO A CA 1
ATOM 2408 C C . PRO A 1 322 ? -3.994 -1.915 9.259 1.00 95.38 322 PRO A C 1
ATOM 2410 O O . PRO A 1 322 ? -4.834 -1.644 10.116 1.00 95.38 322 PRO A O 1
ATOM 2413 N N . LEU A 1 323 ? -2.754 -2.292 9.586 1.00 96.56 323 LEU A N 1
ATOM 2414 C CA . LEU A 1 323 ? -2.332 -2.511 10.966 1.00 96.56 323 LEU A CA 1
ATOM 2415 C C . LEU A 1 323 ? -2.335 -1.210 11.778 1.00 96.56 323 LEU A C 1
ATOM 2417 O O . LEU A 1 323 ? -2.885 -1.171 12.880 1.00 96.56 323 LEU A O 1
ATOM 2421 N N . VAL A 1 324 ? -1.753 -0.138 11.239 1.00 97.31 324 VAL A N 1
ATOM 2422 C CA . VAL A 1 324 ? -1.758 1.188 11.867 1.00 97.31 324 VAL A CA 1
ATOM 2423 C C . VAL A 1 324 ? -3.170 1.759 11.892 1.00 97.31 324 VAL A C 1
ATOM 2425 O O . VAL A 1 324 ? -3.583 2.240 12.942 1.00 97.31 324 VAL A O 1
ATOM 2428 N N . GLY A 1 325 ? -3.919 1.669 10.789 1.00 96.00 325 GLY A N 1
ATOM 2429 C CA . GLY A 1 325 ? -5.272 2.215 10.673 1.00 96.00 325 GLY A CA 1
ATOM 2430 C C . GLY A 1 325 ? -6.232 1.623 11.703 1.00 96.00 325 GLY A C 1
ATOM 2431 O O . GLY A 1 325 ? -6.845 2.373 12.461 1.00 96.00 325 GLY A O 1
ATOM 2432 N N . GLN A 1 326 ? -6.284 0.291 11.823 1.00 96.81 326 GLN A N 1
ATOM 2433 C CA . GLN A 1 326 ? -7.135 -0.375 12.817 1.00 96.81 326 GLN A CA 1
ATOM 2434 C C . GLN A 1 326 ? -6.707 -0.063 14.255 1.00 96.81 326 GLN A C 1
ATOM 2436 O O . GLN A 1 326 ? -7.542 0.180 15.121 1.00 96.81 326 GLN A O 1
ATOM 2441 N N . ASN A 1 327 ? -5.401 -0.051 14.546 1.00 95.88 327 ASN A N 1
ATOM 2442 C CA . ASN A 1 327 ? -4.932 0.259 15.899 1.00 95.88 327 ASN A CA 1
ATOM 2443 C C . ASN A 1 327 ? -5.123 1.735 16.263 1.00 95.88 327 ASN A C 1
ATOM 2445 O O . ASN A 1 327 ? -5.345 2.036 17.432 1.00 95.88 327 ASN A O 1
ATOM 2449 N N . TRP A 1 328 ? -5.054 2.637 15.286 1.00 94.50 328 TRP A N 1
ATOM 2450 C CA . TRP A 1 328 ? -5.373 4.048 15.464 1.00 94.50 328 TRP A CA 1
ATOM 2451 C C . TRP A 1 328 ? -6.869 4.251 15.722 1.00 94.50 328 TRP A C 1
ATOM 2453 O O . TRP A 1 328 ? -7.210 4.869 16.727 1.00 94.50 328 TRP A O 1
ATOM 2463 N N . GLY A 1 329 ? -7.743 3.661 14.896 1.00 92.19 329 GLY A N 1
ATOM 2464 C CA . GLY A 1 329 ? -9.198 3.701 15.096 1.00 92.19 329 GLY A CA 1
ATOM 2465 C C . GLY A 1 329 ? -9.631 3.111 16.444 1.00 92.19 329 GLY A C 1
ATOM 2466 O O . GLY A 1 329 ? -10.508 3.648 17.106 1.00 92.19 329 GLY A O 1
ATOM 2467 N N . ALA A 1 330 ? -8.931 2.075 16.919 1.00 91.94 330 ALA A N 1
ATOM 2468 C CA . ALA A 1 330 ? -9.169 1.462 18.228 1.00 91.94 330 ALA A CA 1
ATOM 2469 C C . ALA A 1 330 ? -8.526 2.211 19.418 1.00 91.94 330 ALA A C 1
ATOM 2471 O O . ALA A 1 330 ? -8.503 1.685 20.533 1.00 91.94 330 ALA A O 1
ATOM 2472 N N . GLY A 1 331 ? -7.895 3.373 19.201 1.00 89.50 331 GLY A N 1
ATOM 2473 C CA . GLY A 1 331 ? -7.208 4.143 20.250 1.00 89.50 331 GLY A CA 1
ATOM 2474 C C . GLY A 1 331 ? -5.935 3.488 20.819 1.00 89.50 331 GLY A C 1
ATOM 2475 O O . GLY A 1 331 ? -5.391 3.925 21.835 1.00 89.50 331 GLY A O 1
ATOM 2476 N N . LYS A 1 332 ? -5.400 2.437 20.185 1.00 90.56 332 LYS A N 1
ATOM 2477 C CA . LYS A 1 332 ? -4.241 1.658 20.663 1.00 90.56 332 LYS A CA 1
ATOM 2478 C C . LYS A 1 332 ? -2.908 2.260 20.206 1.00 90.56 332 LYS A C 1
ATOM 2480 O O . LYS A 1 332 ? -2.111 1.618 19.517 1.00 90.56 332 LYS A O 1
ATOM 2485 N N . LEU A 1 333 ? -2.602 3.473 20.667 1.00 90.75 333 LEU A N 1
ATOM 2486 C CA . LEU A 1 333 ? -1.414 4.243 20.252 1.00 90.75 333 LEU A CA 1
ATOM 2487 C C . LEU A 1 333 ? -0.073 3.527 20.474 1.00 90.75 333 LEU A C 1
ATOM 2489 O O . LEU A 1 333 ? 0.833 3.623 19.646 1.00 90.75 333 LEU A O 1
ATOM 2493 N N . LYS A 1 334 ? 0.059 2.752 21.559 1.00 91.56 334 LYS A N 1
ATOM 2494 C CA . LYS A 1 334 ? 1.267 1.941 21.805 1.00 91.56 334 LYS A CA 1
ATOM 2495 C C . LYS A 1 334 ? 1.530 0.960 20.660 1.00 91.56 334 LYS A C 1
ATOM 2497 O O . LYS A 1 334 ? 2.677 0.777 20.264 1.00 91.56 334 LYS A O 1
ATOM 2502 N N . ARG A 1 335 ? 0.472 0.361 20.107 1.00 94.56 335 ARG A N 1
ATOM 2503 C CA . ARG A 1 335 ? 0.566 -0.593 18.995 1.00 94.56 335 ARG A CA 1
ATOM 2504 C C . ARG A 1 335 ? 0.844 0.101 17.669 1.00 94.56 335 ARG A C 1
ATOM 2506 O O . ARG A 1 335 ? 1.587 -0.444 16.860 1.00 94.56 335 ARG A O 1
ATOM 2513 N N . VAL A 1 336 ? 0.330 1.315 17.473 1.00 95.38 336 VAL A N 1
ATOM 2514 C CA . VAL A 1 336 ? 0.710 2.164 16.330 1.00 95.38 336 VAL A CA 1
ATOM 2515 C C . VAL A 1 336 ? 2.223 2.413 16.333 1.00 95.38 336 VAL A C 1
ATOM 2517 O O . VAL A 1 336 ? 2.888 2.153 15.332 1.00 95.38 336 VAL A O 1
ATOM 2520 N N . ASN A 1 337 ? 2.794 2.808 17.477 1.00 93.69 337 ASN A N 1
ATOM 2521 C CA . ASN A 1 337 ? 4.241 3.018 17.594 1.00 93.69 337 ASN A CA 1
ATOM 2522 C C . ASN A 1 337 ? 5.042 1.719 17.395 1.00 93.69 337 ASN A C 1
ATOM 2524 O O . ASN A 1 337 ? 6.026 1.697 16.660 1.00 93.69 337 ASN A O 1
ATOM 2528 N N . GLN A 1 338 ? 4.585 0.604 17.976 1.00 95.00 338 GLN A N 1
ATOM 2529 C CA . GLN A 1 338 ? 5.200 -0.708 17.737 1.00 95.00 338 GLN A CA 1
ATOM 2530 C C . GLN A 1 338 ? 5.171 -1.106 16.255 1.00 95.00 338 GLN A C 1
ATOM 2532 O O . GLN A 1 338 ? 6.132 -1.703 15.777 1.00 95.00 338 GLN A O 1
ATOM 2537 N N . SER A 1 339 ? 4.099 -0.777 15.528 1.00 96.19 339 SER A N 1
ATOM 2538 C CA . SER A 1 339 ? 3.969 -1.095 14.100 1.00 96.19 339 SER A CA 1
ATOM 2539 C C . SER A 1 339 ? 5.032 -0.366 13.288 1.00 96.19 339 SER A C 1
ATOM 2541 O O . SER A 1 339 ? 5.733 -0.995 12.498 1.00 96.19 339 SER A O 1
ATOM 2543 N N . PHE A 1 340 ? 5.227 0.931 13.543 1.00 95.81 340 PHE A N 1
ATOM 2544 C CA . PHE A 1 340 ? 6.294 1.697 12.902 1.00 95.81 340 PHE A CA 1
ATOM 2545 C C . PHE A 1 340 ? 7.689 1.191 13.290 1.00 95.81 340 PHE A C 1
ATOM 2547 O O . PHE A 1 340 ? 8.533 1.000 12.421 1.00 95.81 340 PHE A O 1
ATOM 2554 N N . TYR A 1 341 ? 7.921 0.913 14.575 1.00 95.44 341 TYR A N 1
ATOM 2555 C CA . TYR A 1 341 ? 9.206 0.422 15.075 1.00 95.44 341 TYR A CA 1
ATOM 2556 C C . TYR A 1 341 ? 9.640 -0.889 14.406 1.00 95.44 341 TYR A C 1
ATOM 2558 O O . TYR A 1 341 ? 10.744 -0.976 13.871 1.00 95.44 341 TYR A O 1
ATOM 2566 N N . TRP A 1 342 ? 8.765 -1.899 14.382 1.00 97.25 342 TRP A N 1
ATOM 2567 C CA . TRP A 1 342 ? 9.077 -3.181 13.742 1.00 97.25 342 TRP A CA 1
ATOM 2568 C C . TRP A 1 342 ? 9.240 -3.053 12.226 1.00 97.25 342 TRP A C 1
ATOM 2570 O O . TRP A 1 342 ? 10.074 -3.748 11.649 1.00 97.25 342 TRP A O 1
ATOM 2580 N N . SER A 1 343 ? 8.499 -2.138 11.596 1.00 97.19 343 SER A N 1
ATOM 2581 C CA . SER A 1 343 ? 8.654 -1.847 10.169 1.00 97.19 343 SER A CA 1
ATOM 2582 C C . SER A 1 343 ? 10.004 -1.187 9.870 1.00 97.19 343 SER A C 1
ATOM 2584 O O . SER A 1 343 ? 10.687 -1.591 8.937 1.00 97.19 343 SER A O 1
ATOM 2586 N N . ALA A 1 344 ? 10.452 -0.245 10.706 1.00 96.50 344 ALA A N 1
ATOM 2587 C CA . ALA A 1 344 ? 11.769 0.376 10.577 1.00 96.50 344 ALA A CA 1
ATOM 2588 C C . ALA A 1 344 ? 12.913 -0.633 10.795 1.00 96.50 344 ALA A C 1
ATOM 2590 O O . ALA A 1 344 ? 13.888 -0.616 10.047 1.00 96.50 344 ALA A O 1
ATOM 2591 N N . ILE A 1 345 ? 12.780 -1.555 11.759 1.00 97.69 345 ILE A N 1
ATOM 2592 C CA . ILE A 1 345 ? 13.740 -2.659 11.940 1.00 97.69 345 ILE A CA 1
ATOM 2593 C C . ILE A 1 345 ? 13.814 -3.522 10.685 1.00 97.69 345 ILE A C 1
ATOM 2595 O O . ILE A 1 345 ? 14.912 -3.839 10.231 1.00 97.69 345 ILE A O 1
ATOM 2599 N N . PHE A 1 346 ? 12.666 -3.896 10.114 1.00 97.94 346 PHE A N 1
ATOM 2600 C CA . PHE A 1 346 ? 12.654 -4.638 8.859 1.00 97.94 346 PHE A CA 1
ATOM 2601 C C . PHE A 1 346 ? 13.382 -3.863 7.759 1.00 97.94 346 PHE A C 1
ATOM 2603 O O . PHE A 1 346 ? 14.201 -4.453 7.063 1.00 97.94 346 PHE A O 1
ATOM 2610 N N . CYS A 1 347 ? 13.151 -2.552 7.638 1.00 97.94 347 CYS A N 1
ATOM 2611 C CA . CYS A 1 347 ? 13.834 -1.738 6.639 1.00 97.94 347 CYS A CA 1
ATOM 2612 C C . CYS A 1 347 ? 15.355 -1.741 6.806 1.00 97.94 347 CYS A C 1
ATOM 2614 O O . CYS A 1 347 ? 16.067 -1.880 5.815 1.00 97.94 347 CYS A O 1
ATOM 2616 N N . LEU A 1 348 ? 15.851 -1.649 8.042 1.00 97.62 348 LEU A N 1
ATOM 2617 C CA . LEU A 1 348 ? 17.283 -1.738 8.337 1.00 97.62 348 LEU A CA 1
ATOM 2618 C C . LEU A 1 348 ? 17.858 -3.113 7.974 1.00 97.62 348 LEU A C 1
ATOM 2620 O O . LEU A 1 348 ? 18.895 -3.183 7.321 1.00 97.62 348 LEU A O 1
ATOM 2624 N N . ILE A 1 349 ? 17.178 -4.197 8.359 1.00 98.19 349 ILE A N 1
ATOM 2625 C CA . ILE A 1 349 ? 17.642 -5.568 8.100 1.00 98.19 349 ILE A CA 1
ATOM 2626 C C . ILE A 1 349 ? 17.608 -5.878 6.602 1.00 98.19 349 ILE A C 1
ATOM 2628 O O . ILE A 1 349 ? 18.617 -6.299 6.046 1.00 98.19 349 ILE A O 1
ATOM 2632 N N . TRP A 1 350 ? 16.467 -5.667 5.942 1.00 97.88 350 TRP A N 1
ATOM 2633 C CA . TRP A 1 350 ? 16.303 -5.962 4.520 1.00 97.88 350 TRP A CA 1
ATOM 2634 C C . TRP A 1 350 ? 17.159 -5.045 3.649 1.00 97.88 350 TRP A C 1
ATOM 2636 O O . TRP A 1 350 ? 17.833 -5.528 2.748 1.00 97.88 350 TRP A O 1
ATOM 2646 N N . GLY A 1 351 ? 17.195 -3.742 3.945 1.00 97.75 351 GLY A N 1
ATOM 2647 C CA . GLY A 1 351 ? 18.034 -2.791 3.218 1.00 97.75 351 GLY A CA 1
ATOM 2648 C C . GLY A 1 351 ? 19.524 -3.096 3.371 1.00 97.75 351 GLY A C 1
ATOM 2649 O O . GLY A 1 351 ? 20.244 -3.109 2.379 1.00 97.75 351 GLY A O 1
ATOM 2650 N N . GLY A 1 352 ? 19.981 -3.417 4.586 1.00 97.81 352 GLY A N 1
ATOM 2651 C CA . GLY A 1 352 ? 21.367 -3.826 4.827 1.00 97.81 352 GLY A CA 1
ATOM 2652 C C . GLY A 1 352 ? 21.724 -5.149 4.146 1.00 97.81 352 GLY A C 1
ATOM 2653 O O . GLY A 1 352 ? 22.786 -5.262 3.538 1.00 97.81 352 GLY A O 1
ATOM 2654 N N . LEU A 1 353 ? 20.820 -6.134 4.188 1.00 98.00 353 LEU A N 1
ATOM 2655 C CA . LEU A 1 353 ? 20.998 -7.410 3.495 1.00 98.00 353 LEU A CA 1
ATOM 2656 C C . LEU A 1 353 ? 21.054 -7.221 1.975 1.00 98.00 353 LEU A C 1
ATOM 2658 O O . LEU A 1 353 ? 21.926 -7.790 1.325 1.00 98.00 353 LEU A O 1
ATOM 2662 N N . ALA A 1 354 ? 20.164 -6.401 1.414 1.00 97.44 354 ALA A N 1
ATOM 2663 C CA . ALA A 1 354 ? 20.164 -6.075 -0.004 1.00 97.44 354 ALA A CA 1
ATOM 2664 C C . ALA A 1 354 ? 21.460 -5.366 -0.413 1.00 97.44 354 ALA A C 1
ATOM 2666 O O . ALA A 1 354 ? 22.058 -5.751 -1.411 1.00 97.44 354 ALA A O 1
ATOM 2667 N N . ALA A 1 355 ? 21.941 -4.401 0.378 1.00 97.75 355 ALA A N 1
ATOM 2668 C CA . ALA A 1 355 ? 23.213 -3.732 0.119 1.00 97.75 355 ALA A CA 1
ATOM 2669 C C . ALA A 1 355 ? 24.399 -4.703 0.121 1.00 97.75 355 ALA A C 1
ATOM 2671 O O . ALA A 1 355 ? 25.249 -4.641 -0.763 1.00 97.75 355 ALA A O 1
ATOM 2672 N N . LEU A 1 356 ? 24.428 -5.636 1.076 1.00 97.81 356 LEU A N 1
ATOM 2673 C CA . LEU A 1 356 ? 25.469 -6.656 1.152 1.00 97.81 356 LEU A CA 1
ATOM 2674 C C . LEU A 1 356 ? 25.419 -7.608 -0.051 1.00 97.81 356 LEU A C 1
ATOM 2676 O O . LEU A 1 356 ? 26.435 -7.819 -0.708 1.00 97.81 356 LEU A O 1
ATOM 2680 N N . ILE A 1 357 ? 24.246 -8.174 -0.351 1.00 97.12 357 ILE A N 1
ATOM 2681 C CA . ILE A 1 357 ? 24.082 -9.138 -1.446 1.00 97.12 357 ILE A CA 1
ATOM 2682 C C . ILE A 1 357 ? 24.384 -8.471 -2.787 1.00 97.12 357 ILE A C 1
ATOM 2684 O O . ILE A 1 357 ? 25.181 -9.003 -3.559 1.00 97.12 357 ILE A O 1
ATOM 2688 N N . LEU A 1 358 ? 23.783 -7.311 -3.064 1.00 96.62 358 LEU A N 1
ATOM 2689 C CA . LEU A 1 358 ? 23.981 -6.603 -4.326 1.00 96.62 358 LEU A CA 1
ATOM 2690 C C . LEU A 1 358 ? 25.410 -6.088 -4.467 1.00 96.62 358 LEU A C 1
ATOM 2692 O O . LEU A 1 358 ? 25.976 -6.230 -5.541 1.00 96.62 358 LEU A O 1
ATOM 2696 N N . GLY A 1 359 ? 26.033 -5.588 -3.398 1.00 95.81 359 GLY A N 1
ATOM 2697 C CA . GLY A 1 359 ? 27.429 -5.161 -3.439 1.00 95.81 359 GLY A CA 1
ATOM 2698 C C . GLY A 1 359 ? 28.375 -6.306 -3.811 1.00 95.81 359 GLY A C 1
ATOM 2699 O O . GLY A 1 359 ? 29.184 -6.159 -4.727 1.00 95.81 359 GLY A O 1
ATOM 2700 N N . LEU A 1 360 ? 28.224 -7.471 -3.166 1.00 96.50 360 LEU A N 1
ATOM 2701 C CA . LEU A 1 360 ? 29.078 -8.645 -3.396 1.00 96.50 360 LEU A CA 1
ATOM 2702 C C . LEU A 1 360 ? 28.829 -9.341 -4.743 1.00 96.50 360 LEU A C 1
ATOM 2704 O O . LEU A 1 360 ? 29.747 -9.943 -5.292 1.00 96.50 360 LEU A O 1
ATOM 2708 N N . SER A 1 361 ? 27.601 -9.285 -5.265 1.00 95.56 361 SER A N 1
ATOM 2709 C CA . SER A 1 361 ? 27.212 -9.957 -6.517 1.00 95.56 361 SER A CA 1
ATOM 2710 C C . SER A 1 361 ? 27.060 -9.016 -7.716 1.00 95.56 361 SER A C 1
ATOM 2712 O O . SER A 1 361 ? 26.746 -9.476 -8.811 1.00 95.56 361 SER A O 1
ATOM 2714 N N . SER A 1 362 ? 27.310 -7.719 -7.528 1.00 93.81 362 SER A N 1
ATOM 2715 C CA . SER A 1 362 ? 27.069 -6.632 -8.489 1.00 93.81 362 SER A CA 1
ATOM 2716 C C . SER A 1 362 ? 27.591 -6.923 -9.898 1.00 93.81 362 SER A C 1
ATOM 2718 O O . SER A 1 362 ? 26.822 -6.871 -10.858 1.00 93.81 362 SER A O 1
ATOM 2720 N N . SER A 1 363 ? 28.867 -7.294 -10.020 1.00 91.31 363 SER A N 1
ATOM 2721 C CA . SER A 1 363 ? 29.510 -7.574 -11.309 1.00 91.31 363 SER A CA 1
ATOM 2722 C C . SER A 1 363 ? 28.936 -8.804 -12.012 1.00 91.31 363 SER A C 1
ATOM 2724 O O . SER A 1 363 ? 28.735 -8.780 -13.225 1.00 91.31 363 SER A O 1
ATOM 2726 N N . HIS A 1 364 ? 28.631 -9.864 -11.257 1.00 93.69 364 HIS A N 1
ATOM 2727 C CA . HIS A 1 364 ? 28.027 -11.083 -11.792 1.00 93.69 364 HIS A CA 1
ATOM 2728 C C . HIS A 1 364 ? 26.580 -10.846 -12.230 1.00 93.69 364 HIS A C 1
ATOM 2730 O O . HIS A 1 364 ? 26.185 -11.270 -13.309 1.00 93.69 364 HIS A O 1
ATOM 2736 N N . LEU A 1 365 ? 25.794 -10.126 -11.427 1.00 91.88 365 LEU A N 1
ATOM 2737 C CA . LEU A 1 365 ? 24.425 -9.772 -11.790 1.00 91.88 365 LEU A CA 1
ATOM 2738 C C . LEU A 1 365 ? 24.398 -8.910 -13.052 1.00 91.88 365 LEU A C 1
ATOM 2740 O O . LEU A 1 365 ? 23.611 -9.182 -13.951 1.00 91.88 365 LEU A O 1
ATOM 2744 N N . ALA A 1 366 ? 25.271 -7.907 -13.152 1.00 91.56 366 ALA A N 1
ATOM 2745 C CA . ALA A 1 366 ? 25.332 -7.042 -14.324 1.00 91.56 366 ALA A CA 1
ATOM 2746 C C . ALA A 1 366 ? 25.740 -7.801 -15.603 1.00 91.56 366 ALA A C 1
ATOM 2748 O O . ALA A 1 366 ? 25.146 -7.569 -16.658 1.00 91.56 366 ALA A O 1
ATOM 2749 N N . SER A 1 367 ? 26.686 -8.744 -15.516 1.00 91.75 367 SER A N 1
ATOM 2750 C CA . SER A 1 367 ? 27.157 -9.516 -16.677 1.00 91.75 367 SER A CA 1
ATOM 2751 C C . SER A 1 367 ? 26.152 -10.546 -17.203 1.00 91.75 367 SER A C 1
ATOM 2753 O O . SER A 1 367 ? 26.243 -10.962 -18.358 1.00 91.75 367 SER A O 1
ATOM 2755 N N . VAL A 1 368 ? 25.156 -10.929 -16.397 1.00 91.88 368 VAL A N 1
ATOM 2756 C CA . VAL A 1 368 ? 24.024 -11.750 -16.862 1.00 91.88 368 VAL A CA 1
ATOM 2757 C C . VAL A 1 368 ? 23.157 -10.982 -17.867 1.00 91.88 368 VAL A C 1
ATOM 2759 O O . VAL A 1 368 ? 22.624 -11.587 -18.794 1.00 91.88 368 VAL A O 1
ATOM 2762 N N . PHE A 1 369 ? 23.028 -9.659 -17.719 1.00 85.38 369 PHE A N 1
ATOM 2763 C CA . PHE A 1 369 ? 22.152 -8.842 -18.568 1.00 85.38 369 PHE A CA 1
ATOM 2764 C C . PHE A 1 369 ? 22.849 -8.239 -19.788 1.00 85.38 369 PHE A C 1
ATOM 2766 O O . PHE A 1 369 ? 22.192 -7.982 -20.795 1.00 85.38 369 PHE A O 1
ATOM 2773 N N . ASN A 1 370 ? 24.153 -7.972 -19.717 1.00 88.19 370 ASN A N 1
ATOM 2774 C CA . ASN A 1 370 ? 24.897 -7.375 -20.823 1.00 88.19 370 ASN A CA 1
ATOM 2775 C C . ASN A 1 370 ? 26.363 -7.816 -20.790 1.00 88.19 370 ASN A C 1
ATOM 2777 O O . ASN A 1 370 ? 26.919 -8.005 -19.717 1.00 88.19 370 ASN A O 1
ATOM 2781 N N . GLN A 1 371 ? 26.985 -7.959 -21.962 1.00 91.69 371 GLN A N 1
ATOM 2782 C CA . GLN A 1 371 ? 28.391 -8.355 -22.097 1.00 91.69 371 GLN A CA 1
ATOM 2783 C C . GLN A 1 371 ? 29.343 -7.165 -22.302 1.00 91.69 371 GLN A C 1
ATOM 2785 O O . GLN A 1 371 ? 30.556 -7.348 -22.268 1.00 91.69 371 GLN A O 1
ATOM 2790 N N . ASN A 1 372 ? 28.827 -5.947 -22.513 1.00 94.12 372 ASN A N 1
ATOM 2791 C CA . ASN A 1 372 ? 29.657 -4.753 -22.664 1.00 94.12 372 ASN A CA 1
ATOM 2792 C C . ASN A 1 372 ? 30.294 -4.366 -21.305 1.00 94.12 372 ASN A C 1
ATOM 2794 O O . ASN A 1 372 ? 29.555 -4.050 -20.366 1.00 94.12 372 ASN A O 1
ATOM 2798 N N . PRO A 1 373 ? 31.639 -4.334 -21.190 1.00 94.00 373 PRO A N 1
ATOM 2799 C CA . PRO A 1 373 ? 32.333 -3.999 -19.944 1.00 94.00 373 PRO A CA 1
ATOM 2800 C C . PRO A 1 373 ? 31.962 -2.634 -19.354 1.00 94.00 373 PRO A C 1
ATOM 2802 O O . PRO A 1 373 ? 31.911 -2.491 -18.133 1.00 94.00 373 PRO A O 1
ATOM 2805 N N . GLU A 1 374 ? 31.678 -1.637 -20.195 1.00 92.56 374 GLU A N 1
ATOM 2806 C CA . GLU A 1 374 ? 31.304 -0.292 -19.749 1.00 92.56 374 GLU A CA 1
ATOM 2807 C C . GLU A 1 374 ? 29.925 -0.293 -19.078 1.00 92.56 374 GLU A C 1
ATOM 2809 O O . GLU A 1 374 ? 29.771 0.186 -17.953 1.00 92.56 374 GLU A O 1
ATOM 2814 N N . VAL A 1 375 ? 28.946 -0.945 -19.712 1.00 93.38 375 VAL A N 1
ATOM 2815 C CA . VAL A 1 375 ? 27.592 -1.132 -19.166 1.00 93.38 375 VAL A CA 1
ATOM 2816 C C . VAL A 1 375 ? 27.643 -1.880 -17.829 1.00 93.38 375 VAL A C 1
ATOM 2818 O O . VAL A 1 375 ? 26.998 -1.470 -16.860 1.00 93.38 375 VAL A O 1
ATOM 2821 N N . ILE A 1 376 ? 28.444 -2.951 -17.757 1.00 94.62 376 ILE A N 1
ATOM 2822 C CA . ILE A 1 376 ? 28.640 -3.748 -16.537 1.00 94.62 376 ILE A CA 1
ATOM 2823 C C . ILE A 1 376 ? 29.249 -2.893 -15.423 1.00 94.62 376 ILE A C 1
ATOM 2825 O O . ILE A 1 376 ? 28.792 -2.968 -14.282 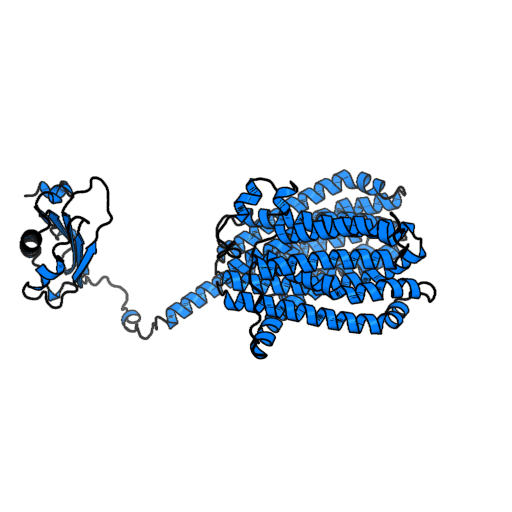1.00 94.62 376 ILE A O 1
ATOM 2829 N N . SER A 1 377 ? 30.262 -2.081 -15.732 1.00 94.44 377 SER A N 1
ATOM 2830 C CA . SER A 1 377 ? 30.942 -1.210 -14.765 1.00 94.44 377 SER A CA 1
ATOM 2831 C C . SER A 1 377 ? 29.989 -0.181 -14.149 1.00 94.44 377 SER A C 1
ATOM 2833 O O . SER A 1 377 ? 29.938 -0.020 -12.925 1.00 94.44 377 SER A O 1
ATOM 2835 N N . ILE A 1 378 ? 29.162 0.461 -14.979 1.00 93.50 378 ILE A N 1
ATOM 2836 C CA . ILE A 1 378 ? 28.187 1.467 -14.533 1.00 93.50 378 ILE A CA 1
ATOM 2837 C C . ILE A 1 378 ? 27.102 0.823 -13.665 1.00 93.50 378 ILE A C 1
ATOM 2839 O O . ILE A 1 378 ? 26.821 1.308 -12.566 1.00 93.50 378 ILE A O 1
ATOM 2843 N N . ALA A 1 379 ? 26.540 -0.308 -14.107 1.00 94.75 379 ALA A N 1
ATOM 2844 C CA . ALA A 1 379 ? 25.558 -1.057 -13.325 1.00 94.75 379 ALA A CA 1
ATOM 2845 C C . ALA A 1 379 ? 26.145 -1.531 -11.984 1.00 94.75 379 ALA A C 1
ATOM 2847 O O . ALA A 1 379 ? 25.504 -1.418 -10.941 1.00 94.75 379 ALA A O 1
ATOM 2848 N N . THR A 1 380 ? 27.390 -2.007 -11.993 1.00 95.50 380 THR A N 1
ATOM 2849 C CA . THR A 1 380 ? 28.109 -2.464 -10.797 1.00 95.50 380 THR A CA 1
ATOM 2850 C C . THR A 1 380 ? 28.300 -1.327 -9.800 1.00 95.50 380 THR A C 1
ATOM 2852 O O . THR A 1 380 ? 28.000 -1.481 -8.618 1.00 95.50 380 THR A O 1
ATOM 2855 N N . THR A 1 381 ? 28.734 -0.161 -10.279 1.00 94.88 381 THR A N 1
ATOM 2856 C CA . THR A 1 381 ? 28.928 1.024 -9.438 1.00 94.88 381 THR A CA 1
ATOM 2857 C C . THR A 1 381 ? 27.619 1.456 -8.780 1.00 94.88 381 THR A C 1
ATOM 2859 O O . THR A 1 381 ? 27.584 1.697 -7.572 1.00 94.88 381 THR A O 1
ATOM 2862 N N . TYR A 1 382 ? 26.514 1.463 -9.532 1.00 95.19 382 TYR A N 1
ATOM 2863 C CA . TYR A 1 382 ? 25.190 1.722 -8.970 1.00 95.19 382 TYR A CA 1
ATOM 2864 C C . TYR A 1 382 ? 24.831 0.713 -7.866 1.00 95.19 382 TYR A C 1
ATOM 2866 O O . TYR A 1 382 ? 24.452 1.115 -6.765 1.00 95.19 382 TYR A O 1
ATOM 2874 N N . LEU A 1 383 ? 24.982 -0.590 -8.138 1.00 96.06 383 LEU A N 1
ATOM 2875 C CA . LEU A 1 383 ? 24.606 -1.683 -7.227 1.00 96.06 383 LEU A CA 1
ATOM 2876 C C . LEU A 1 383 ? 25.479 -1.769 -5.964 1.00 96.06 383 LEU A C 1
ATOM 2878 O O . LEU A 1 383 ? 25.095 -2.428 -5.001 1.00 96.06 383 LEU A O 1
ATOM 2882 N N . ILE A 1 384 ? 26.626 -1.094 -5.939 1.00 96.31 384 ILE A N 1
ATOM 2883 C CA . ILE A 1 384 ? 27.458 -0.948 -4.740 1.00 96.31 384 ILE A CA 1
ATOM 2884 C C . ILE A 1 384 ? 27.043 0.294 -3.938 1.00 96.31 384 ILE A C 1
ATOM 2886 O O . ILE A 1 384 ? 26.935 0.230 -2.714 1.00 96.31 384 ILE A O 1
ATOM 2890 N N . ILE A 1 385 ? 26.807 1.427 -4.606 1.00 95.38 385 ILE A N 1
ATOM 2891 C CA . ILE A 1 385 ? 26.626 2.729 -3.942 1.00 95.38 385 ILE A CA 1
ATOM 2892 C C . ILE A 1 385 ? 25.187 2.945 -3.464 1.00 95.38 385 ILE A C 1
ATOM 2894 O O . ILE A 1 385 ? 24.966 3.360 -2.321 1.00 95.38 385 ILE A O 1
ATOM 2898 N N . VAL A 1 386 ? 24.202 2.708 -4.332 1.00 95.88 386 VAL A N 1
ATOM 2899 C CA . VAL A 1 386 ? 22.799 3.080 -4.087 1.00 95.88 386 VAL A CA 1
ATOM 2900 C C . VAL A 1 386 ? 22.128 2.200 -3.027 1.00 95.88 386 VAL A C 1
ATOM 2902 O O . VAL A 1 386 ? 21.497 2.756 -2.114 1.00 95.88 386 VAL A O 1
ATOM 2905 N N . PRO A 1 387 ? 22.317 0.864 -3.038 1.00 97.50 387 PRO A N 1
ATOM 2906 C CA . PRO A 1 387 ? 21.691 -0.027 -2.065 1.00 97.50 387 PRO A CA 1
ATOM 2907 C C . PRO A 1 387 ? 22.002 0.262 -0.595 1.00 97.50 387 PRO A C 1
ATOM 2909 O O . PRO A 1 387 ? 21.163 -0.003 0.265 1.00 97.50 387 PRO A O 1
ATOM 2912 N N . VAL A 1 388 ? 23.143 0.890 -0.286 1.00 97.12 388 VAL A N 1
ATOM 2913 C CA . VAL A 1 388 ? 23.488 1.335 1.081 1.00 97.12 388 VAL A CA 1
ATOM 2914 C C . VAL A 1 388 ? 22.411 2.265 1.664 1.00 97.12 388 VAL A C 1
ATOM 2916 O O . VAL A 1 388 ? 22.209 2.317 2.877 1.00 97.12 388 VAL A O 1
ATOM 2919 N N . SER A 1 389 ? 21.666 2.965 0.807 1.00 96.88 389 SER A N 1
ATOM 2920 C CA . SER A 1 389 ? 20.588 3.870 1.202 1.00 96.88 389 SER A CA 1
ATOM 2921 C C . SER A 1 389 ? 19.187 3.236 1.233 1.00 96.88 389 SER A C 1
ATOM 2923 O O . SER A 1 389 ? 18.234 3.888 1.666 1.00 96.88 389 SER A O 1
ATOM 2925 N N . TYR A 1 390 ? 19.025 1.965 0.840 1.00 97.44 390 TYR A N 1
ATOM 2926 C CA . TYR A 1 390 ? 17.710 1.309 0.733 1.00 97.44 390 TYR A CA 1
ATOM 2927 C C . TYR A 1 390 ? 16.966 1.208 2.052 1.00 97.44 390 TYR A C 1
ATOM 2929 O O . TYR A 1 390 ? 15.747 1.365 2.084 1.00 97.44 390 TYR A O 1
ATOM 2937 N N . ALA A 1 391 ? 17.683 1.014 3.157 1.00 97.50 391 ALA A N 1
ATOM 2938 C CA . ALA A 1 391 ? 17.063 1.031 4.473 1.00 97.50 391 ALA A CA 1
ATOM 2939 C C . ALA A 1 391 ? 16.374 2.376 4.760 1.00 97.50 391 ALA A C 1
ATOM 2941 O O . ALA A 1 391 ? 15.250 2.405 5.261 1.00 97.50 391 ALA A O 1
ATOM 2942 N N . ALA A 1 392 ? 17.019 3.487 4.395 1.00 97.31 392 ALA A N 1
ATOM 2943 C CA . ALA A 1 392 ? 16.474 4.825 4.577 1.00 97.31 392 ALA A CA 1
ATOM 2944 C C . ALA A 1 392 ? 15.281 5.083 3.644 1.00 97.31 392 ALA A C 1
ATOM 2946 O O . ALA A 1 392 ? 14.249 5.566 4.108 1.00 97.31 392 ALA A O 1
ATOM 2947 N N . ALA A 1 393 ? 15.372 4.671 2.375 1.00 95.75 393 ALA A N 1
ATOM 2948 C CA . ALA A 1 393 ? 14.253 4.735 1.431 1.00 95.75 393 ALA A CA 1
ATOM 2949 C C . ALA A 1 393 ? 13.034 3.928 1.926 1.00 95.75 393 ALA A C 1
ATOM 2951 O O . ALA A 1 393 ? 11.905 4.422 1.916 1.00 95.75 393 ALA A O 1
ATOM 2952 N N . GLY A 1 394 ? 13.265 2.723 2.458 1.00 97.00 394 GLY A N 1
ATOM 2953 C CA . GLY A 1 394 ? 12.228 1.910 3.090 1.00 97.00 394 GLY A CA 1
ATOM 2954 C C . GLY A 1 394 ? 11.562 2.627 4.269 1.00 97.00 394 GLY A C 1
ATOM 2955 O O . GLY A 1 394 ? 10.336 2.637 4.371 1.00 97.00 394 GLY A O 1
ATOM 2956 N N . VAL A 1 395 ? 12.339 3.296 5.129 1.00 97.50 395 VAL A N 1
ATOM 2957 C CA . VAL A 1 395 ? 11.804 4.078 6.258 1.00 97.50 395 VAL A CA 1
ATOM 2958 C C . VAL A 1 395 ? 10.930 5.245 5.790 1.00 97.50 395 VAL A C 1
ATOM 2960 O O . VAL A 1 395 ? 9.869 5.456 6.378 1.00 97.50 395 VAL A O 1
ATOM 2963 N N . VAL A 1 396 ? 11.306 5.966 4.725 1.00 96.44 396 VAL A N 1
ATOM 2964 C CA . VAL A 1 396 ? 10.446 7.013 4.129 1.00 96.44 396 VAL A CA 1
ATOM 2965 C C . VAL A 1 396 ? 9.098 6.426 3.725 1.00 96.44 396 VAL A C 1
ATOM 2967 O O . VAL A 1 396 ? 8.051 6.986 4.060 1.00 96.44 396 VAL A O 1
ATOM 2970 N N . GLN A 1 397 ? 9.117 5.265 3.069 1.00 96.12 397 GLN A N 1
ATOM 2971 C CA . GLN A 1 397 ? 7.903 4.589 2.628 1.00 96.12 397 GLN A CA 1
ATOM 2972 C C . GLN A 1 397 ? 7.030 4.150 3.817 1.00 96.12 397 GLN A C 1
ATOM 2974 O O . GLN A 1 397 ? 5.820 4.377 3.807 1.00 96.12 397 GLN A O 1
ATOM 2979 N N . MET A 1 398 ? 7.629 3.606 4.887 1.00 97.06 398 MET A N 1
ATOM 2980 C CA . MET A 1 398 ? 6.900 3.238 6.112 1.00 97.06 398 MET A CA 1
ATOM 2981 C C . MET A 1 398 ? 6.307 4.453 6.830 1.00 97.06 398 MET A C 1
ATOM 2983 O O . MET A 1 398 ? 5.179 4.387 7.331 1.00 97.06 398 MET A O 1
ATOM 2987 N N . SER A 1 399 ? 7.037 5.569 6.876 1.00 96.50 399 SER A N 1
ATOM 2988 C CA . SER A 1 399 ? 6.540 6.831 7.429 1.00 96.50 399 SER A CA 1
ATOM 2989 C C . SER A 1 399 ? 5.351 7.347 6.619 1.00 96.50 399 SER A C 1
ATOM 2991 O O . SER A 1 399 ? 4.324 7.682 7.207 1.00 96.50 399 SER A O 1
ATOM 2993 N N . GLY A 1 400 ? 5.438 7.336 5.285 1.00 95.25 400 GLY A N 1
ATOM 2994 C CA . GLY A 1 400 ? 4.332 7.704 4.395 1.00 95.25 400 GLY A CA 1
ATOM 2995 C C . GLY A 1 400 ? 3.078 6.857 4.631 1.00 95.25 400 GLY A C 1
ATOM 2996 O O . GLY A 1 400 ? 2.000 7.399 4.879 1.00 95.25 400 GLY A O 1
ATOM 2997 N N . SER A 1 401 ? 3.219 5.527 4.673 1.00 95.56 401 SER A N 1
ATOM 2998 C CA . SER A 1 401 ? 2.110 4.611 4.986 1.00 95.56 401 SER A CA 1
ATOM 2999 C C . SER A 1 401 ? 1.506 4.845 6.366 1.00 95.56 401 SER A C 1
ATOM 3001 O O . SER A 1 401 ? 0.284 4.789 6.515 1.00 95.56 401 SER A O 1
ATOM 3003 N N . THR A 1 402 ? 2.341 5.129 7.369 1.00 96.88 402 THR A N 1
ATOM 3004 C CA . THR A 1 402 ? 1.888 5.436 8.731 1.00 96.88 402 THR A CA 1
ATOM 3005 C C . THR A 1 402 ? 1.058 6.719 8.736 1.00 96.88 402 THR A C 1
ATOM 3007 O O . THR A 1 402 ? -0.065 6.720 9.229 1.00 96.88 402 THR A O 1
ATOM 3010 N N . PHE A 1 403 ? 1.557 7.797 8.131 1.00 95.94 403 PHE A N 1
ATOM 3011 C CA . PHE A 1 403 ? 0.846 9.073 8.038 1.00 95.94 403 PHE A CA 1
ATOM 3012 C C . PHE A 1 403 ? -0.478 8.970 7.268 1.00 95.94 403 PHE A C 1
ATOM 3014 O O . PHE A 1 403 ? -1.496 9.495 7.727 1.00 95.94 403 PHE A O 1
ATOM 3021 N N . ASN A 1 404 ? -0.497 8.228 6.158 1.00 94.75 404 ASN A N 1
ATOM 3022 C CA . ASN A 1 404 ? -1.719 7.961 5.400 1.00 94.75 404 ASN A CA 1
ATOM 3023 C C . ASN A 1 404 ? -2.747 7.193 6.247 1.00 94.75 404 ASN A C 1
ATOM 3025 O O . ASN A 1 404 ? -3.909 7.592 6.316 1.00 94.75 404 ASN A O 1
ATOM 3029 N N . ALA A 1 405 ? -2.320 6.152 6.970 1.00 95.44 405 ALA A N 1
ATOM 3030 C CA . ALA A 1 405 ? -3.188 5.389 7.870 1.00 95.44 405 ALA A CA 1
ATOM 3031 C C . ALA A 1 405 ? -3.772 6.250 9.008 1.00 95.44 405 ALA A C 1
ATOM 3033 O O . ALA A 1 405 ? -4.950 6.125 9.347 1.00 95.44 405 ALA A O 1
ATOM 3034 N N . LEU A 1 406 ? -2.980 7.190 9.535 1.00 93.94 406 LEU A N 1
ATOM 3035 C CA . LEU A 1 406 ? -3.403 8.178 10.536 1.00 93.94 406 LEU A CA 1
ATOM 3036 C C . LEU A 1 406 ? -4.345 9.266 9.983 1.00 93.94 406 LEU A C 1
ATOM 3038 O O . LEU A 1 406 ? -4.825 10.095 10.752 1.00 93.94 406 LEU A O 1
ATOM 3042 N N . GLY A 1 407 ? -4.594 9.301 8.669 1.00 92.25 407 GLY A N 1
ATOM 3043 C CA . GLY A 1 407 ? -5.437 10.317 8.032 1.00 92.25 407 GLY A CA 1
ATOM 3044 C C . GLY A 1 407 ? -4.749 11.666 7.852 1.00 92.25 407 GLY A C 1
ATOM 3045 O O . GLY A 1 407 ? -5.418 12.680 7.709 1.00 92.25 407 GLY A O 1
ATOM 3046 N N . LYS A 1 408 ? -3.412 11.689 7.865 1.00 93.19 408 LYS A N 1
ATOM 3047 C CA . LYS A 1 408 ? -2.596 12.893 7.673 1.00 93.19 408 LYS A CA 1
ATOM 3048 C C . LYS A 1 408 ? -1.689 12.703 6.456 1.00 93.19 408 LYS A C 1
ATOM 3050 O O . LYS A 1 408 ? -0.505 12.448 6.638 1.00 93.19 408 LYS A O 1
ATOM 3055 N N . PRO A 1 409 ? -2.204 12.809 5.223 1.00 92.62 409 PRO A N 1
ATOM 3056 C CA . PRO A 1 409 ? -1.443 12.445 4.027 1.00 92.62 409 PRO A CA 1
ATOM 3057 C C . PRO A 1 409 ? -0.391 13.483 3.599 1.00 92.62 409 PRO A C 1
ATOM 3059 O O . PRO A 1 409 ? 0.597 13.134 2.955 1.00 92.62 409 PRO A O 1
ATOM 3062 N N . LEU A 1 410 ? -0.552 14.757 3.975 1.00 94.44 410 LEU A N 1
ATOM 3063 C CA . LEU A 1 410 ? 0.361 15.836 3.569 1.00 94.44 410 LEU A CA 1
ATOM 3064 C C . LEU A 1 410 ? 1.831 15.610 3.971 1.00 94.44 410 LEU A C 1
ATOM 3066 O O . LEU A 1 410 ? 2.688 15.801 3.111 1.00 94.44 410 LEU A O 1
ATOM 3070 N N . PRO A 1 411 ? 2.167 15.158 5.198 1.00 93.50 411 PRO A N 1
ATOM 3071 C CA . PRO A 1 411 ? 3.529 14.741 5.527 1.00 93.50 411 PRO A CA 1
ATOM 3072 C C . PRO A 1 411 ? 4.155 13.776 4.510 1.00 93.50 411 PRO A C 1
ATOM 3074 O O . PRO A 1 411 ? 5.315 13.955 4.154 1.00 93.50 411 PRO A O 1
ATOM 3077 N N . SER A 1 412 ? 3.400 12.793 3.998 1.00 92.00 412 SER A N 1
ATOM 3078 C CA . SER A 1 412 ? 3.892 11.852 2.980 1.00 92.00 412 SER A CA 1
ATOM 3079 C C . SER A 1 412 ? 4.271 12.573 1.687 1.00 92.00 412 SER A C 1
ATOM 3081 O O . SER A 1 412 ? 5.363 12.360 1.160 1.00 92.00 412 SER A O 1
ATOM 3083 N N . VAL A 1 413 ? 3.403 13.468 1.211 1.00 93.50 413 VAL A N 1
ATOM 3084 C CA . VAL A 1 413 ? 3.654 14.270 0.004 1.00 93.50 413 VAL A CA 1
ATOM 3085 C C . VAL A 1 413 ? 4.874 15.165 0.191 1.00 93.50 413 VAL A C 1
ATOM 3087 O O . VAL A 1 413 ? 5.759 15.179 -0.657 1.00 93.50 413 VAL A O 1
ATOM 3090 N N . VAL A 1 414 ? 4.959 15.872 1.322 1.00 94.88 414 VAL A N 1
ATOM 3091 C CA . VAL A 1 414 ? 6.079 16.773 1.621 1.00 94.88 414 VAL A CA 1
ATOM 3092 C C . VAL A 1 414 ? 7.398 16.006 1.666 1.00 94.88 414 VAL A C 1
ATOM 3094 O O . VAL A 1 414 ? 8.363 16.452 1.055 1.00 94.88 414 VAL A O 1
ATOM 3097 N N . MET A 1 415 ? 7.450 14.842 2.324 1.00 94.00 415 MET A N 1
ATOM 3098 C CA . MET A 1 415 ? 8.668 14.023 2.363 1.00 94.00 415 MET A CA 1
ATOM 3099 C C . MET A 1 415 ? 9.129 13.620 0.957 1.00 94.00 415 MET A C 1
ATOM 3101 O O . MET A 1 415 ? 10.308 13.767 0.653 1.00 94.00 415 MET A O 1
ATOM 3105 N N . ASN A 1 416 ? 8.212 13.185 0.087 1.00 92.44 416 ASN A N 1
ATOM 3106 C CA . ASN A 1 416 ? 8.555 12.748 -1.271 1.00 92.44 416 ASN A CA 1
ATOM 3107 C C . ASN A 1 416 ? 8.919 13.919 -2.202 1.00 92.44 416 ASN A C 1
ATOM 3109 O O . ASN A 1 416 ? 9.846 13.800 -2.998 1.00 92.44 416 ASN A O 1
ATOM 3113 N N . LEU A 1 417 ? 8.254 15.074 -2.083 1.00 93.38 417 LEU A N 1
ATOM 3114 C CA . LEU A 1 417 ? 8.611 16.272 -2.851 1.00 93.38 417 LEU A CA 1
ATOM 3115 C C . LEU A 1 417 ? 9.958 16.853 -2.413 1.00 93.38 417 LEU A C 1
ATOM 3117 O O . LEU A 1 417 ? 10.765 17.222 -3.262 1.00 93.38 417 LEU A O 1
ATOM 3121 N N . VAL A 1 418 ? 10.224 16.913 -1.104 1.00 93.62 418 VAL A N 1
ATOM 3122 C CA . VAL A 1 418 ? 11.524 17.352 -0.574 1.00 93.62 418 VAL A CA 1
ATOM 3123 C C . VAL A 1 418 ? 12.616 16.374 -0.991 1.00 93.62 418 VAL A C 1
ATOM 3125 O O . VAL A 1 418 ? 13.666 16.809 -1.458 1.00 93.62 418 VAL A O 1
ATOM 3128 N N . GLN A 1 419 ? 12.359 15.066 -0.890 1.00 92.31 419 GLN A N 1
ATOM 3129 C CA . GLN A 1 419 ? 13.277 14.053 -1.400 1.00 92.31 419 GLN A CA 1
ATOM 3130 C C . GLN A 1 419 ? 13.600 14.327 -2.861 1.00 92.31 419 GLN A C 1
ATOM 3132 O O . GLN A 1 419 ? 14.766 14.490 -3.173 1.00 92.31 419 GLN A O 1
ATOM 3137 N N . MET A 1 420 ? 12.600 14.450 -3.734 1.00 88.06 420 MET A N 1
ATOM 3138 C CA . MET A 1 420 ? 12.827 14.598 -5.168 1.00 88.06 420 MET A CA 1
ATOM 3139 C C . MET A 1 420 ? 13.457 15.947 -5.549 1.00 88.06 420 MET A C 1
ATOM 3141 O O . MET A 1 420 ? 14.520 15.982 -6.164 1.00 88.06 420 MET A O 1
ATOM 3145 N N . PHE A 1 421 ? 12.813 17.063 -5.208 1.00 89.81 421 PHE A N 1
ATOM 3146 C CA . PHE A 1 421 ? 13.155 18.381 -5.755 1.00 89.81 421 PHE A CA 1
ATOM 3147 C C . PHE A 1 421 ? 14.195 19.145 -4.938 1.00 89.81 421 PHE A C 1
ATOM 3149 O O . PHE A 1 421 ? 14.909 19.972 -5.498 1.00 89.81 421 PHE A O 1
ATOM 3156 N N . VAL A 1 422 ? 14.287 18.895 -3.630 1.00 92.25 422 VAL A N 1
ATOM 3157 C CA . VAL A 1 422 ? 15.193 19.644 -2.742 1.00 92.25 422 VAL A CA 1
ATOM 3158 C C . VAL A 1 422 ? 16.498 18.889 -2.505 1.00 92.25 422 VAL A C 1
ATOM 3160 O O . VAL A 1 422 ? 17.543 19.515 -2.355 1.00 92.25 422 VAL A O 1
ATOM 3163 N N . LEU A 1 423 ? 16.457 17.555 -2.483 1.00 92.56 423 LEU A N 1
ATOM 3164 C CA . LEU A 1 423 ? 17.630 16.731 -2.193 1.00 92.56 423 LEU A CA 1
ATOM 3165 C C . LEU A 1 423 ? 18.127 15.997 -3.437 1.00 92.56 423 LEU A C 1
ATOM 3167 O O . LEU A 1 423 ? 19.229 16.251 -3.905 1.00 92.56 423 LEU A O 1
ATOM 3171 N N . TYR A 1 424 ? 17.312 15.108 -3.988 1.00 87.25 424 TYR A N 1
ATOM 3172 C CA . TYR A 1 424 ? 17.695 14.135 -5.004 1.00 87.25 424 TYR A CA 1
ATOM 3173 C C . TYR A 1 424 ? 18.148 14.802 -6.309 1.00 87.25 424 TYR A C 1
ATOM 3175 O O . TYR A 1 424 ? 19.277 14.571 -6.731 1.00 87.25 424 TYR A O 1
ATOM 3183 N N . LEU A 1 425 ? 17.339 15.686 -6.913 1.00 89.12 425 LEU A N 1
ATOM 3184 C CA . LEU A 1 425 ? 17.717 16.382 -8.154 1.00 89.12 425 LEU A CA 1
ATOM 3185 C C . LEU A 1 425 ? 18.908 17.342 -7.978 1.00 89.12 425 LEU A C 1
ATOM 3187 O O . LEU A 1 425 ? 19.841 17.255 -8.778 1.00 89.12 425 LEU A O 1
ATOM 3191 N N . PRO A 1 426 ? 18.957 18.222 -6.955 1.00 90.44 426 PRO A N 1
ATOM 3192 C CA . PRO A 1 426 ? 20.106 19.106 -6.766 1.00 90.44 426 PRO A CA 1
ATOM 3193 C C . PRO A 1 426 ? 21.404 18.355 -6.464 1.00 90.44 426 PRO A C 1
ATOM 3195 O O . PRO A 1 426 ? 22.445 18.723 -7.002 1.00 90.44 426 PRO A O 1
ATOM 3198 N N . LEU A 1 427 ? 21.360 17.292 -5.651 1.00 89.62 427 LEU A N 1
ATOM 3199 C CA . LEU A 1 427 ? 22.545 16.484 -5.345 1.00 89.62 427 LEU A CA 1
ATOM 3200 C C . LEU A 1 427 ? 23.004 15.672 -6.559 1.00 89.62 427 LEU A C 1
ATOM 3202 O O . LEU A 1 427 ? 24.203 15.618 -6.819 1.00 89.62 427 LEU A O 1
ATOM 3206 N N . ALA A 1 428 ? 22.077 15.101 -7.334 1.00 85.19 428 ALA A N 1
ATOM 3207 C CA . ALA A 1 428 ? 22.398 14.435 -8.595 1.00 85.19 428 ALA A CA 1
ATOM 3208 C C . ALA A 1 428 ? 23.031 15.413 -9.598 1.00 85.19 428 ALA A C 1
ATOM 3210 O O . ALA A 1 428 ? 24.039 15.096 -10.226 1.00 85.19 428 ALA A O 1
ATOM 3211 N N . TYR A 1 429 ? 22.486 16.628 -9.716 1.00 84.88 429 TYR A N 1
ATOM 3212 C CA . TYR A 1 429 ? 23.021 17.658 -10.606 1.00 84.88 429 TYR A CA 1
ATOM 3213 C C . TYR A 1 429 ? 24.397 18.155 -10.143 1.00 84.88 429 TYR A C 1
ATOM 3215 O O . TYR A 1 429 ? 25.318 18.262 -10.953 1.00 84.88 429 TYR A O 1
ATOM 3223 N N . ALA A 1 430 ? 24.577 18.398 -8.843 1.00 86.00 430 ALA A N 1
ATOM 3224 C CA . ALA A 1 430 ? 25.870 18.772 -8.276 1.00 86.00 430 ALA A CA 1
ATOM 3225 C C . ALA A 1 430 ? 26.925 17.673 -8.492 1.00 86.00 430 ALA A C 1
ATOM 3227 O O . ALA A 1 430 ? 28.037 17.979 -8.919 1.00 86.00 430 ALA A O 1
ATOM 3228 N N . GLY A 1 431 ? 26.560 16.402 -8.281 1.00 80.81 431 GLY A N 1
ATOM 3229 C CA . GLY A 1 431 ? 27.419 15.249 -8.562 1.00 80.81 431 GLY A CA 1
ATOM 3230 C C . GLY A 1 431 ? 27.839 15.184 -10.032 1.00 80.81 431 GLY A C 1
ATOM 3231 O O . GLY A 1 431 ? 29.031 15.094 -10.325 1.00 80.81 431 GLY A O 1
ATOM 3232 N N . SER A 1 432 ? 26.879 15.368 -10.947 1.00 79.06 432 SER A N 1
ATOM 3233 C CA . SER A 1 432 ? 27.124 15.359 -12.398 1.00 79.06 432 SER A CA 1
ATOM 3234 C C . SER A 1 432 ? 28.155 16.409 -12.851 1.00 79.06 432 SER A C 1
ATOM 3236 O O . SER A 1 432 ? 28.943 16.169 -13.764 1.00 79.06 432 SER A O 1
ATOM 3238 N N . ARG A 1 433 ? 28.193 17.578 -12.191 1.00 75.25 433 ARG A N 1
ATOM 3239 C CA . ARG A 1 433 ? 29.068 18.706 -12.555 1.00 75.25 433 ARG A CA 1
ATOM 3240 C C . ARG A 1 433 ? 30.475 18.623 -11.979 1.00 75.25 433 ARG A C 1
ATOM 3242 O O . ARG A 1 433 ? 31.376 19.225 -12.555 1.00 75.25 433 ARG A O 1
ATOM 3249 N N . LEU A 1 434 ? 30.648 17.971 -10.831 1.00 68.75 434 LEU A N 1
ATOM 3250 C CA . LEU A 1 434 ? 31.894 18.059 -10.072 1.00 68.75 434 LEU A CA 1
ATOM 3251 C C . LEU A 1 434 ? 32.850 16.893 -10.348 1.00 68.75 434 LEU A C 1
ATOM 3253 O O . LEU A 1 434 ? 34.055 17.115 -10.260 1.00 68.75 434 LEU A O 1
ATOM 3257 N N . LEU A 1 435 ? 32.355 15.684 -10.659 1.00 59.97 435 LEU A N 1
ATOM 3258 C CA . LEU A 1 435 ? 33.201 14.480 -10.591 1.00 59.97 435 LEU A CA 1
ATOM 3259 C C . LEU A 1 435 ? 32.837 13.303 -11.545 1.00 59.97 435 LEU A C 1
ATOM 3261 O O . LEU A 1 435 ? 33.698 12.450 -11.736 1.00 59.97 435 LEU A O 1
ATOM 3265 N N . GLY A 1 436 ? 31.669 13.276 -12.219 1.00 71.69 436 GLY A N 1
ATOM 3266 C CA . GLY A 1 436 ? 31.318 12.220 -13.201 1.00 71.69 436 GLY A CA 1
ATOM 3267 C C . GLY A 1 436 ? 29.939 11.556 -13.007 1.00 71.69 436 GLY A C 1
ATOM 3268 O O . GLY A 1 436 ? 29.076 12.070 -12.295 1.00 71.69 436 GLY A O 1
ATOM 3269 N N . VAL A 1 437 ? 29.700 10.419 -13.688 1.00 73.00 437 VAL A N 1
ATOM 3270 C CA . VAL A 1 437 ? 28.438 9.634 -13.606 1.00 73.00 437 VAL A CA 1
ATOM 3271 C C . VAL A 1 437 ? 28.269 8.968 -12.241 1.00 73.00 437 VAL A C 1
ATOM 3273 O O . VAL A 1 437 ? 27.157 8.872 -11.724 1.00 73.00 437 VAL A O 1
ATOM 3276 N N . ASN A 1 438 ? 29.366 8.520 -11.634 1.00 79.00 438 ASN A N 1
ATOM 3277 C CA . ASN A 1 438 ? 29.343 7.757 -10.384 1.00 79.00 438 ASN A CA 1
ATOM 3278 C C . ASN A 1 438 ? 28.833 8.604 -9.208 1.00 79.00 438 ASN A C 1
ATOM 3280 O O . ASN A 1 438 ? 28.231 8.104 -8.259 1.00 79.00 438 ASN A O 1
ATOM 3284 N N . GLU A 1 439 ? 29.020 9.913 -9.290 1.00 84.44 439 GLU A N 1
ATOM 3285 C CA . GLU A 1 439 ? 28.685 10.883 -8.261 1.00 84.44 439 GLU A CA 1
ATOM 3286 C C . GLU A 1 439 ? 27.212 11.275 -8.297 1.00 84.44 439 GLU A C 1
ATOM 3288 O O . GLU A 1 439 ? 26.666 11.688 -7.271 1.00 84.44 439 GLU A O 1
ATOM 3293 N N . ILE A 1 440 ? 26.528 11.023 -9.421 1.00 86.38 440 ILE A N 1
ATOM 3294 C CA . ILE A 1 440 ? 25.063 11.007 -9.470 1.00 86.38 440 ILE A CA 1
ATOM 3295 C C . ILE A 1 440 ? 24.544 9.961 -8.474 1.00 86.38 440 ILE A C 1
ATOM 3297 O O . ILE A 1 440 ? 23.662 10.261 -7.670 1.00 86.38 440 ILE A O 1
ATOM 3301 N N . PHE A 1 441 ? 25.129 8.758 -8.456 1.00 90.50 441 PHE A N 1
ATOM 3302 C CA . PHE A 1 441 ? 24.704 7.671 -7.565 1.00 90.50 441 PHE A CA 1
ATOM 3303 C C . PHE A 1 441 ? 24.989 7.972 -6.090 1.00 90.50 441 PHE A C 1
ATOM 3305 O O . PHE A 1 441 ? 24.171 7.660 -5.224 1.00 90.50 441 PHE A O 1
ATOM 3312 N N . ILE A 1 442 ? 26.100 8.649 -5.788 1.00 91.62 442 ILE A N 1
ATOM 3313 C CA . ILE A 1 442 ? 26.387 9.130 -4.427 1.00 91.62 442 ILE A CA 1
ATOM 3314 C C . ILE A 1 442 ? 25.343 10.167 -3.994 1.00 91.62 442 ILE A C 1
ATOM 3316 O O . ILE A 1 442 ? 24.832 10.093 -2.875 1.00 91.62 442 ILE A O 1
ATOM 3320 N N . GLY A 1 443 ? 24.984 11.102 -4.881 1.00 90.31 443 GLY A N 1
ATOM 3321 C CA . GLY A 1 443 ? 23.928 12.085 -4.632 1.00 90.31 443 GLY A CA 1
ATOM 3322 C C . GLY A 1 443 ? 22.581 11.431 -4.315 1.00 90.31 443 GLY A C 1
ATOM 3323 O O . GLY A 1 443 ? 21.920 11.814 -3.345 1.00 90.31 443 GLY A O 1
ATOM 3324 N N . ILE A 1 444 ? 22.222 10.381 -5.062 1.00 89.62 444 ILE A N 1
ATOM 3325 C CA . ILE A 1 444 ? 21.040 9.551 -4.800 1.00 89.62 444 ILE A CA 1
ATOM 3326 C C . ILE A 1 444 ? 21.100 8.959 -3.385 1.00 89.62 444 ILE A C 1
ATOM 3328 O O . ILE A 1 444 ? 20.179 9.174 -2.592 1.00 89.62 444 ILE A O 1
ATOM 3332 N N . SER A 1 445 ? 22.195 8.288 -3.021 1.00 93.81 445 SER A N 1
ATOM 3333 C CA . SER A 1 445 ? 22.341 7.678 -1.694 1.00 93.81 445 SER A CA 1
ATOM 3334 C C . SER A 1 445 ? 22.257 8.692 -0.558 1.00 93.81 445 SER A C 1
ATOM 3336 O O . SER A 1 445 ? 21.545 8.465 0.422 1.00 93.81 445 SER A O 1
ATOM 3338 N N . LEU A 1 446 ? 22.943 9.830 -0.688 1.00 94.06 446 LEU A N 1
ATOM 3339 C CA . LEU A 1 446 ? 22.923 10.895 0.315 1.00 94.06 446 LEU A CA 1
ATOM 3340 C C . LEU A 1 446 ? 21.524 11.485 0.487 1.00 94.06 446 LEU A C 1
ATOM 3342 O O . LEU A 1 446 ? 21.090 11.703 1.620 1.00 94.06 446 LEU A O 1
ATOM 3346 N N . SER A 1 447 ? 20.797 11.692 -0.614 1.00 93.25 447 SER A N 1
ATOM 3347 C CA . SER A 1 447 ? 19.427 12.202 -0.561 1.00 93.25 447 SER A CA 1
ATOM 3348 C C . SER A 1 447 ? 18.499 11.250 0.201 1.00 93.25 447 SER A C 1
ATOM 3350 O O . SER A 1 447 ? 17.801 11.694 1.114 1.00 93.25 447 SER A O 1
ATOM 3352 N N . ASN A 1 448 ? 18.566 9.943 -0.090 1.00 94.50 448 ASN A N 1
ATOM 3353 C CA . ASN A 1 448 ? 17.788 8.893 0.567 1.00 94.50 448 ASN A CA 1
ATOM 3354 C C . ASN A 1 448 ? 18.101 8.808 2.067 1.00 94.50 448 ASN A C 1
ATOM 3356 O O . ASN A 1 448 ? 17.184 8.745 2.887 1.00 94.50 448 ASN A O 1
ATOM 3360 N N . LEU A 1 449 ? 19.385 8.847 2.439 1.00 96.38 449 LEU A N 1
ATOM 3361 C CA . LEU A 1 449 ? 19.819 8.836 3.839 1.00 96.38 449 LEU A CA 1
ATOM 3362 C C . LEU A 1 449 ? 19.309 10.070 4.596 1.00 96.38 449 LEU A C 1
ATOM 3364 O O . LEU A 1 449 ? 18.741 9.933 5.682 1.00 96.38 449 LEU A O 1
ATOM 3368 N N . ALA A 1 450 ? 19.460 11.262 4.013 1.00 96.00 450 ALA A N 1
ATOM 3369 C CA . ALA A 1 450 ? 19.025 12.514 4.623 1.00 96.00 450 ALA A CA 1
ATOM 3370 C C . ALA A 1 450 ? 17.507 12.540 4.853 1.00 96.00 450 ALA A C 1
ATOM 3372 O O . ALA A 1 450 ? 17.055 12.808 5.973 1.00 96.00 450 ALA A O 1
ATOM 3373 N N . ILE A 1 451 ? 16.708 12.207 3.830 1.00 96.19 451 ILE A N 1
ATOM 3374 C CA . ILE A 1 451 ? 15.252 12.187 3.987 1.00 96.19 451 ILE A CA 1
ATOM 3375 C C . ILE A 1 451 ? 14.795 11.056 4.912 1.00 96.19 451 ILE A C 1
ATOM 3377 O O . ILE A 1 451 ? 13.869 11.264 5.688 1.00 96.19 451 ILE A O 1
ATOM 3381 N N . GLY A 1 452 ? 15.444 9.887 4.899 1.00 96.38 452 GLY A N 1
ATOM 3382 C CA . GLY A 1 452 ? 15.061 8.758 5.748 1.00 96.38 452 GLY A CA 1
ATOM 3383 C C . GLY A 1 452 ? 15.253 9.054 7.233 1.00 96.38 452 GLY A C 1
ATOM 3384 O O . GLY A 1 452 ? 14.367 8.762 8.041 1.00 96.38 452 GLY A O 1
ATOM 3385 N N . LEU A 1 453 ? 16.355 9.720 7.597 1.00 95.62 453 LEU A N 1
ATOM 3386 C CA . LEU A 1 453 ? 16.566 10.227 8.956 1.00 95.62 453 LEU A CA 1
ATOM 3387 C C . LEU A 1 453 ? 15.501 11.265 9.335 1.00 95.62 453 LEU A C 1
ATOM 3389 O O . LEU A 1 453 ? 14.904 11.180 10.412 1.00 95.62 453 LEU A O 1
ATOM 3393 N N . GLY A 1 454 ? 15.213 12.208 8.433 1.00 95.94 454 GLY A N 1
ATOM 3394 C CA . GLY A 1 454 ? 14.150 13.198 8.619 1.00 95.94 454 GLY A CA 1
ATOM 3395 C C . GLY A 1 454 ? 12.775 12.555 8.827 1.00 95.94 454 GLY A C 1
ATOM 3396 O O . GLY A 1 454 ? 12.064 12.901 9.771 1.00 95.94 454 GLY A O 1
ATOM 3397 N N . ALA A 1 455 ? 12.428 11.566 8.003 1.00 95.81 455 ALA A N 1
ATOM 3398 C CA . ALA A 1 455 ? 11.172 10.829 8.049 1.00 95.81 455 ALA A CA 1
ATOM 3399 C C . ALA A 1 455 ? 11.020 10.034 9.351 1.0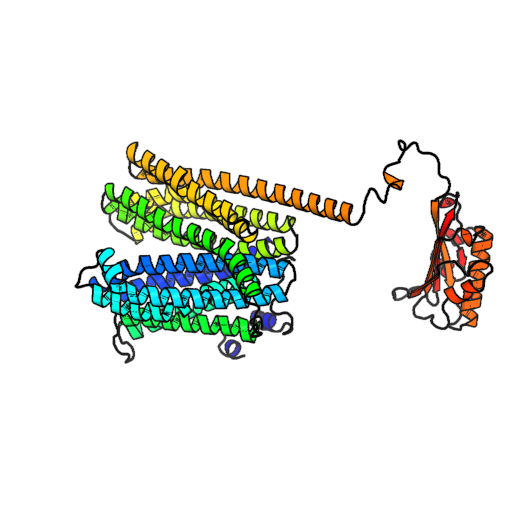0 95.81 455 ALA A C 1
ATOM 3401 O O . ALA A 1 455 ? 9.937 10.030 9.941 1.00 95.81 455 ALA A O 1
ATOM 3402 N N . TYR A 1 456 ? 12.091 9.394 9.835 1.00 95.75 456 TYR A N 1
ATOM 3403 C CA . TYR A 1 456 ? 12.084 8.697 11.122 1.00 95.75 456 TYR A CA 1
ATOM 3404 C C . TYR A 1 456 ? 11.835 9.666 12.285 1.00 95.75 456 TYR A C 1
ATOM 3406 O O . TYR A 1 456 ? 10.933 9.451 13.101 1.00 95.75 456 TYR A O 1
ATOM 3414 N N . CYS A 1 457 ? 12.595 10.764 12.337 1.00 95.19 457 CYS A N 1
ATOM 3415 C CA . CYS A 1 457 ? 12.469 11.790 13.370 1.00 95.19 457 CYS A CA 1
ATOM 3416 C C . CYS A 1 457 ? 11.081 12.443 13.367 1.00 95.19 457 CYS A C 1
ATOM 3418 O O . CYS A 1 457 ? 10.476 12.622 14.429 1.00 95.19 457 CYS A O 1
ATOM 3420 N N . TRP A 1 458 ? 10.550 12.766 12.184 1.00 95.44 458 TRP A N 1
ATOM 3421 C CA . TRP A 1 458 ? 9.224 13.358 12.047 1.00 95.44 458 TRP A CA 1
ATOM 3422 C C . TRP A 1 458 ? 8.145 12.390 12.526 1.00 95.44 458 TRP A C 1
ATOM 3424 O O . TRP A 1 458 ? 7.308 12.776 13.344 1.00 95.44 458 TRP A O 1
ATOM 3434 N N . ASN A 1 459 ? 8.191 11.123 12.112 1.00 94.06 459 ASN A N 1
ATOM 3435 C CA . ASN A 1 459 ? 7.185 10.154 12.528 1.00 94.06 459 ASN A CA 1
ATOM 3436 C C . ASN A 1 459 ? 7.214 9.912 14.050 1.00 94.06 459 ASN A C 1
ATOM 3438 O O . ASN A 1 459 ? 6.171 9.941 14.701 1.00 94.06 459 ASN A O 1
ATOM 3442 N N . GLN A 1 460 ? 8.403 9.805 14.655 1.00 90.50 460 GLN A N 1
ATOM 3443 C CA . GLN A 1 460 ? 8.550 9.703 16.115 1.00 90.50 460 GLN A CA 1
ATOM 3444 C C . GLN A 1 460 ? 7.977 10.924 16.850 1.00 90.50 460 GLN A C 1
ATOM 3446 O O . GLN A 1 460 ? 7.257 10.780 17.842 1.00 90.50 460 GLN A O 1
ATOM 3451 N N . LYS A 1 461 ? 8.255 12.141 16.362 1.00 92.44 461 LYS A N 1
ATOM 3452 C CA . LYS A 1 461 ? 7.705 13.380 16.935 1.00 92.44 461 LYS A CA 1
ATOM 3453 C C . LYS A 1 461 ? 6.183 13.443 16.786 1.00 92.44 461 LYS A C 1
ATOM 3455 O O . LYS A 1 461 ? 5.490 13.790 17.739 1.00 92.44 461 LYS A O 1
ATOM 3460 N N . ALA A 1 462 ? 5.656 13.076 15.619 1.00 90.81 462 ALA A N 1
ATOM 3461 C CA . ALA A 1 462 ? 4.224 13.074 15.347 1.00 90.81 462 ALA A CA 1
ATOM 3462 C C . ALA A 1 462 ? 3.474 12.087 16.251 1.00 90.81 462 ALA A C 1
ATOM 3464 O O . ALA A 1 462 ? 2.477 12.465 16.864 1.00 90.81 462 ALA A O 1
ATOM 3465 N N . LEU A 1 463 ? 3.979 10.859 16.401 1.00 87.62 463 LEU A N 1
ATOM 3466 C CA . LEU A 1 463 ? 3.374 9.846 17.270 1.00 87.62 463 LEU A CA 1
ATOM 3467 C C . LEU A 1 463 ? 3.394 10.258 18.750 1.00 87.62 463 LEU A C 1
ATOM 3469 O O . LEU A 1 463 ? 2.400 10.055 19.448 1.00 87.62 463 LEU A O 1
ATOM 3473 N N . LYS A 1 464 ? 4.474 10.895 19.226 1.00 86.75 464 LYS A N 1
ATOM 3474 C CA . LYS A 1 464 ? 4.528 11.465 20.586 1.00 86.75 464 LYS A CA 1
ATOM 3475 C C . LYS A 1 464 ? 3.497 12.577 20.782 1.00 86.75 464 LYS A C 1
ATOM 3477 O O . LYS A 1 464 ? 2.764 12.560 21.767 1.00 86.75 464 LYS A O 1
ATOM 3482 N N . ASN A 1 465 ? 3.396 13.510 19.835 1.00 85.75 465 ASN A N 1
ATOM 3483 C CA . ASN A 1 465 ? 2.428 14.607 19.906 1.00 85.75 465 ASN A CA 1
ATOM 3484 C C . ASN A 1 465 ? 0.982 14.095 19.910 1.00 85.75 465 ASN A C 1
ATOM 3486 O O . ASN A 1 465 ? 0.160 14.587 20.677 1.00 85.75 465 ASN A O 1
ATOM 3490 N N . LEU A 1 466 ? 0.681 13.079 19.098 1.00 79.69 466 LEU A N 1
ATOM 3491 C CA . LEU A 1 466 ? -0.635 12.439 19.067 1.00 79.69 466 LEU A CA 1
ATOM 3492 C C . LEU A 1 466 ? -0.964 11.737 20.391 1.00 79.69 466 LEU A C 1
ATOM 3494 O O . LEU A 1 466 ? -2.086 11.851 20.875 1.00 79.69 466 LEU A O 1
ATOM 3498 N N . ALA A 1 467 ? 0.012 11.073 21.016 1.00 75.25 467 ALA A N 1
ATOM 3499 C CA . ALA A 1 467 ? -0.165 10.505 22.351 1.00 75.25 467 ALA A CA 1
ATOM 3500 C C . ALA A 1 467 ? -0.472 11.581 23.404 1.00 75.25 467 ALA A C 1
ATOM 3502 O O . ALA A 1 467 ? -1.367 11.387 24.225 1.00 75.25 467 ALA A O 1
ATOM 3503 N N . HIS A 1 468 ? 0.202 12.733 23.348 1.00 73.94 468 HIS A N 1
ATOM 3504 C CA . HIS A 1 468 ? -0.099 13.862 24.231 1.00 73.94 468 HIS A CA 1
ATOM 3505 C C . HIS A 1 468 ? -1.499 14.444 23.994 1.00 73.94 468 HIS A C 1
ATOM 3507 O O . HIS A 1 468 ? -2.220 14.677 24.962 1.00 73.94 468 HIS A O 1
ATOM 3513 N N . GLN A 1 469 ? -1.912 14.628 22.736 1.00 72.81 469 GLN A N 1
ATOM 3514 C CA . GLN A 1 469 ? -3.251 15.124 22.390 1.00 72.81 469 GLN A CA 1
ATOM 3515 C C . GLN A 1 469 ? -4.357 14.171 22.845 1.00 72.81 469 GLN A C 1
ATOM 3517 O O . GLN A 1 469 ? -5.381 14.623 23.353 1.00 72.81 469 GLN A O 1
ATOM 3522 N N . PHE A 1 470 ? -4.153 12.859 22.711 1.00 65.69 470 PHE A N 1
ATOM 3523 C CA . PHE A 1 470 ? -5.117 11.868 23.185 1.00 65.69 470 PHE A CA 1
ATOM 3524 C C . PHE A 1 470 ? -5.264 11.929 24.712 1.00 65.69 470 PHE A C 1
ATOM 3526 O O . PHE A 1 470 ? -6.374 12.008 25.224 1.00 65.69 470 PHE A O 1
ATOM 3533 N N . VAL A 1 471 ? -4.156 12.007 25.458 1.00 64.50 471 VAL A N 1
ATOM 3534 C CA . VAL A 1 471 ? -4.200 12.181 26.924 1.00 64.50 471 VAL A CA 1
ATOM 3535 C C . VAL A 1 471 ? -4.891 13.493 27.313 1.00 64.50 471 VAL A C 1
ATOM 3537 O O . VAL A 1 471 ? -5.714 13.500 28.223 1.00 64.50 471 VAL A O 1
ATOM 3540 N N . GLN A 1 472 ? -4.616 14.596 26.611 1.00 63.38 472 GLN A N 1
ATOM 3541 C CA . GLN A 1 472 ? -5.255 15.891 26.871 1.00 63.38 472 GLN A CA 1
ATOM 3542 C C . GLN A 1 472 ? -6.755 15.893 26.568 1.00 63.38 472 GLN A C 1
ATOM 3544 O O . GLN A 1 472 ? -7.516 16.422 27.366 1.00 63.38 472 GLN A O 1
ATOM 3549 N N . SER A 1 473 ? -7.188 15.287 25.461 1.00 60.12 473 SER A N 1
ATOM 3550 C CA . SER A 1 473 ? -8.609 15.175 25.102 1.00 60.12 473 SER A CA 1
ATOM 3551 C C . SER A 1 473 ? -9.362 14.230 26.035 1.00 60.12 473 SER A C 1
ATOM 3553 O O . SER A 1 473 ? -10.475 14.549 26.440 1.00 60.12 473 SER A O 1
ATOM 3555 N N . THR A 1 474 ? -8.738 13.131 26.474 1.00 58.72 474 THR A N 1
ATOM 3556 C CA . THR A 1 474 ? -9.312 12.269 27.521 1.00 58.72 474 THR A CA 1
ATOM 3557 C C . THR A 1 474 ? -9.429 13.030 28.841 1.00 58.72 474 THR A C 1
ATOM 3559 O O . THR A 1 474 ? -10.458 12.946 29.498 1.00 58.72 474 THR A O 1
ATOM 3562 N N . ASN A 1 475 ? -8.423 13.834 29.204 1.00 50.38 475 ASN A N 1
ATOM 3563 C CA . ASN A 1 475 ? -8.478 14.701 30.382 1.00 50.38 475 ASN A CA 1
ATOM 3564 C C . ASN A 1 475 ? -9.506 15.833 30.234 1.00 50.38 475 ASN A C 1
ATOM 3566 O O . ASN A 1 475 ? -10.125 16.204 31.220 1.00 50.38 475 ASN A O 1
ATOM 3570 N N . GLN A 1 476 ? -9.723 16.377 29.033 1.00 51.94 476 GLN A N 1
ATOM 3571 C CA . GLN A 1 476 ? -10.778 17.360 28.770 1.00 51.94 476 GLN A CA 1
ATOM 3572 C C . GLN A 1 476 ? -12.167 16.734 28.846 1.00 51.94 476 GLN A C 1
ATOM 3574 O O . GLN A 1 476 ? -13.031 17.321 29.475 1.00 51.94 476 GLN A O 1
ATOM 3579 N N . LEU A 1 477 ? -12.383 15.549 28.268 1.00 50.50 477 LEU A N 1
ATOM 3580 C CA . LEU A 1 477 ? -13.631 14.791 28.409 1.00 50.50 477 LEU A CA 1
ATOM 3581 C C . LEU A 1 477 ? -13.873 14.395 29.864 1.00 50.50 477 LEU A C 1
ATOM 3583 O O . LEU A 1 477 ? -14.991 14.531 30.346 1.00 50.50 477 LEU A O 1
ATOM 3587 N N . PHE A 1 478 ? -12.825 13.984 30.581 1.00 51.88 478 PHE A N 1
ATOM 3588 C CA . PHE A 1 478 ? -12.874 13.759 32.022 1.00 51.88 478 PHE A CA 1
ATOM 3589 C C . PHE A 1 478 ? -13.263 15.047 32.757 1.00 51.88 478 PHE A C 1
ATOM 3591 O O . PHE A 1 478 ? -14.187 15.004 33.544 1.00 51.88 478 PHE A O 1
ATOM 3598 N N . ASN A 1 479 ? -12.670 16.199 32.432 1.00 49.78 479 ASN A N 1
ATOM 3599 C CA . ASN A 1 479 ? -13.011 17.507 33.016 1.00 49.78 479 ASN A CA 1
ATOM 3600 C C . ASN A 1 479 ? -14.345 18.110 32.518 1.00 49.78 479 ASN A C 1
ATOM 3602 O O . ASN A 1 479 ? -14.803 19.104 33.072 1.00 49.78 479 ASN A O 1
ATOM 3606 N N . TYR A 1 480 ? -14.939 17.573 31.449 1.00 49.69 480 TYR A N 1
ATOM 3607 C CA . TYR A 1 480 ? -16.220 18.018 30.888 1.00 49.69 480 TYR A CA 1
ATOM 3608 C C . TYR A 1 480 ? -17.382 17.179 31.432 1.00 49.69 480 TYR A C 1
ATOM 3610 O O . TYR A 1 480 ? -18.430 17.720 31.761 1.00 49.69 480 TYR A O 1
ATOM 3618 N N . TYR A 1 481 ? -17.185 15.863 31.587 1.00 48.25 481 TYR A N 1
ATOM 3619 C CA . TYR A 1 481 ? -18.119 14.978 32.296 1.00 48.25 481 TYR A CA 1
ATOM 3620 C C . TYR A 1 481 ? -18.006 15.099 33.817 1.00 48.25 481 TYR A C 1
ATOM 3622 O O . TYR A 1 481 ? -18.975 14.862 34.534 1.00 48.25 481 TYR A O 1
ATOM 3630 N N . ILE A 1 482 ? -16.832 15.482 34.310 1.00 48.06 482 ILE A N 1
ATOM 3631 C CA . ILE A 1 482 ? -16.604 15.904 35.682 1.00 48.06 482 ILE A CA 1
ATOM 3632 C C . ILE A 1 482 ? -16.354 17.401 35.625 1.00 48.06 482 ILE A C 1
ATOM 3634 O O . ILE A 1 482 ? -15.207 17.836 35.556 1.00 48.06 482 ILE A O 1
ATOM 3638 N N . ASP A 1 483 ? -17.426 18.191 35.634 1.00 44.31 483 ASP A N 1
ATOM 3639 C CA . ASP A 1 483 ? -17.305 19.630 35.828 1.00 44.31 483 ASP A CA 1
ATOM 3640 C C . ASP A 1 483 ? -16.597 19.874 37.173 1.00 44.31 483 ASP A C 1
ATOM 3642 O O . ASP A 1 483 ? -17.176 19.763 38.257 1.00 44.31 483 ASP A O 1
ATOM 3646 N N . MET A 1 484 ? -15.296 20.162 37.109 1.00 45.81 484 MET A N 1
ATOM 3647 C CA . MET A 1 484 ? -14.466 20.433 38.283 1.00 45.81 484 MET A CA 1
ATOM 3648 C C . MET A 1 484 ? -14.925 21.694 39.033 1.00 45.81 484 MET A C 1
ATOM 3650 O O . MET A 1 484 ? -14.533 21.871 40.184 1.00 45.81 484 MET A O 1
ATOM 3654 N N . ASN A 1 485 ? -15.782 22.529 38.430 1.00 42.66 485 ASN A N 1
ATOM 3655 C CA . ASN A 1 485 ? -16.428 23.656 39.099 1.00 42.66 485 ASN A CA 1
ATOM 3656 C C . ASN A 1 485 ? -17.750 23.258 39.780 1.00 42.66 485 ASN A C 1
ATOM 3658 O O . ASN A 1 485 ? -18.111 23.876 40.784 1.00 42.66 485 ASN A O 1
ATOM 3662 N N . GLN A 1 486 ? -18.426 22.187 39.337 1.00 42.53 486 GLN A N 1
ATOM 3663 C CA . GLN A 1 486 ? -19.461 21.521 40.150 1.00 42.53 486 GLN A CA 1
ATOM 3664 C C . GLN A 1 486 ? -18.865 20.652 41.263 1.00 42.53 486 GLN A C 1
ATOM 3666 O O . GLN A 1 486 ? -19.511 20.411 42.279 1.00 42.53 486 GLN A O 1
ATOM 3671 N N . LEU A 1 487 ? -17.588 20.282 41.152 1.00 42.91 487 LEU A N 1
ATOM 3672 C CA . LEU A 1 487 ? -16.755 19.860 42.281 1.00 42.91 487 LEU A CA 1
ATOM 3673 C C . LEU A 1 487 ? -16.101 21.059 42.982 1.00 42.91 487 LEU A C 1
ATOM 3675 O O . LEU A 1 487 ? -14.928 21.017 43.359 1.00 42.91 487 LEU A O 1
ATOM 3679 N N . THR A 1 488 ? -16.866 22.117 43.249 1.00 41.62 488 THR A N 1
ATOM 3680 C CA . THR A 1 488 ? -16.427 23.239 44.101 1.00 41.62 488 THR A CA 1
ATOM 3681 C C . THR A 1 488 ? -15.999 22.766 45.501 1.00 41.62 488 THR A C 1
ATOM 3683 O O . THR A 1 488 ? -15.172 23.407 46.149 1.00 41.62 488 THR A O 1
ATOM 3686 N N . PHE A 1 489 ? -16.461 21.582 45.921 1.00 45.59 489 PHE A N 1
ATOM 3687 C CA . PHE A 1 489 ? -15.982 20.844 47.094 1.00 45.59 489 PHE A CA 1
ATOM 3688 C C . PHE A 1 489 ? -14.487 20.445 47.034 1.00 45.59 489 PHE A C 1
ATOM 3690 O O . PHE A 1 489 ? -13.844 20.359 48.078 1.00 45.59 489 PHE A O 1
ATOM 3697 N N . LEU A 1 490 ? -13.899 20.215 45.852 1.00 41.66 490 LEU A N 1
ATOM 3698 C CA . LEU A 1 490 ? -12.494 19.791 45.727 1.00 41.66 490 LEU A CA 1
ATOM 3699 C C . LEU A 1 490 ? -11.510 20.947 45.516 1.00 41.66 490 LEU A C 1
ATOM 3701 O O . LEU A 1 490 ? -10.345 20.815 45.895 1.00 41.66 490 LEU A O 1
ATOM 3705 N N . GLN A 1 491 ? -11.949 22.070 44.940 1.00 41.03 491 GLN A N 1
ATOM 3706 C CA . GLN A 1 491 ? -11.082 23.227 44.669 1.00 41.03 491 GLN A CA 1
ATOM 3707 C C . GLN A 1 491 ? -10.879 24.136 45.892 1.00 41.03 491 GLN A C 1
ATOM 3709 O O . GLN A 1 491 ? -9.867 24.826 45.977 1.00 41.03 491 GLN A O 1
ATOM 3714 N N . HIS A 1 492 ? -11.764 24.066 46.891 1.00 39.81 492 HIS A N 1
ATOM 3715 C CA . HIS A 1 492 ? -11.553 24.664 48.214 1.00 39.81 492 HIS A CA 1
ATOM 3716 C C . HIS A 1 492 ? -10.918 23.658 49.179 1.00 39.81 492 HIS A C 1
ATOM 3718 O O . HIS A 1 492 ? -11.378 23.488 50.306 1.00 39.81 492 HIS A O 1
ATOM 3724 N N . ARG A 1 493 ? -9.846 22.971 48.763 1.00 35.53 493 ARG A N 1
ATOM 3725 C CA . ARG A 1 493 ? -8.962 22.343 49.746 1.00 35.53 493 ARG A CA 1
ATOM 3726 C C . ARG A 1 493 ? -8.062 23.433 50.332 1.00 35.53 493 ARG A C 1
ATOM 3728 O O . ARG A 1 493 ? -7.113 23.833 49.654 1.00 35.53 493 ARG A O 1
ATOM 3735 N N . PRO A 1 494 ? -8.275 23.889 51.586 1.00 35.03 494 PRO A N 1
ATOM 3736 C CA . PRO A 1 494 ? -7.161 24.447 52.339 1.00 35.03 494 PRO A CA 1
ATOM 3737 C C . PRO A 1 494 ? -6.034 23.412 52.285 1.00 35.03 494 PRO A C 1
ATOM 3739 O O . PRO A 1 494 ? -6.318 22.210 52.243 1.00 35.03 494 PRO A O 1
ATOM 3742 N N . ALA A 1 495 ? -4.778 23.870 52.222 1.00 35.91 495 ALA A N 1
ATOM 3743 C CA . ALA A 1 495 ? -3.594 23.014 52.280 1.00 35.91 495 ALA A CA 1
ATOM 3744 C C . ALA A 1 495 ? -3.890 21.798 53.161 1.00 35.91 495 ALA A C 1
ATOM 3746 O O . ALA A 1 495 ? -4.333 21.998 54.294 1.00 35.91 495 ALA A O 1
ATOM 3747 N N . TYR A 1 496 ? -3.736 20.578 52.627 1.00 39.09 496 TYR A N 1
ATOM 3748 C CA . TYR A 1 496 ? -3.962 19.337 53.369 1.00 39.09 496 TYR A CA 1
ATOM 3749 C C . TYR A 1 496 ? -3.000 19.315 54.561 1.00 39.09 496 TYR A C 1
ATOM 3751 O O . TYR A 1 496 ? -1.903 18.768 54.519 1.00 39.09 496 TYR A O 1
ATOM 3759 N N . ARG A 1 497 ? -3.414 19.982 55.634 1.00 35.72 497 ARG A N 1
ATOM 3760 C CA . ARG A 1 497 ? -3.056 19.667 56.995 1.00 35.72 497 ARG A CA 1
ATOM 3761 C C . ARG A 1 497 ? -3.818 18.378 57.264 1.00 35.72 497 ARG A C 1
ATOM 3763 O O . ARG A 1 497 ? -5.016 18.340 56.972 1.00 35.72 497 ARG A O 1
ATOM 3770 N N . PRO A 1 498 ? -3.183 17.327 57.794 1.00 36.91 498 PRO A N 1
ATOM 3771 C CA . PRO A 1 498 ? -3.913 16.182 58.297 1.00 36.91 498 PRO A CA 1
ATOM 3772 C C . PRO A 1 498 ? -4.703 16.655 59.523 1.00 36.91 498 PRO A C 1
ATOM 3774 O O . PRO A 1 498 ? -4.282 16.488 60.661 1.00 36.91 498 PRO A O 1
ATOM 3777 N N . GLN A 1 499 ? -5.842 17.306 59.293 1.00 40.25 499 GLN A N 1
ATOM 3778 C CA . GLN A 1 499 ? -6.896 17.352 60.279 1.00 40.25 499 GLN A CA 1
ATOM 3779 C C . GLN A 1 499 ? -7.439 15.934 60.318 1.00 40.25 499 GLN A C 1
ATOM 3781 O O . GLN A 1 499 ? -7.949 15.398 59.335 1.00 40.25 499 GLN A O 1
ATOM 3786 N N . THR A 1 500 ? -7.199 15.294 61.448 1.00 44.12 500 THR A N 1
ATOM 3787 C CA . THR A 1 500 ? -7.721 14.002 61.858 1.00 44.12 500 THR A CA 1
ATOM 3788 C C . THR A 1 500 ? -9.245 13.998 61.763 1.00 44.12 500 THR A C 1
ATOM 3790 O O . THR A 1 500 ? -9.933 14.189 62.761 1.00 44.12 500 THR A O 1
ATOM 3793 N N . VAL A 1 501 ? -9.799 13.776 60.569 1.00 49.84 501 VAL A N 1
ATOM 3794 C CA . VAL A 1 501 ? -11.186 13.328 60.453 1.00 49.84 501 VAL A CA 1
ATOM 3795 C C . VAL A 1 501 ? -11.171 11.893 60.962 1.00 49.84 501 VAL A C 1
ATOM 3797 O O . VAL A 1 501 ? -10.650 10.992 60.297 1.00 49.84 501 VAL A O 1
ATOM 3800 N N . SER A 1 502 ? -11.615 11.707 62.205 1.00 63.50 502 SER A N 1
ATOM 3801 C CA . SER A 1 502 ? -11.617 10.397 62.860 1.00 63.50 502 SER A CA 1
ATOM 3802 C C . SER A 1 502 ? -12.511 9.416 62.099 1.00 63.50 502 SER A C 1
ATOM 3804 O O . SER A 1 502 ? -12.143 8.257 61.927 1.00 63.50 502 SER A O 1
ATOM 3806 N N . TRP A 1 503 ? -13.625 9.906 61.552 1.00 81.12 503 TRP A N 1
ATOM 3807 C CA . TRP A 1 503 ? -14.632 9.131 60.838 1.00 81.12 503 TRP A CA 1
ATOM 3808 C C . TRP A 1 503 ? -14.190 8.738 59.427 1.00 81.12 503 TRP A C 1
ATOM 3810 O O . TRP A 1 503 ? -13.887 9.582 58.583 1.00 81.12 503 TRP A O 1
ATOM 3820 N N . ARG A 1 504 ? -14.162 7.431 59.157 1.00 87.50 504 ARG A N 1
ATOM 3821 C CA . ARG A 1 504 ? -13.898 6.857 57.831 1.00 87.50 504 ARG A CA 1
ATOM 3822 C C . ARG A 1 504 ? -14.810 5.651 57.604 1.00 87.50 504 ARG A C 1
ATOM 3824 O O . ARG A 1 504 ? -15.216 4.997 58.561 1.00 87.50 504 ARG A O 1
ATOM 3831 N N . VAL A 1 505 ? -15.034 5.294 56.341 1.00 92.81 505 VAL A N 1
ATOM 3832 C CA . VAL A 1 505 ? -15.706 4.034 55.996 1.00 92.81 505 VAL A CA 1
ATOM 3833 C C . VAL A 1 505 ? -14.812 2.852 56.389 1.00 92.81 505 VAL A C 1
ATOM 3835 O O . VAL A 1 505 ? -13.602 2.838 56.113 1.00 92.81 505 VAL A O 1
ATOM 3838 N N . ARG A 1 506 ? -15.404 1.859 57.051 1.00 94.12 506 ARG A N 1
ATOM 3839 C CA . ARG A 1 506 ? -14.780 0.582 57.415 1.00 94.12 506 ARG A CA 1
ATOM 3840 C C . ARG A 1 506 ? -15.634 -0.584 56.947 1.00 94.12 506 ARG A C 1
ATOM 3842 O O . ARG A 1 506 ? -16.842 -0.445 56.790 1.00 94.12 506 ARG A O 1
ATOM 3849 N N . GLY A 1 507 ? -14.988 -1.729 56.742 1.00 95.88 507 GLY A N 1
ATOM 3850 C CA . GLY A 1 507 ? -15.662 -2.984 56.423 1.00 95.88 507 GLY A CA 1
ATOM 3851 C C . GLY A 1 507 ? -15.682 -3.918 57.629 1.00 95.88 507 GLY A C 1
ATOM 3852 O O . GLY A 1 507 ? -14.625 -4.229 58.176 1.00 95.88 507 GLY A O 1
ATOM 3853 N N . LEU A 1 508 ? -16.854 -4.411 58.013 1.00 96.62 508 LEU A N 1
ATOM 3854 C CA . LEU A 1 508 ? -17.034 -5.452 59.024 1.00 96.62 508 LEU A CA 1
ATOM 3855 C C . LEU A 1 508 ? -17.545 -6.728 58.353 1.00 96.62 508 LEU A C 1
ATOM 3857 O O . LEU A 1 508 ? -18.516 -6.700 57.599 1.00 96.62 508 LEU A O 1
ATOM 3861 N N . ARG A 1 509 ? -16.864 -7.849 58.604 1.00 96.75 509 ARG A N 1
ATOM 3862 C CA . ARG A 1 509 ? -17.206 -9.153 58.025 1.00 96.75 509 ARG A CA 1
ATOM 3863 C C . ARG A 1 509 ? -17.943 -10.024 59.033 1.00 96.75 509 ARG A C 1
ATOM 3865 O O . ARG A 1 509 ? -17.547 -10.083 60.196 1.00 96.75 509 ARG A O 1
ATOM 3872 N N . GLY A 1 510 ? -18.937 -10.756 58.546 1.00 97.19 510 GLY A N 1
ATOM 3873 C CA . GLY A 1 510 ? -19.607 -11.819 59.282 1.00 97.19 510 GLY A CA 1
ATOM 3874 C C . GLY A 1 510 ? -19.802 -13.072 58.427 1.00 97.19 510 GLY A C 1
ATOM 3875 O O . GLY A 1 510 ? -19.899 -12.970 57.203 1.00 97.19 510 GLY A O 1
ATOM 3876 N N . ALA A 1 511 ? -19.875 -14.249 59.043 1.00 97.38 511 ALA A N 1
ATOM 3877 C CA . ALA A 1 511 ? -20.285 -15.478 58.373 1.00 97.38 511 ALA A CA 1
ATOM 3878 C C . ALA A 1 511 ? -20.930 -16.483 59.339 1.00 97.38 511 ALA A C 1
ATOM 3880 O O . ALA A 1 511 ? -20.604 -16.517 60.524 1.00 97.38 511 ALA A O 1
ATOM 3881 N N . THR A 1 512 ? -21.824 -17.321 58.822 1.00 97.62 512 THR A N 1
ATOM 3882 C CA . THR A 1 512 ? -22.455 -18.432 59.551 1.00 97.62 512 THR A CA 1
ATOM 3883 C C . THR A 1 512 ? -22.789 -19.577 58.588 1.00 97.62 512 THR A C 1
ATOM 3885 O O . THR A 1 512 ? -22.772 -19.386 57.367 1.00 97.62 512 THR A O 1
ATOM 3888 N N . THR A 1 513 ? -23.085 -20.765 59.113 1.00 97.19 513 THR A N 1
ATOM 3889 C CA . THR A 1 513 ? -23.637 -21.889 58.338 1.00 97.19 513 THR A CA 1
ATOM 3890 C C . THR A 1 513 ? -25.074 -22.197 58.732 1.00 97.19 513 THR A C 1
ATOM 3892 O O . THR A 1 513 ? -25.529 -21.866 59.825 1.00 97.19 513 THR A O 1
ATOM 3895 N N . VAL A 1 514 ? -25.826 -22.820 57.832 1.00 96.69 514 VAL A N 1
ATOM 3896 C CA . VAL A 1 514 ? -27.226 -23.196 58.053 1.00 96.69 514 VAL A CA 1
ATOM 3897 C C . VAL A 1 514 ? -27.355 -24.717 58.039 1.00 96.69 514 VAL A C 1
ATOM 3899 O O . VAL A 1 514 ? -26.717 -25.397 57.240 1.00 96.69 514 VAL A O 1
ATOM 3902 N N . THR A 1 515 ? -28.180 -25.265 58.931 1.00 92.69 515 THR A N 1
ATOM 3903 C CA . THR A 1 515 ? -28.399 -26.715 59.067 1.00 92.69 515 THR A CA 1
ATOM 3904 C C . THR A 1 515 ? -29.205 -27.305 57.913 1.00 92.69 515 THR A C 1
ATOM 3906 O O . THR A 1 515 ? -29.014 -28.463 57.564 1.00 92.69 515 THR A O 1
ATOM 3909 N N . GLU A 1 516 ? -30.078 -26.526 57.282 1.00 95.19 516 GLU A N 1
ATOM 3910 C CA . GLU A 1 516 ? -30.919 -26.944 56.159 1.00 95.19 516 GLU A CA 1
ATOM 3911 C C . GLU A 1 516 ? -31.343 -25.732 55.317 1.00 95.19 516 GLU A C 1
ATOM 3913 O O . GLU A 1 516 ? -31.363 -24.600 55.798 1.00 95.19 516 GLU A O 1
ATOM 3918 N N . ASN A 1 517 ? -31.703 -25.958 54.053 1.00 95.94 517 ASN A N 1
ATOM 3919 C CA . ASN A 1 517 ? -32.214 -24.906 53.175 1.00 95.94 517 ASN A CA 1
ATOM 3920 C C . ASN A 1 517 ? -33.721 -24.682 53.408 1.00 95.94 517 ASN A C 1
ATOM 3922 O O . ASN A 1 517 ? -34.547 -24.991 52.552 1.00 95.94 517 ASN A O 1
ATOM 3926 N N . SER A 1 518 ? -34.080 -24.173 54.588 1.00 96.81 518 SER A N 1
ATOM 3927 C CA . SER A 1 518 ? -35.447 -23.762 54.928 1.00 96.81 518 SER A CA 1
ATOM 3928 C C . SER A 1 518 ? -35.481 -22.282 55.313 1.00 96.81 518 SER A C 1
ATOM 3930 O O . SER A 1 518 ? -34.526 -21.751 55.888 1.00 96.81 518 SER A O 1
ATOM 3932 N N . SER A 1 519 ? -36.584 -21.583 55.015 1.00 94.81 519 SER A N 1
ATOM 3933 C CA . SER A 1 519 ? -36.711 -20.151 55.330 1.00 94.81 519 SER A CA 1
ATOM 3934 C C . SER A 1 519 ? -36.566 -19.886 56.835 1.00 94.81 519 SER A C 1
ATOM 3936 O O . SER A 1 519 ? -36.013 -18.862 57.231 1.00 94.81 519 SER A O 1
ATOM 3938 N N . ARG A 1 520 ? -37.005 -20.836 57.675 1.00 95.94 520 ARG A N 1
ATOM 3939 C CA . ARG A 1 520 ? -36.848 -20.785 59.133 1.00 95.94 520 ARG A CA 1
ATOM 3940 C C . ARG A 1 520 ? -35.380 -20.890 59.549 1.00 95.94 520 ARG A C 1
ATOM 3942 O O . ARG A 1 520 ? -34.911 -20.009 60.264 1.00 95.94 520 ARG A O 1
ATOM 3949 N N . ALA A 1 521 ? -34.656 -21.906 59.074 1.00 95.94 521 ALA A N 1
ATOM 3950 C CA . ALA A 1 521 ? -33.261 -22.126 59.456 1.00 95.94 521 ALA A CA 1
ATOM 3951 C C . ALA A 1 521 ? -32.341 -20.985 58.988 1.00 95.94 521 ALA A C 1
ATOM 3953 O O . ALA A 1 521 ? -31.474 -20.537 59.741 1.00 95.94 521 ALA A O 1
ATOM 3954 N N . ILE A 1 522 ? -32.560 -20.463 57.773 1.00 97.00 522 ILE A N 1
ATOM 3955 C CA . ILE A 1 522 ? -31.828 -19.297 57.255 1.00 97.00 522 ILE A CA 1
ATOM 3956 C C . ILE A 1 522 ? -32.124 -18.059 58.110 1.00 97.00 522 ILE A C 1
ATOM 3958 O O . ILE A 1 522 ? -31.196 -17.357 58.511 1.00 97.00 522 ILE A O 1
ATOM 3962 N N . ALA A 1 523 ? -33.395 -17.795 58.435 1.00 96.50 523 ALA A N 1
ATOM 3963 C CA . ALA A 1 523 ? -33.763 -16.638 59.246 1.00 96.50 523 ALA A CA 1
ATOM 3964 C C . ALA A 1 523 ? -33.198 -16.709 60.672 1.00 96.50 523 ALA A C 1
ATOM 3966 O O . ALA A 1 523 ? -32.724 -15.700 61.188 1.00 96.50 523 ALA A O 1
ATOM 3967 N N . GLU A 1 524 ? -33.212 -17.885 61.302 1.00 96.31 524 GLU A N 1
ATOM 3968 C CA . GLU A 1 524 ? -32.596 -18.107 62.615 1.00 96.31 524 GLU A CA 1
ATOM 3969 C C . GLU A 1 524 ? -31.081 -17.847 62.572 1.00 96.31 524 GLU A C 1
ATOM 3971 O O . GLU A 1 524 ? -30.571 -17.095 63.400 1.00 96.31 524 GLU A O 1
ATOM 3976 N N . ALA A 1 525 ? -30.372 -18.372 61.565 1.00 97.00 525 ALA A N 1
ATOM 3977 C CA . ALA A 1 525 ? -28.929 -18.169 61.414 1.00 97.00 525 ALA A CA 1
ATOM 3978 C C . ALA A 1 525 ? -28.547 -16.700 61.150 1.00 97.00 525 ALA A C 1
ATOM 3980 O O . ALA A 1 525 ? -27.561 -16.204 61.696 1.00 97.00 525 ALA A O 1
ATOM 3981 N N . VAL A 1 526 ? -29.320 -15.990 60.320 1.00 97.25 526 VAL A N 1
ATOM 3982 C CA . VAL A 1 526 ? -29.079 -14.569 60.013 1.00 97.25 526 VAL A CA 1
ATOM 3983 C C . VAL A 1 526 ? -29.360 -13.685 61.230 1.00 97.25 526 VAL A C 1
ATOM 3985 O O . VAL A 1 526 ? -28.569 -12.783 61.505 1.00 97.25 526 VAL A O 1
ATOM 3988 N N . ARG A 1 527 ? -30.437 -13.951 61.987 1.00 96.31 527 ARG A N 1
ATOM 3989 C CA . ARG A 1 527 ? -30.733 -13.225 63.236 1.00 96.31 527 ARG A CA 1
ATOM 3990 C C . ARG A 1 527 ? -29.624 -13.417 64.262 1.00 96.31 527 ARG A C 1
ATOM 3992 O O . ARG A 1 527 ? -29.109 -12.426 64.761 1.00 96.31 527 ARG A O 1
ATOM 3999 N N . GLU A 1 528 ? -29.201 -14.661 64.486 1.00 96.56 528 GLU A N 1
ATOM 4000 C CA . GLU A 1 528 ? -28.098 -14.987 65.394 1.00 96.56 528 GLU A CA 1
ATOM 4001 C C . GLU A 1 528 ? -26.810 -14.242 65.007 1.00 96.56 528 GLU A C 1
ATOM 4003 O O . GLU A 1 528 ? -26.177 -13.600 65.845 1.00 96.56 528 GLU A O 1
ATOM 4008 N N . LEU A 1 529 ? -26.443 -14.263 63.719 1.00 96.88 529 LEU A N 1
ATOM 4009 C CA . LEU A 1 529 ? -25.256 -13.569 63.220 1.00 96.88 529 LEU A CA 1
ATOM 4010 C C . LEU A 1 529 ? -25.316 -12.056 63.482 1.00 96.88 529 LEU A C 1
ATOM 4012 O O . LEU A 1 529 ? -24.326 -11.474 63.929 1.00 96.88 529 LEU A O 1
ATOM 4016 N N . PHE A 1 530 ? -26.460 -11.420 63.223 1.00 95.94 530 PHE A N 1
ATOM 4017 C CA . PHE A 1 530 ? -26.629 -9.977 63.416 1.00 95.94 530 PHE A CA 1
ATOM 4018 C C . PHE A 1 530 ? -26.708 -9.580 64.889 1.00 95.94 530 PHE A C 1
ATOM 4020 O O . PHE A 1 530 ? -26.097 -8.584 65.265 1.00 95.94 530 PHE A O 1
ATOM 4027 N N . ASP A 1 531 ? -27.344 -10.389 65.739 1.00 94.69 531 ASP A N 1
ATOM 4028 C CA . ASP A 1 531 ? -27.373 -10.160 67.186 1.00 94.69 531 ASP A CA 1
ATOM 4029 C C . ASP A 1 531 ? -25.956 -10.152 67.781 1.00 94.69 531 ASP A C 1
ATOM 4031 O O . ASP A 1 531 ? -25.652 -9.360 68.676 1.00 94.69 531 ASP A O 1
ATOM 4035 N N . VAL A 1 532 ? -25.059 -11.009 67.277 1.00 95.25 532 VAL A N 1
ATOM 4036 C CA . VAL A 1 532 ? -23.653 -11.037 67.709 1.00 95.25 532 VAL A CA 1
ATOM 4037 C C . VAL A 1 532 ? -22.851 -9.882 67.100 1.00 95.25 532 VAL A C 1
ATOM 4039 O O . VAL A 1 532 ? -22.057 -9.261 67.809 1.00 95.25 532 VAL A O 1
ATOM 4042 N N . LEU A 1 533 ? -23.048 -9.567 65.813 1.00 94.69 533 LEU A N 1
ATOM 4043 C CA . LEU A 1 533 ? -22.359 -8.457 65.139 1.00 94.69 533 LEU A CA 1
ATOM 4044 C C . LEU A 1 533 ? -22.678 -7.106 65.788 1.00 94.69 533 LEU A C 1
ATOM 4046 O O . LEU A 1 533 ? -21.749 -6.352 66.085 1.00 94.69 533 LEU A O 1
ATOM 4050 N N . GLU A 1 534 ? -23.957 -6.828 66.042 1.00 92.00 534 GLU A N 1
ATOM 4051 C CA . GLU A 1 534 ? -24.420 -5.600 66.694 1.00 92.00 534 GLU A CA 1
ATOM 4052 C C . GLU A 1 534 ? -23.898 -5.513 68.131 1.00 92.00 534 GLU A C 1
ATOM 4054 O O . GLU A 1 534 ? -23.335 -4.489 68.517 1.00 92.00 534 GLU A O 1
ATOM 4059 N N . ARG A 1 535 ? -23.973 -6.610 68.899 1.00 91.69 535 ARG A N 1
ATOM 4060 C CA . ARG A 1 535 ? -23.471 -6.652 70.281 1.00 91.69 535 ARG A CA 1
ATOM 4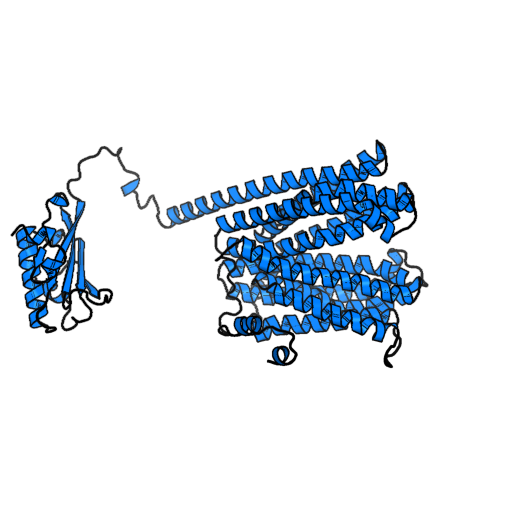061 C C . ARG A 1 535 ? -21.970 -6.380 70.373 1.00 91.69 535 ARG A C 1
ATOM 4063 O O . ARG A 1 535 ? -21.539 -5.676 71.281 1.00 91.69 535 ARG A O 1
ATOM 4070 N N . LYS A 1 536 ? -21.168 -6.940 69.461 1.00 93.50 536 LYS A N 1
ATOM 4071 C CA . LYS A 1 536 ? -19.703 -6.790 69.481 1.00 93.50 536 LYS A CA 1
ATOM 4072 C C . LYS A 1 536 ? -19.204 -5.459 68.919 1.00 93.50 536 LYS A C 1
ATOM 4074 O O . LYS A 1 536 ? -18.118 -5.031 69.296 1.00 93.50 536 LYS A O 1
ATOM 4079 N N . ASN A 1 537 ? -19.950 -4.827 68.012 1.00 92.88 537 ASN A N 1
ATOM 4080 C CA . ASN A 1 537 ? -19.466 -3.663 67.259 1.00 92.88 537 ASN A CA 1
ATOM 4081 C C . ASN A 1 537 ? -20.294 -2.385 67.458 1.00 92.88 537 ASN A C 1
ATOM 4083 O O . ASN A 1 537 ? -19.910 -1.363 66.899 1.00 92.88 537 ASN A O 1
ATOM 4087 N N . GLN A 1 538 ? -21.386 -2.429 68.236 1.00 87.94 538 GLN A N 1
ATOM 4088 C CA . GLN A 1 538 ? -22.282 -1.289 68.496 1.00 87.94 538 GLN A CA 1
ATOM 4089 C C . GLN A 1 538 ? -22.707 -0.596 67.193 1.00 87.94 538 GLN A C 1
ATOM 4091 O O . GLN A 1 538 ? -22.493 0.599 67.002 1.00 87.94 538 GLN A O 1
ATOM 4096 N N . LEU A 1 539 ? -23.232 -1.385 66.251 1.00 90.06 539 LEU A N 1
ATOM 4097 C CA . LEU A 1 539 ? -23.614 -0.882 64.934 1.00 90.06 539 LEU A CA 1
ATOM 4098 C C . LEU A 1 539 ? -24.831 0.037 65.045 1.00 90.06 539 LEU A C 1
ATOM 4100 O O . LEU A 1 539 ? -25.874 -0.374 65.546 1.00 90.06 539 LEU A O 1
ATOM 4104 N N . ASP A 1 540 ? -24.687 1.247 64.522 1.00 89.69 540 ASP A N 1
ATOM 4105 C CA . ASP A 1 540 ? -25.774 2.202 64.340 1.00 89.69 540 ASP A CA 1
ATOM 4106 C C . ASP A 1 540 ? -26.238 2.153 62.874 1.00 89.69 540 ASP A C 1
ATOM 4108 O O . ASP A 1 540 ? -25.431 2.467 61.987 1.00 89.69 540 ASP A O 1
ATOM 4112 N N . PRO A 1 541 ? -27.490 1.746 62.589 1.00 90.31 541 PRO A N 1
ATOM 4113 C CA . PRO A 1 541 ? -28.015 1.664 61.230 1.00 90.31 541 PRO A CA 1
ATOM 4114 C C . PRO A 1 541 ? -27.916 2.968 60.428 1.00 90.31 541 PRO A C 1
ATOM 4116 O O . PRO A 1 541 ? -27.692 2.900 59.220 1.00 90.31 541 PRO A O 1
ATOM 4119 N N . GLU A 1 542 ? -27.992 4.143 61.069 1.00 89.06 542 GLU A N 1
ATOM 4120 C CA . GLU A 1 542 ? -27.871 5.441 60.380 1.00 89.06 542 GLU A CA 1
ATOM 4121 C C . GLU A 1 542 ? -26.466 5.674 59.805 1.00 89.06 542 GLU A C 1
ATOM 4123 O O . GLU A 1 542 ? -26.275 6.433 58.852 1.00 89.06 542 GLU A O 1
ATOM 4128 N N . LEU A 1 543 ? -25.464 4.992 60.363 1.00 92.12 543 LEU A N 1
ATOM 4129 C CA . LEU A 1 543 ? -24.070 5.097 59.949 1.00 92.12 543 LEU A CA 1
ATOM 4130 C C . LEU A 1 543 ? -23.674 4.037 58.912 1.00 92.12 543 LEU A C 1
ATOM 4132 O O . LEU A 1 543 ? -22.544 4.072 58.403 1.00 92.12 543 LEU A O 1
ATOM 4136 N N . ILE A 1 544 ? -24.572 3.105 58.577 1.00 94.00 544 ILE A N 1
ATOM 4137 C CA . ILE A 1 544 ? -24.323 2.035 57.608 1.00 94.00 544 ILE A CA 1
ATOM 4138 C C . ILE A 1 544 ? -24.516 2.554 56.181 1.00 94.00 544 ILE A C 1
ATOM 4140 O O . ILE A 1 544 ? -25.584 3.002 55.784 1.00 94.00 544 ILE A O 1
ATOM 4144 N N . VAL A 1 545 ? -23.460 2.433 55.378 1.00 94.88 545 VAL A N 1
ATOM 4145 C CA . VAL A 1 545 ? -23.445 2.801 53.957 1.00 94.88 545 VAL A CA 1
ATOM 4146 C C . VAL A 1 545 ? -24.103 1.713 53.112 1.00 94.88 545 VAL A C 1
ATOM 4148 O O . VAL A 1 545 ? -24.899 2.012 52.227 1.00 94.88 545 VAL A O 1
ATOM 4151 N N . SER A 1 546 ? -23.746 0.448 53.345 1.00 96.94 546 SER A N 1
ATOM 4152 C CA . SER A 1 546 ? -24.355 -0.694 52.657 1.00 96.94 546 SER A CA 1
ATOM 4153 C C . SER A 1 546 ? -24.059 -2.015 53.362 1.00 96.94 546 SER A C 1
ATOM 4155 O O . SER A 1 546 ? -23.055 -2.147 54.072 1.00 96.94 546 SER A O 1
ATOM 4157 N N . VAL A 1 547 ? -24.909 -3.016 53.125 1.00 97.50 547 VAL A N 1
ATOM 4158 C CA . VAL A 1 547 ? -24.665 -4.403 53.527 1.00 97.50 547 VAL A CA 1
ATOM 4159 C C . VAL A 1 547 ? -24.848 -5.342 52.348 1.00 97.50 547 VAL A C 1
ATOM 4161 O O . VAL A 1 547 ? -25.889 -5.350 51.693 1.00 97.50 547 VAL A O 1
ATOM 4164 N N . VAL A 1 548 ? -23.834 -6.170 52.108 1.00 97.94 548 VAL A N 1
ATOM 4165 C CA . VAL A 1 548 ? -23.850 -7.186 51.055 1.00 97.94 548 VAL A CA 1
ATOM 4166 C C . VAL A 1 548 ? -23.808 -8.568 51.688 1.00 97.94 548 VAL A C 1
ATOM 4168 O O . VAL A 1 548 ? -22.844 -8.914 52.373 1.00 97.94 548 VAL A O 1
ATOM 4171 N N . PHE A 1 549 ? -24.836 -9.365 51.429 1.00 97.88 549 PHE A N 1
ATOM 4172 C CA . PHE A 1 549 ? -24.894 -10.781 51.756 1.00 97.88 549 PHE A CA 1
ATOM 4173 C C . PHE A 1 549 ? -24.447 -11.607 50.562 1.00 97.88 549 PHE A C 1
ATOM 4175 O O . PHE A 1 549 ? -24.814 -11.321 49.429 1.00 97.88 549 PHE A O 1
ATOM 4182 N N . SER A 1 550 ? -23.696 -12.671 50.815 1.00 97.06 550 SER A N 1
ATOM 4183 C CA . SER A 1 550 ? -23.403 -13.691 49.817 1.00 97.06 550 SER A CA 1
ATOM 4184 C C . SER A 1 550 ? -23.745 -15.069 50.360 1.00 97.06 550 SER A C 1
ATOM 4186 O O . SER A 1 550 ? -23.332 -15.412 51.470 1.00 97.06 550 SER A O 1
ATOM 4188 N N . VAL A 1 551 ? -24.460 -15.873 49.579 1.00 96.69 551 VAL A N 1
ATOM 4189 C CA . VAL A 1 551 ? -24.871 -17.233 49.964 1.00 96.69 551 VAL A CA 1
ATOM 4190 C C . VAL A 1 551 ? -24.322 -18.275 49.000 1.00 96.69 551 VAL A C 1
ATOM 4192 O O . VAL A 1 551 ? -24.169 -18.006 47.807 1.00 96.69 551 VAL A O 1
ATOM 4195 N N . THR A 1 552 ? -23.999 -19.460 49.509 1.00 96.25 552 THR A N 1
ATOM 4196 C CA . THR A 1 552 ? -23.680 -20.622 48.672 1.00 96.25 552 THR A CA 1
ATOM 4197 C C . THR A 1 552 ? -24.904 -21.059 47.856 1.00 96.25 552 THR A C 1
ATOM 4199 O O . THR A 1 552 ? -26.048 -20.766 48.204 1.00 96.25 552 THR A O 1
ATOM 4202 N N . LYS A 1 553 ? -24.672 -21.741 46.729 1.00 93.75 553 LYS A N 1
ATOM 4203 C CA . LYS A 1 553 ? -25.719 -22.086 45.747 1.00 93.75 553 LYS A CA 1
ATOM 4204 C C . LYS A 1 553 ? -26.813 -23.014 46.295 1.00 93.75 553 LYS A C 1
ATOM 4206 O O . LYS A 1 553 ? -27.922 -23.041 45.771 1.00 93.75 553 LYS A O 1
ATOM 4211 N N . ASP A 1 554 ? -26.495 -23.752 47.350 1.00 94.00 554 ASP A N 1
ATOM 4212 C CA . ASP A 1 554 ? -27.368 -24.668 48.083 1.00 94.00 554 ASP A CA 1
ATOM 4213 C C . ASP A 1 554 ? -28.309 -23.975 49.092 1.00 94.00 554 ASP A C 1
ATOM 4215 O O . ASP A 1 554 ? -29.105 -24.657 49.737 1.00 94.00 554 ASP A O 1
ATOM 4219 N N . LEU A 1 555 ? -28.280 -22.638 49.204 1.00 95.06 555 LEU A N 1
ATOM 4220 C CA . LEU A 1 555 ? -29.254 -21.844 49.962 1.00 95.06 555 LEU A CA 1
ATOM 4221 C C . LEU A 1 555 ? -30.062 -20.926 49.040 1.00 95.06 555 LEU A C 1
ATOM 4223 O O . LEU A 1 555 ? -29.529 -19.992 48.443 1.00 95.06 555 LEU A O 1
ATOM 4227 N N . ASN A 1 556 ? -31.369 -21.173 48.948 1.00 93.75 556 ASN A N 1
ATOM 4228 C CA . ASN A 1 556 ? -32.290 -20.390 48.117 1.00 93.75 556 ASN A CA 1
ATOM 4229 C C . ASN A 1 556 ? -33.716 -20.259 48.694 1.00 93.75 556 ASN A C 1
ATOM 4231 O O . ASN A 1 556 ? -34.594 -19.731 48.017 1.00 93.75 556 ASN A O 1
ATOM 4235 N N . ALA A 1 557 ? -33.961 -20.709 49.932 1.00 93.31 557 ALA A N 1
ATOM 4236 C CA . ALA A 1 557 ? -35.299 -20.697 50.530 1.00 93.31 557 ALA A CA 1
ATOM 4237 C C . ALA A 1 557 ? -35.776 -19.316 51.032 1.00 93.31 557 ALA A C 1
ATOM 4239 O O . ALA A 1 557 ? -36.974 -19.129 51.248 1.00 93.31 557 ALA A O 1
ATOM 4240 N N . ILE A 1 558 ? -34.873 -18.357 51.267 1.00 95.38 558 ILE A N 1
ATOM 4241 C CA . ILE A 1 558 ? -35.192 -16.952 51.580 1.00 95.38 558 ILE A CA 1
ATOM 4242 C C . ILE A 1 558 ? -33.949 -16.070 51.388 1.00 95.38 558 ILE A C 1
ATOM 4244 O O . ILE A 1 558 ? -32.823 -16.528 51.577 1.00 95.38 558 ILE A O 1
ATOM 4248 N N . PHE A 1 559 ? -34.157 -14.798 51.050 1.00 96.50 559 PHE A N 1
ATOM 4249 C CA . PHE A 1 559 ? -33.115 -13.774 50.966 1.00 96.50 559 PHE A CA 1
ATOM 4250 C C . PHE A 1 559 ? -32.652 -13.313 52.364 1.00 96.50 559 PHE A C 1
ATOM 4252 O O . PHE A 1 559 ? -33.481 -12.776 53.109 1.00 96.50 559 PHE A O 1
ATOM 4259 N N . PRO A 1 560 ? -31.367 -13.461 52.749 1.00 96.56 560 PRO A N 1
ATOM 4260 C CA . PRO A 1 560 ? -30.852 -12.962 54.029 1.00 96.56 560 PRO A CA 1
ATOM 4261 C C . PRO A 1 560 ? -31.138 -11.479 54.291 1.00 96.56 560 PRO A C 1
ATOM 4263 O O . PRO A 1 560 ? -31.529 -11.130 55.408 1.00 96.56 560 PRO A O 1
ATOM 4266 N N . ALA A 1 561 ? -31.038 -10.615 53.274 1.00 95.50 561 ALA A N 1
ATOM 4267 C CA . ALA A 1 561 ? -31.373 -9.198 53.414 1.00 95.50 561 ALA A CA 1
ATOM 4268 C C . ALA A 1 561 ? -32.812 -8.975 53.904 1.00 95.50 561 ALA A C 1
ATOM 4270 O O . ALA A 1 561 ? -33.058 -8.105 54.741 1.00 95.50 561 ALA A O 1
ATOM 4271 N N . SER A 1 562 ? -33.768 -9.786 53.435 1.00 93.88 562 SER A N 1
ATOM 4272 C CA . SER A 1 562 ? -35.171 -9.677 53.854 1.00 93.88 562 SER A CA 1
ATOM 4273 C C . SER A 1 562 ? -35.360 -9.972 55.346 1.00 93.88 562 SER A C 1
ATOM 4275 O O . SER A 1 562 ? -36.222 -9.375 55.986 1.00 93.88 562 SER A O 1
ATOM 4277 N N . VAL A 1 563 ? -34.518 -10.829 55.933 1.00 94.50 563 VAL A N 1
ATOM 4278 C CA . VAL A 1 563 ? -34.551 -11.140 57.369 1.00 94.50 563 VAL A CA 1
ATOM 4279 C C . VAL A 1 563 ? -34.086 -9.932 58.183 1.00 94.50 563 VAL A C 1
ATOM 4281 O O . VAL A 1 563 ? -34.723 -9.584 59.176 1.00 94.50 563 VAL A O 1
ATOM 4284 N N . VAL A 1 564 ? -33.014 -9.265 57.746 1.00 94.88 564 VAL A N 1
ATOM 4285 C CA . VAL A 1 564 ? -32.445 -8.096 58.440 1.00 94.88 564 VAL A CA 1
ATOM 4286 C C . VAL A 1 564 ? -33.309 -6.848 58.287 1.00 94.88 564 VAL A C 1
ATOM 4288 O O . VAL A 1 564 ? -33.384 -6.056 59.219 1.00 94.88 564 VAL A O 1
ATOM 4291 N N . ARG A 1 565 ? -34.047 -6.704 57.180 1.00 92.75 565 ARG A N 1
ATOM 4292 C CA . ARG A 1 565 ? -34.970 -5.578 56.954 1.00 92.75 565 ARG A CA 1
ATOM 4293 C C . ARG A 1 565 ? -36.024 -5.408 58.060 1.00 92.75 565 ARG A C 1
ATOM 4295 O O . ARG A 1 565 ? -36.498 -4.302 58.273 1.00 92.75 565 ARG A O 1
ATOM 4302 N N . HIS A 1 566 ? -36.379 -6.482 58.767 1.00 88.19 566 HIS A N 1
ATOM 4303 C CA . HIS A 1 566 ? -37.342 -6.443 59.873 1.00 88.19 566 HIS A CA 1
ATOM 4304 C C . HIS A 1 566 ? -36.733 -5.970 61.207 1.00 88.19 566 HIS A C 1
ATOM 4306 O O . HIS A 1 566 ? -37.446 -5.904 62.209 1.00 88.19 566 HIS A O 1
ATOM 4312 N N . ARG A 1 567 ? -35.424 -5.682 61.257 1.00 90.56 567 ARG A N 1
ATOM 4313 C CA . ARG A 1 567 ? -34.767 -5.141 62.453 1.00 90.56 567 ARG A CA 1
ATOM 4314 C C . ARG A 1 567 ? -35.052 -3.634 62.590 1.00 90.56 567 ARG A C 1
ATOM 4316 O O . ARG A 1 567 ? -35.143 -2.942 61.575 1.00 90.56 567 ARG A O 1
ATOM 4323 N N . PRO A 1 568 ? -35.161 -3.098 63.819 1.00 87.88 568 PRO A N 1
ATOM 4324 C CA . PRO A 1 568 ? -35.397 -1.669 64.038 1.00 87.8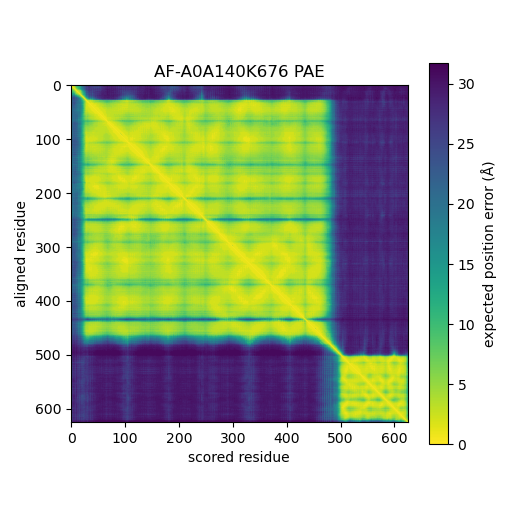8 568 PRO A CA 1
ATOM 4325 C C . PRO A 1 568 ? -34.304 -0.791 63.407 1.00 87.88 568 PRO A C 1
ATOM 4327 O O . PRO A 1 568 ? -33.124 -1.024 63.654 1.00 87.88 568 PRO A O 1
ATOM 4330 N N . GLY A 1 569 ? -34.688 0.206 62.604 1.00 87.00 569 GLY A N 1
ATOM 4331 C CA . GLY A 1 569 ? -33.769 1.163 61.962 1.00 87.00 569 GLY A CA 1
ATOM 4332 C C . GLY A 1 569 ? -33.074 0.667 60.685 1.00 87.00 569 GLY A C 1
ATOM 4333 O O . GLY A 1 569 ? -32.305 1.404 60.077 1.00 87.00 569 GLY A O 1
ATOM 4334 N N . TRP A 1 570 ? -33.332 -0.571 60.249 1.00 92.50 570 TRP A N 1
ATOM 4335 C CA . TRP A 1 570 ? -32.720 -1.165 59.049 1.00 92.50 570 TRP A CA 1
ATOM 4336 C C . TRP A 1 570 ? -33.546 -0.969 57.763 1.00 92.50 570 TRP A C 1
ATOM 4338 O O . TRP A 1 570 ? -33.178 -1.443 56.681 1.00 92.50 570 TRP A O 1
ATOM 4348 N N . ASP A 1 571 ? -34.671 -0.266 57.850 1.00 88.25 571 ASP A N 1
ATOM 4349 C CA . ASP A 1 571 ? -35.602 -0.006 56.753 1.00 88.25 571 ASP A CA 1
ATOM 4350 C C . ASP A 1 571 ? -34.990 0.858 55.641 1.00 88.25 571 ASP A C 1
ATOM 4352 O O . ASP A 1 571 ? -35.258 0.602 54.466 1.00 88.25 571 ASP A O 1
ATOM 4356 N N . LEU A 1 572 ? -34.086 1.782 55.986 1.00 87.75 572 LEU A N 1
ATOM 4357 C CA . LEU A 1 572 ? -33.391 2.659 55.033 1.00 87.75 572 LEU A CA 1
ATOM 4358 C C . LEU A 1 572 ? -31.993 2.169 54.622 1.00 87.75 572 LEU A C 1
ATOM 4360 O O . LEU A 1 572 ? -31.407 2.710 53.684 1.00 87.75 572 LEU A O 1
ATOM 4364 N N . VAL A 1 573 ? -31.459 1.129 55.269 1.00 93.94 573 VAL A N 1
ATOM 4365 C CA . VAL A 1 573 ? -30.122 0.606 54.952 1.00 93.94 573 VAL A CA 1
ATOM 4366 C C . VAL A 1 573 ? -30.137 -0.066 53.568 1.00 93.94 573 VAL A C 1
ATOM 4368 O O . VAL A 1 573 ? -31.000 -0.913 53.305 1.00 93.94 573 VAL A O 1
ATOM 4371 N N . PRO A 1 574 ? -29.200 0.251 52.654 1.00 94.94 574 PRO A N 1
ATOM 4372 C CA . PRO A 1 574 ? -29.071 -0.468 51.389 1.00 94.94 574 PRO A CA 1
ATOM 4373 C C . PRO A 1 574 ? -28.589 -1.906 51.628 1.00 94.94 574 PRO A C 1
ATOM 4375 O O . PRO A 1 574 ? -27.469 -2.125 52.095 1.00 94.94 574 PRO A O 1
ATOM 4378 N N . LEU A 1 575 ? -29.432 -2.889 51.298 1.00 95.88 575 LEU A N 1
ATOM 4379 C CA . LEU A 1 575 ? -29.144 -4.318 51.450 1.00 95.88 575 LEU A CA 1
ATOM 4380 C C . LEU A 1 575 ? -29.116 -4.995 50.077 1.00 95.88 575 LEU A C 1
ATOM 4382 O O . LEU A 1 575 ? -30.007 -4.761 49.259 1.00 95.88 575 LEU A O 1
ATOM 4386 N N . LEU A 1 576 ? -28.124 -5.850 49.837 1.00 96.31 576 LEU A N 1
ATOM 4387 C CA . LEU A 1 576 ? -27.987 -6.610 48.595 1.00 96.31 576 LEU A CA 1
ATOM 4388 C C . LEU A 1 576 ? -27.655 -8.073 48.893 1.00 96.31 576 LEU A C 1
ATOM 4390 O O . LEU A 1 576 ? -26.712 -8.345 49.631 1.00 96.31 576 LEU A O 1
ATOM 4394 N N . ASP A 1 577 ? -28.376 -9.002 48.270 1.00 96.62 577 ASP A N 1
ATOM 4395 C CA . ASP A 1 577 ? -28.025 -10.423 48.265 1.00 96.62 577 ASP A CA 1
ATOM 4396 C C . ASP A 1 577 ? -27.352 -10.797 46.942 1.00 96.62 577 ASP A C 1
ATOM 4398 O O . ASP A 1 577 ? -27.833 -10.455 45.860 1.00 96.62 577 ASP A O 1
ATOM 4402 N N . VAL A 1 578 ? -26.250 -11.538 47.021 1.00 96.50 578 VAL A N 1
ATOM 4403 C CA . VAL A 1 578 ? -25.569 -12.131 45.867 1.00 96.50 578 VAL A CA 1
ATOM 4404 C C . VAL A 1 578 ? -25.366 -13.630 46.075 1.00 96.50 578 VAL A C 1
ATOM 4406 O O . VAL A 1 578 ? -25.288 -14.126 47.200 1.00 96.50 578 VAL A O 1
ATOM 4409 N N . GLN A 1 579 ? -25.245 -14.376 44.982 1.00 94.31 579 GLN A N 1
ATOM 4410 C CA . GLN A 1 579 ? -24.835 -15.776 45.041 1.00 94.31 579 GLN A CA 1
ATOM 4411 C C . GLN A 1 579 ? -23.310 -15.873 44.937 1.00 94.31 579 GLN A C 1
ATOM 4413 O O . GLN A 1 579 ? -22.677 -15.147 44.170 1.00 94.31 579 GLN A O 1
ATOM 4418 N N . GLN A 1 580 ? -22.709 -16.751 45.733 1.00 91.75 580 GLN A N 1
ATOM 4419 C CA . GLN A 1 580 ? -21.274 -17.007 45.697 1.00 91.75 580 GLN A CA 1
ATOM 4420 C C . GLN A 1 580 ? -20.886 -17.794 44.441 1.00 91.75 580 GLN A C 1
ATOM 4422 O O . GLN A 1 580 ? -21.680 -18.567 43.904 1.00 91.75 580 GLN A O 1
ATOM 4427 N N . MET A 1 581 ? -19.638 -17.620 44.002 1.00 89.94 581 MET A N 1
ATOM 4428 C CA . MET A 1 581 ? -19.033 -18.499 43.002 1.00 89.94 581 MET A CA 1
ATOM 4429 C C . MET A 1 581 ? -19.032 -19.941 43.521 1.00 89.94 581 MET A C 1
ATOM 4431 O O . MET A 1 581 ? -18.660 -20.182 44.668 1.00 89.94 581 MET A O 1
ATOM 4435 N N . ASP A 1 582 ? -19.443 -20.878 42.670 1.00 89.56 582 ASP A N 1
ATOM 4436 C CA . ASP A 1 582 ? -19.479 -22.304 42.987 1.00 89.56 582 ASP A CA 1
ATOM 4437 C C . ASP A 1 582 ? -18.053 -22.872 42.985 1.00 89.56 582 ASP A C 1
ATOM 4439 O O . ASP A 1 582 ? -17.382 -22.884 41.950 1.00 89.56 582 ASP A O 1
ATOM 4443 N N . VAL A 1 583 ? -17.573 -23.280 44.161 1.00 87.56 583 VAL A N 1
ATOM 4444 C CA . VAL A 1 583 ? -16.228 -23.831 44.360 1.00 87.56 583 VAL A CA 1
ATOM 4445 C C . VAL A 1 583 ? -16.375 -25.242 44.936 1.00 87.56 583 VAL A C 1
ATOM 4447 O O . VAL A 1 583 ? -16.902 -25.371 46.049 1.00 87.56 583 VAL A O 1
ATOM 4450 N N . PRO A 1 584 ? -15.913 -26.290 44.222 1.00 86.88 584 PRO A N 1
ATOM 4451 C CA . PRO A 1 584 ? -15.909 -27.658 44.737 1.00 86.88 584 PRO A CA 1
ATOM 4452 C C . PRO A 1 584 ? -15.206 -27.745 46.096 1.00 86.88 584 PRO A C 1
ATOM 4454 O O . PRO A 1 584 ? -14.216 -27.051 46.324 1.00 86.88 584 PRO A O 1
ATOM 4457 N N . ASP A 1 585 ? -15.742 -28.566 47.000 1.00 85.94 585 ASP A N 1
ATOM 4458 C CA . ASP A 1 585 ? -15.231 -28.794 48.364 1.00 85.94 585 ASP A CA 1
ATOM 4459 C C . ASP A 1 585 ? -15.211 -27.557 49.288 1.00 85.94 585 ASP A C 1
ATOM 4461 O O . ASP A 1 585 ? -14.644 -27.591 50.383 1.00 85.94 585 ASP A O 1
ATOM 4465 N N . SER A 1 586 ? -15.852 -26.453 48.885 1.00 89.25 586 SER A N 1
ATOM 4466 C CA . SER A 1 586 ? -16.035 -25.290 49.758 1.00 89.25 586 SER A CA 1
ATOM 4467 C C . SER A 1 586 ? -17.127 -25.524 50.808 1.00 89.25 586 SER A C 1
ATOM 4469 O O . SER A 1 586 ? -18.007 -26.368 50.645 1.00 89.25 586 SER A O 1
ATOM 4471 N N . LEU A 1 587 ? -17.063 -24.769 51.912 1.00 93.12 587 LEU A N 1
ATOM 4472 C CA . LEU A 1 587 ? -17.989 -24.901 53.039 1.00 93.12 587 LEU A CA 1
ATOM 4473 C C . LEU A 1 587 ? -19.457 -24.732 52.582 1.00 93.12 587 LEU A C 1
ATOM 4475 O O . LEU A 1 587 ? -19.822 -23.615 52.197 1.00 93.12 587 LEU A O 1
ATOM 4479 N N . PRO A 1 588 ? -20.296 -25.786 52.650 1.00 93.81 588 PRO A N 1
ATOM 4480 C CA . PRO A 1 588 ? -21.670 -25.736 52.160 1.00 93.81 588 PRO A CA 1
ATOM 4481 C C . PRO A 1 588 ? -22.580 -24.951 53.108 1.00 93.81 588 PRO A C 1
ATOM 4483 O O . PRO A 1 588 ? -22.252 -24.724 54.277 1.00 93.81 588 PRO A O 1
ATOM 4486 N N . ARG A 1 589 ? -23.758 -24.562 52.610 1.00 95.75 589 ARG A N 1
ATOM 4487 C CA . ARG A 1 589 ? -24.807 -23.840 53.348 1.00 95.75 589 ARG A CA 1
ATOM 4488 C C . ARG A 1 589 ? -24.278 -22.629 54.120 1.00 95.75 589 ARG A C 1
ATOM 4490 O O . ARG A 1 589 ? -24.660 -22.402 55.269 1.00 95.75 589 ARG A O 1
ATOM 4497 N N . CYS A 1 590 ? -23.383 -21.854 53.513 1.00 96.88 590 CYS A N 1
ATOM 4498 C CA . CYS A 1 590 ? -22.692 -20.749 54.169 1.00 96.88 590 CYS A CA 1
ATOM 4499 C C . CYS A 1 590 ? -23.239 -19.387 53.722 1.00 96.88 590 CYS A C 1
ATOM 4501 O O . CYS A 1 590 ? -23.277 -19.064 52.532 1.00 96.88 590 CYS A O 1
ATOM 4503 N N . ILE A 1 591 ? -23.595 -18.553 54.701 1.00 97.62 591 ILE A N 1
ATOM 4504 C CA . ILE A 1 591 ? -24.002 -17.157 54.517 1.00 97.62 591 ILE A CA 1
ATOM 4505 C C . ILE A 1 591 ? -22.852 -16.272 54.988 1.00 97.62 591 ILE A C 1
ATOM 4507 O O . ILE A 1 591 ? -22.386 -16.408 56.119 1.00 97.62 591 ILE A O 1
ATOM 4511 N N . ARG A 1 592 ? -22.404 -15.343 54.144 1.00 97.88 592 ARG A N 1
ATOM 4512 C CA . ARG A 1 592 ? -21.396 -14.330 54.489 1.00 97.88 592 ARG A CA 1
ATOM 4513 C C . ARG A 1 592 ? -21.981 -12.941 54.326 1.00 97.88 592 ARG A C 1
ATOM 4515 O O . ARG A 1 592 ? -22.787 -12.721 53.431 1.00 97.88 592 ARG A O 1
ATOM 4522 N N . VAL A 1 593 ? -21.533 -12.004 55.147 1.00 97.75 593 VAL A N 1
ATOM 4523 C CA . VAL A 1 593 ? -21.973 -10.612 55.118 1.00 97.75 593 VAL A CA 1
ATOM 4524 C C . VAL A 1 593 ? -20.782 -9.662 55.186 1.00 97.75 593 VAL A C 1
ATOM 4526 O O . VAL A 1 593 ? -19.816 -9.900 55.917 1.00 97.75 593 VAL A O 1
ATOM 4529 N N . LEU A 1 594 ? -20.848 -8.582 54.412 1.00 97.88 594 LEU A N 1
ATOM 4530 C CA . LEU A 1 594 ? -19.945 -7.443 54.492 1.00 97.88 594 LEU A CA 1
ATOM 4531 C C . LEU A 1 594 ? -20.767 -6.185 54.769 1.00 97.88 594 LEU A C 1
ATOM 4533 O O . LEU A 1 594 ? -21.574 -5.782 53.937 1.00 97.88 594 LEU A O 1
ATOM 4537 N N . ILE A 1 595 ? -20.529 -5.567 55.922 1.00 97.25 595 ILE A N 1
ATOM 4538 C CA . ILE A 1 595 ? -21.142 -4.304 56.333 1.00 97.25 595 ILE A CA 1
ATOM 4539 C C . ILE A 1 595 ? -20.123 -3.193 56.098 1.00 97.25 595 ILE A C 1
ATOM 4541 O O . ILE A 1 595 ? -19.005 -3.259 56.610 1.00 97.25 595 ILE A O 1
ATOM 4545 N N . GLN A 1 596 ? -20.497 -2.178 55.326 1.00 97.19 596 GLN A N 1
ATOM 4546 C CA . GLN A 1 596 ? -19.722 -0.955 55.149 1.00 97.19 596 GLN A CA 1
ATOM 4547 C C . GLN A 1 596 ? -20.388 0.161 55.943 1.00 97.19 596 GLN A C 1
ATOM 4549 O O . GLN A 1 596 ? -21.552 0.462 55.700 1.00 97.19 596 GLN A O 1
ATOM 4554 N N . PHE A 1 597 ? -19.675 0.776 56.882 1.00 94.56 597 PHE A N 1
ATOM 4555 C CA . PHE A 1 597 ? -20.243 1.822 57.735 1.00 94.56 597 PHE A CA 1
ATOM 4556 C C . PHE A 1 597 ? -19.198 2.862 58.134 1.00 94.56 597 PHE A C 1
ATOM 4558 O O . PHE A 1 597 ? -17.990 2.605 58.093 1.00 94.56 597 PHE A O 1
ATOM 4565 N N . ASN A 1 598 ? -19.668 4.057 58.476 1.00 92.50 598 ASN A N 1
ATOM 4566 C CA . ASN A 1 598 ? -18.831 5.146 58.954 1.00 92.50 598 ASN A CA 1
ATOM 4567 C C . ASN A 1 598 ? -18.559 4.967 60.447 1.00 92.50 598 ASN A C 1
ATOM 4569 O O . ASN A 1 598 ? -19.482 4.821 61.239 1.00 92.50 598 ASN A O 1
ATOM 4573 N N . THR A 1 599 ? -17.289 4.995 60.847 1.00 88.62 599 THR A N 1
ATOM 4574 C CA . THR A 1 599 ? -16.909 4.907 62.262 1.00 88.62 599 THR A CA 1
ATOM 4575 C C . THR A 1 599 ? -15.610 5.667 62.527 1.00 88.62 599 THR A C 1
ATOM 4577 O O . THR A 1 599 ? -14.739 5.714 61.646 1.00 88.62 599 THR A O 1
ATOM 4580 N N . PRO A 1 600 ? -15.442 6.270 63.722 1.00 86.19 600 PRO A N 1
ATOM 4581 C CA . PRO A 1 600 ? -14.175 6.855 64.132 1.00 86.19 600 PRO A CA 1
ATOM 4582 C C . PRO A 1 600 ? -13.146 5.788 64.530 1.00 86.19 600 PRO A C 1
ATOM 4584 O O . PRO A 1 600 ? -11.963 6.091 64.687 1.00 86.19 600 PRO A O 1
ATOM 4587 N N . LEU A 1 601 ? -13.583 4.535 64.699 1.00 87.56 601 LEU A N 1
ATOM 4588 C CA . LEU A 1 601 ? -12.732 3.439 65.128 1.00 87.56 601 LEU A CA 1
ATOM 4589 C C . LEU A 1 601 ? -11.757 3.001 64.012 1.00 87.56 601 LEU A C 1
ATOM 4591 O O . LEU A 1 601 ? -12.084 2.990 62.812 1.00 87.56 601 LEU A O 1
ATOM 4595 N N . PRO A 1 602 ? -10.520 2.615 64.372 1.00 89.06 602 PRO A N 1
ATOM 4596 C CA . PRO A 1 602 ? -9.615 1.976 63.428 1.00 89.06 602 PRO A CA 1
ATOM 4597 C C . PRO A 1 602 ? -10.141 0.586 63.040 1.00 89.06 602 PRO A C 1
ATOM 4599 O O . PRO A 1 602 ? -10.855 -0.062 63.800 1.00 89.06 602 PRO A O 1
ATOM 4602 N N . GLN A 1 603 ? -9.747 0.090 61.862 1.00 90.62 603 GLN A N 1
ATOM 4603 C CA . GLN A 1 603 ? -10.162 -1.232 61.363 1.00 90.62 603 GLN A CA 1
ATOM 4604 C C . GLN A 1 603 ? -9.814 -2.377 62.335 1.00 90.62 603 GLN A C 1
ATOM 4606 O O . GLN A 1 603 ? -10.516 -3.380 62.369 1.00 90.62 603 GLN A O 1
ATOM 4611 N N . THR A 1 604 ? -8.749 -2.217 63.124 1.00 88.75 604 THR A N 1
ATOM 4612 C CA . THR A 1 604 ? -8.281 -3.183 64.129 1.00 88.75 604 THR A CA 1
ATOM 4613 C C . THR A 1 604 ? -9.176 -3.278 65.364 1.00 88.75 604 THR A C 1
ATOM 4615 O O . THR A 1 604 ? -9.085 -4.266 66.082 1.00 88.75 604 THR A O 1
ATOM 4618 N N . ALA A 1 605 ? -10.029 -2.282 65.619 1.00 90.06 605 ALA A N 1
ATOM 4619 C CA . ALA A 1 605 ? -10.980 -2.305 66.731 1.00 90.06 605 ALA A CA 1
ATOM 4620 C C . ALA A 1 605 ? -12.293 -3.025 66.376 1.00 90.06 605 ALA A C 1
ATOM 4622 O O . ALA A 1 605 ? -13.087 -3.318 67.266 1.00 90.06 605 ALA A O 1
ATOM 4623 N N . LEU A 1 606 ? -12.530 -3.309 65.090 1.00 92.50 606 LEU A N 1
ATOM 4624 C CA . LEU A 1 606 ? -13.726 -4.012 64.635 1.00 92.50 606 LEU A CA 1
ATOM 4625 C C . LEU A 1 606 ? -13.574 -5.519 64.829 1.00 92.50 606 LEU A C 1
ATOM 4627 O O . LEU A 1 606 ? -12.553 -6.105 64.470 1.00 92.50 606 LEU A O 1
ATOM 4631 N N . GLN A 1 607 ? -14.622 -6.148 65.349 1.00 94.00 607 GLN A N 1
ATOM 4632 C CA . GLN A 1 607 ? -14.650 -7.562 65.694 1.00 94.00 607 GLN A CA 1
ATOM 4633 C C . GLN A 1 607 ? -15.491 -8.341 64.677 1.00 94.00 607 GLN A C 1
ATOM 4635 O O . GLN A 1 607 ? -16.720 -8.386 64.806 1.00 94.00 607 GLN A O 1
ATOM 4640 N N . PRO A 1 608 ? -14.869 -8.955 63.654 1.00 95.00 608 PRO A N 1
ATOM 4641 C CA . PRO A 1 608 ? -15.592 -9.805 62.719 1.00 95.00 608 PRO A CA 1
ATOM 4642 C C . PRO A 1 608 ? -16.137 -11.058 63.421 1.00 95.00 608 PRO A C 1
ATOM 4644 O O . PRO A 1 608 ? -15.565 -11.538 64.399 1.00 95.00 608 PRO A O 1
ATOM 4647 N N . VAL A 1 609 ? -17.245 -11.595 62.911 1.00 95.50 609 VAL A N 1
ATOM 4648 C CA . VAL A 1 609 ? -17.990 -12.687 63.562 1.00 95.50 609 VAL A CA 1
ATOM 4649 C C . VAL A 1 609 ? -18.103 -13.885 62.630 1.00 95.50 609 VAL A C 1
ATOM 4651 O O . VAL A 1 609 ? -18.644 -13.768 61.537 1.00 95.50 609 VAL A O 1
ATOM 4654 N N . TYR A 1 610 ? -17.628 -15.047 63.065 1.00 95.69 610 TYR A N 1
ATOM 4655 C CA . TYR A 1 610 ? -17.759 -16.304 62.331 1.00 95.69 610 TYR A CA 1
ATOM 4656 C C . TYR A 1 610 ? -18.403 -17.328 63.261 1.00 95.69 610 TYR A C 1
ATOM 4658 O O . TYR A 1 610 ? -17.810 -17.692 64.272 1.00 95.69 610 TYR A O 1
ATOM 4666 N N . LEU A 1 611 ? -19.633 -17.736 62.956 1.00 93.94 611 LEU A N 1
ATOM 4667 C CA . LEU A 1 611 ? -20.414 -18.663 63.775 1.00 93.94 611 LEU A CA 1
ATOM 4668 C C . LEU A 1 611 ? -20.472 -20.048 63.132 1.00 93.94 611 LEU A C 1
ATOM 4670 O O . LEU A 1 611 ? -20.358 -20.180 61.910 1.00 93.94 611 LEU A O 1
ATOM 4674 N N . ARG A 1 612 ? -20.728 -21.068 63.960 1.00 93.56 612 ARG A N 1
ATOM 4675 C CA . ARG A 1 612 ? -20.906 -22.462 63.521 1.00 93.56 612 ARG A CA 1
ATOM 4676 C C . ARG A 1 612 ? -19.693 -22.918 62.695 1.00 93.56 612 ARG A C 1
ATOM 4678 O O . ARG A 1 612 ? -18.566 -22.513 62.981 1.00 93.56 612 ARG A O 1
ATOM 4685 N N . ASP A 1 613 ? -19.898 -23.703 61.643 1.00 93.06 613 ASP A N 1
ATOM 4686 C CA . ASP A 1 613 ? -18.796 -24.207 60.815 1.00 93.06 613 ASP A CA 1
ATOM 4687 C C . ASP A 1 613 ? -18.078 -23.091 60.036 1.00 93.06 613 ASP A C 1
ATOM 4689 O O . ASP A 1 613 ? -16.958 -23.284 59.563 1.00 93.06 613 ASP A O 1
ATOM 4693 N N . ALA A 1 614 ? -18.664 -21.888 59.930 1.00 92.31 614 ALA A N 1
ATOM 4694 C CA . ALA A 1 614 ? -17.990 -20.750 59.307 1.00 92.31 614 ALA A CA 1
ATOM 4695 C C . ALA A 1 614 ? -16.779 -20.265 60.122 1.00 92.31 614 ALA A C 1
ATOM 4697 O O . ALA A 1 614 ? -15.926 -19.573 59.563 1.00 92.31 614 ALA A O 1
ATOM 4698 N N . ALA A 1 615 ? -16.649 -20.664 61.395 1.00 90.25 615 ALA A N 1
ATOM 4699 C CA . ALA A 1 615 ? -15.439 -20.454 62.194 1.00 90.25 615 ALA A CA 1
ATOM 4700 C C . ALA A 1 615 ? -14.187 -21.069 61.538 1.00 90.25 615 ALA A C 1
ATOM 4702 O O . ALA A 1 615 ? -13.095 -20.510 61.645 1.00 90.25 615 ALA A O 1
ATOM 4703 N N . LEU A 1 616 ? -14.347 -22.151 60.765 1.00 87.69 616 LEU A N 1
ATOM 4704 C CA . LEU A 1 616 ? -13.258 -22.798 60.023 1.00 87.69 616 LEU A CA 1
ATOM 4705 C C . LEU A 1 616 ? -12.681 -21.911 58.906 1.00 87.69 616 LEU A C 1
ATOM 4707 O O . LEU A 1 616 ? -11.565 -22.147 58.454 1.00 87.69 616 LEU A O 1
ATOM 4711 N N . LEU A 1 617 ? -13.403 -20.870 58.467 1.00 87.19 617 LEU A N 1
ATOM 4712 C CA . LEU A 1 617 ? -12.913 -19.919 57.458 1.00 87.19 617 LEU A CA 1
ATOM 4713 C C . LEU A 1 617 ? -11.867 -18.945 58.019 1.00 87.19 617 LEU A C 1
ATOM 4715 O O . LEU A 1 617 ? -11.128 -18.328 57.249 1.00 87.19 617 LEU A O 1
ATOM 4719 N N . ARG A 1 618 ? -11.837 -18.764 59.344 1.00 84.50 618 ARG A N 1
ATOM 4720 C CA . ARG A 1 618 ? -10.902 -17.894 60.071 1.00 84.50 618 ARG A CA 1
ATOM 4721 C C . ARG A 1 618 ? -10.491 -18.548 61.395 1.00 84.50 618 ARG A C 1
ATOM 4723 O O . ARG A 1 618 ? -10.874 -18.065 62.463 1.00 84.50 618 ARG A O 1
ATOM 4730 N N . PRO A 1 619 ? -9.703 -19.638 61.343 1.00 77.00 619 PRO A N 1
ATOM 4731 C CA . PRO A 1 619 ? -9.261 -20.344 62.546 1.00 77.00 619 PRO A CA 1
ATOM 4732 C C . PRO A 1 619 ? -8.433 -19.444 63.475 1.00 77.00 619 PRO A C 1
ATOM 4734 O O . PRO A 1 619 ? -8.449 -19.626 64.686 1.00 77.00 619 PRO A O 1
ATOM 4737 N N . ASP A 1 620 ? -7.785 -18.412 62.928 1.00 77.69 620 ASP A N 1
ATOM 4738 C CA . ASP A 1 620 ? -7.053 -17.380 63.664 1.00 77.69 620 ASP A CA 1
ATOM 4739 C C . ASP A 1 620 ? -7.939 -16.511 64.577 1.00 77.69 620 ASP A C 1
ATOM 4741 O O . ASP A 1 620 ? -7.437 -15.905 65.519 1.00 77.69 620 ASP A O 1
ATOM 4745 N N . LEU A 1 621 ? -9.251 -16.463 64.329 1.00 72.75 621 LEU A N 1
ATOM 4746 C CA . LEU A 1 621 ? -10.222 -15.724 65.143 1.00 72.75 621 LEU A CA 1
ATOM 4747 C C . LEU A 1 621 ? -11.044 -16.630 66.071 1.00 72.75 621 LEU A C 1
ATOM 4749 O O . LEU A 1 621 ? -11.642 -16.136 67.025 1.00 72.75 621 LEU A O 1
ATOM 4753 N N . ALA A 1 622 ? -11.068 -17.940 65.813 1.00 58.84 622 ALA A N 1
ATOM 4754 C CA . ALA A 1 622 ? -11.792 -18.920 66.624 1.00 58.84 622 ALA A CA 1
ATOM 4755 C C . ALA A 1 622 ? -11.114 -19.197 67.983 1.00 58.84 622 ALA A C 1
ATOM 4757 O O . ALA A 1 622 ? -11.771 -19.656 68.909 1.00 58.84 622 ALA A O 1
ATOM 4758 N N . ILE A 1 623 ? -9.819 -18.882 68.116 1.00 52.06 623 ILE A N 1
ATOM 4759 C CA . ILE A 1 623 ? -9.009 -19.121 69.327 1.00 52.06 623 ILE A CA 1
ATOM 4760 C C . ILE A 1 623 ? -9.251 -18.049 70.417 1.00 52.06 623 ILE A C 1
ATOM 4762 O O . ILE A 1 623 ? -8.799 -18.197 71.547 1.00 52.06 623 ILE A O 1
ATOM 4766 N N . ALA A 1 624 ? -9.981 -16.971 70.111 1.00 45.28 624 ALA A N 1
ATOM 4767 C CA . ALA A 1 624 ? -10.179 -15.828 71.011 1.00 45.28 624 ALA A CA 1
ATOM 4768 C C . ALA A 1 624 ? -11.538 -15.815 71.750 1.00 45.28 624 ALA A C 1
ATOM 4770 O O . ALA A 1 624 ? -12.003 -14.740 72.135 1.00 45.28 624 ALA A O 1
ATOM 4771 N N . HIS A 1 625 ? -12.188 -16.973 71.909 1.00 38.31 625 HIS A N 1
ATOM 4772 C CA . HIS A 1 625 ? -13.522 -17.106 72.505 1.00 38.31 625 HIS A CA 1
ATOM 4773 C C . HIS A 1 625 ? -13.541 -17.874 73.822 1.00 38.31 625 HIS A C 1
ATOM 4775 O O . HIS A 1 625 ? -12.874 -18.929 73.896 1.00 38.31 625 HIS A O 1
#

pLDDT: mean 87.58, std 15.73, range [29.7, 98.19]